Protein AF-A0A399F1M8-F1 (afdb_monomer_lite)

Secondary structure (DSSP, 8-state):
----------PPPPPP-----S----HHHHHHHHHHH---PPPS--GGGTTSSS----HHHHHHHHHHHHHHHHHHHHHHHHHSSS-----GGGSS-SS-TT-TTEEEEEEEETTEEEEEEEE-------TT-------B--HHHHHHHHHHHHHHHHTT----EEEEEE--TTHHHHH-HHHHHHHHHHHHHHHHHHHHTTS---TTHHHHHHHHHHHHHHHHHHHHH---BHHHHHHHHHHHHHHHHHHH-S--EEEEEEEE-TTS-EEEEEEEE---S--HHHHHHHHHHHHHHHHH----HHHH-HHHHHHHHHHHHHHHHHHHHHHHHHTT--HHHHHHHHHSEEEEE--SSSSHHHHHHHH--TT-GGGGB--TT-B----SEEEES--PPPPEEEEEETTT--HHHHIIIIIHHHHHHHHTS-GGGHHHHHHHHHHHHHHHHHS-SPPP-B-TTS-B---S-EEEEEESHHHHHHHHHH-

Organism: NCBI:txid1227551

InterPro domains:
  IPR056906 Replication-associated protein ORF2/G2P domain [PF23343] (233-294)

Sequence (487 aa):
MNTNINSVKSGSIRPFDPHMAGYPRPVTDRLAYALRHFEYTLPPTDPRWRFLDEQPLASSSVRTARYLTKRAKDLWQKRIEASWRGPGLSNAPYLDAATSTQLLGLKARLMFNPGTLKLRVGGMLQSTVAPGVSRGQIRWLSNKSRSRILELTRELEAAEIYPQLMISLTYPRDWEAAISPEHAQAVWEFRRAWGRLNAWRYVPRGPGWGEGWQQRRAEVRAGLHRLRELGPDGKRVKAHLEAFRKRFERRYGTAWSLIWKLEFQRRGAPHIHLYLWNCGELDLAELRTWVSQAWVEIVAGCELNAYLDPQNRSLYDLYRESGGREFAEAMLGGMGLEVGIWNHLRAGTKVEAIRERHWGYLAKEVQGGMGKAYQHEVPRRYRNVGRWWGYWRYRRAGWTELVFDLASASMREVKEAIVKPVEAALKTLPRACRDFRERAKAMLTRFLKTGSFSAQKIDRDGVVTEGPYGYLTVWGHSAVQAAIGAL

Structure (mmCIF, N/CA/C/O backbone):
data_AF-A0A399F1M8-F1
#
_entry.id   AF-A0A399F1M8-F1
#
loop_
_atom_site.group_PDB
_atom_site.id
_atom_site.type_symbol
_atom_site.label_atom_id
_atom_site.label_alt_id
_atom_site.label_comp_id
_atom_site.label_asym_id
_atom_site.label_entity_id
_atom_site.label_seq_id
_atom_site.pdbx_PDB_ins_code
_atom_site.Cartn_x
_atom_site.Cartn_y
_atom_site.Cartn_z
_atom_site.occupancy
_atom_site.B_iso_or_equiv
_atom_site.auth_seq_id
_atom_site.auth_comp_id
_atom_site.auth_asym_id
_atom_site.auth_atom_id
_atom_site.pdbx_PDB_model_num
ATOM 1 N N . MET A 1 1 ? -82.913 19.933 -1.600 1.00 29.81 1 MET A N 1
ATOM 2 C CA . MET A 1 1 ? -83.358 18.837 -0.712 1.00 29.81 1 MET A CA 1
ATOM 3 C C . MET A 1 1 ? -82.658 17.560 -1.150 1.00 29.81 1 MET A C 1
ATOM 5 O O . MET A 1 1 ? -82.686 17.332 -2.346 1.00 29.81 1 MET A O 1
ATOM 9 N N . ASN A 1 2 ? -82.038 16.834 -0.203 1.00 25.62 2 ASN A N 1
ATOM 10 C CA . ASN A 1 2 ? -81.774 15.376 -0.140 1.00 25.62 2 ASN A CA 1
ATOM 11 C C . ASN A 1 2 ? -81.327 14.605 -1.405 1.00 25.62 2 ASN A C 1
ATOM 13 O O . ASN A 1 2 ? -81.892 14.780 -2.467 1.00 25.62 2 ASN A O 1
ATOM 17 N N . THR A 1 3 ? -80.442 13.606 -1.416 1.00 28.80 3 THR A N 1
ATOM 18 C CA . THR A 1 3 ? -79.547 12.884 -0.482 1.00 28.80 3 THR A CA 1
ATOM 19 C C . THR A 1 3 ? -78.791 11.847 -1.352 1.00 28.80 3 THR A C 1
ATOM 21 O O . THR A 1 3 ? -79.238 11.546 -2.455 1.00 28.80 3 THR A O 1
ATOM 24 N N . ASN A 1 4 ? -77.755 11.218 -0.777 1.00 26.98 4 ASN A N 1
ATOM 25 C CA . ASN A 1 4 ? -77.237 9.855 -1.045 1.00 26.98 4 ASN A CA 1
ATOM 26 C C . ASN A 1 4 ? -76.103 9.579 -2.065 1.00 26.98 4 ASN A C 1
ATOM 28 O O . ASN A 1 4 ? -76.323 9.323 -3.240 1.00 26.98 4 ASN A O 1
ATOM 32 N N . ILE A 1 5 ? -74.872 9.536 -1.526 1.00 30.67 5 ILE A N 1
ATOM 33 C CA . ILE A 1 5 ? -74.011 8.347 -1.270 1.00 30.67 5 ILE A CA 1
ATOM 34 C C . ILE A 1 5 ? -74.054 7.169 -2.286 1.00 30.67 5 ILE A C 1
ATOM 36 O O . ILE A 1 5 ? -75.027 6.420 -2.291 1.00 30.67 5 ILE A O 1
ATOM 40 N N . ASN A 1 6 ? -72.928 6.879 -2.979 1.00 27.41 6 ASN A N 1
ATOM 41 C CA . ASN A 1 6 ? -72.111 5.651 -2.777 1.00 27.41 6 ASN A CA 1
ATOM 42 C C . ASN A 1 6 ? -70.837 5.504 -3.666 1.00 27.41 6 ASN A C 1
ATOM 44 O O . ASN A 1 6 ? -70.859 5.715 -4.871 1.00 27.41 6 ASN A O 1
ATOM 48 N N . SER A 1 7 ? -69.768 5.030 -3.001 1.00 27.80 7 SER A N 1
ATOM 49 C CA . SER A 1 7 ? -68.658 4.130 -3.410 1.00 27.80 7 SER A CA 1
ATOM 50 C C . SER A 1 7 ? -67.623 4.455 -4.521 1.00 27.80 7 SER A C 1
ATOM 52 O O . SER A 1 7 ? -67.881 4.324 -5.710 1.00 27.80 7 SER A O 1
ATOM 54 N N . VAL A 1 8 ? -66.384 4.709 -4.059 1.00 31.30 8 VAL A N 1
ATOM 55 C CA . VAL A 1 8 ? -65.045 4.163 -4.433 1.00 31.30 8 VAL A CA 1
ATOM 56 C C . VAL A 1 8 ? -64.832 3.501 -5.815 1.00 31.30 8 VAL A C 1
ATOM 58 O O . VAL A 1 8 ? -65.435 2.466 -6.083 1.00 31.30 8 VAL A O 1
ATOM 61 N N . LYS A 1 9 ? -63.791 3.942 -6.563 1.00 26.41 9 LYS A N 1
ATOM 62 C CA . LYS A 1 9 ? -62.740 3.069 -7.167 1.00 26.41 9 LYS A CA 1
ATOM 63 C C . LYS A 1 9 ? -61.551 3.820 -7.816 1.00 26.41 9 LYS A C 1
ATOM 65 O O . LYS A 1 9 ? -61.721 4.680 -8.666 1.00 26.41 9 LYS A O 1
ATOM 70 N N . SER A 1 10 ? -60.347 3.420 -7.382 1.00 28.64 10 SER A N 1
ATOM 71 C CA . SER A 1 10 ? -59.070 3.260 -8.115 1.00 28.64 10 SER A CA 1
ATOM 72 C C . SER A 1 10 ? -58.670 4.257 -9.222 1.00 28.64 10 SER A C 1
ATOM 74 O O . SER A 1 10 ? -59.062 4.107 -10.377 1.00 28.64 10 SER A O 1
ATOM 76 N N . GLY A 1 11 ? -57.740 5.165 -8.900 1.00 27.84 11 GLY A N 1
ATOM 77 C CA . GLY A 1 11 ? -56.950 5.921 -9.879 1.00 27.84 11 GLY A CA 1
ATOM 78 C C . GLY A 1 11 ? -55.743 5.123 -10.391 1.00 27.84 11 GLY A C 1
ATOM 79 O O . GLY A 1 11 ? -54.915 4.654 -9.611 1.00 27.84 11 GLY A O 1
ATOM 80 N N . SER A 1 12 ? -55.678 4.978 -11.712 1.00 29.50 12 SER A N 1
ATOM 81 C CA . SER A 1 12 ? -54.715 4.229 -12.520 1.00 29.50 12 SER A CA 1
ATOM 82 C C . SER A 1 12 ? -53.300 4.823 -12.555 1.00 29.50 12 SER A C 1
ATOM 84 O O . SER A 1 12 ? -53.111 6.034 -12.665 1.00 29.50 12 SER A O 1
ATOM 86 N N . ILE A 1 13 ? -52.309 3.932 -12.577 1.00 28.70 13 ILE A N 1
ATOM 87 C CA . ILE A 1 13 ? -50.892 4.190 -12.870 1.00 28.70 13 ILE A CA 1
ATOM 88 C C . ILE A 1 13 ? -50.738 4.635 -14.338 1.00 28.70 13 ILE A C 1
ATOM 90 O O . ILE A 1 13 ? -51.291 3.998 -15.233 1.00 28.70 13 ILE A O 1
ATOM 94 N N . ARG A 1 14 ? -49.972 5.707 -14.599 1.00 30.50 14 ARG A N 1
ATOM 95 C CA . ARG A 1 14 ? -49.567 6.103 -15.964 1.00 30.50 14 ARG A CA 1
ATOM 96 C C . ARG A 1 14 ? -48.486 5.157 -16.523 1.00 30.50 14 ARG A C 1
ATOM 98 O O . ARG A 1 14 ? -47.638 4.710 -15.749 1.00 30.50 14 ARG A O 1
ATOM 105 N N . PRO A 1 15 ? -48.484 4.878 -17.841 1.00 31.41 15 PRO A N 1
ATOM 106 C CA . PRO A 1 15 ? -47.546 3.958 -18.472 1.00 31.41 15 PRO A CA 1
ATOM 107 C C . PRO A 1 15 ? -46.147 4.561 -18.698 1.00 31.41 15 PRO A C 1
ATOM 109 O O . PRO A 1 15 ? -45.915 5.760 -18.574 1.00 31.41 15 PRO A O 1
ATOM 112 N N . PHE A 1 16 ? -45.240 3.638 -19.001 1.00 28.27 16 PHE A N 1
ATOM 113 C CA . PHE A 1 16 ? -43.783 3.681 -19.132 1.00 28.27 16 PHE A CA 1
ATOM 114 C C . PHE A 1 16 ? -43.214 4.732 -20.115 1.00 28.27 16 PHE A C 1
ATOM 116 O O . PHE A 1 16 ? -43.708 4.850 -21.232 1.00 28.27 16 PHE A O 1
ATOM 123 N N . ASP A 1 17 ? -42.119 5.407 -19.729 1.00 31.64 17 ASP A N 1
ATOM 124 C CA . ASP A 1 17 ? -41.247 6.198 -20.621 1.00 31.64 17 ASP A CA 1
ATOM 125 C C . ASP A 1 17 ? -39.933 5.412 -20.888 1.00 31.64 17 ASP A C 1
ATOM 127 O O . ASP A 1 17 ? -39.264 5.022 -19.920 1.00 31.64 17 ASP A O 1
ATOM 131 N N . PRO A 1 18 ? -39.544 5.127 -22.151 1.00 33.91 18 PRO A N 1
ATOM 132 C CA . PRO A 1 18 ? -38.453 4.205 -22.492 1.00 33.91 18 PRO A CA 1
ATOM 133 C C . PRO A 1 18 ? -37.014 4.714 -22.280 1.00 33.91 18 PRO A C 1
ATOM 135 O O . PRO A 1 18 ? -36.071 3.976 -22.566 1.00 33.91 18 PRO A O 1
ATOM 138 N N . HIS A 1 19 ? -36.777 5.926 -21.774 1.00 31.45 19 HIS A N 1
ATOM 139 C CA . HIS A 1 19 ? -35.431 6.531 -21.767 1.00 31.45 19 HIS A CA 1
ATOM 140 C C . HIS A 1 19 ? -34.437 6.064 -20.672 1.00 31.45 19 HIS A C 1
ATOM 142 O O . HIS A 1 19 ? -33.475 6.761 -20.356 1.00 31.45 19 HIS A O 1
ATOM 148 N N . MET A 1 20 ? -34.588 4.857 -20.116 1.00 35.06 20 MET A N 1
ATOM 149 C CA . MET A 1 20 ? -33.704 4.305 -19.066 1.00 35.06 20 MET A CA 1
ATOM 150 C C . MET A 1 20 ? -33.221 2.874 -19.370 1.00 35.06 20 MET A C 1
ATOM 152 O O . MET A 1 20 ? -33.283 1.981 -18.522 1.00 35.06 20 MET A O 1
ATOM 156 N N . ALA A 1 21 ? -32.700 2.637 -20.574 1.00 33.12 21 ALA A N 1
ATOM 157 C CA . ALA A 1 21 ? -31.954 1.420 -20.895 1.00 33.12 21 ALA A CA 1
ATOM 158 C C . ALA A 1 21 ? -30.446 1.655 -20.668 1.00 33.12 21 ALA A C 1
ATOM 160 O O . ALA A 1 21 ? -29.798 2.313 -21.474 1.00 33.12 21 ALA A O 1
ATOM 161 N N . GLY A 1 22 ? -29.873 1.142 -19.567 1.00 34.91 22 GLY A N 1
ATOM 162 C CA . GLY A 1 22 ? -28.405 1.132 -19.416 1.00 34.91 22 GLY A CA 1
ATOM 163 C C . GLY A 1 22 ? -27.795 1.009 -18.015 1.00 34.91 22 GLY A C 1
ATOM 164 O O . GLY A 1 22 ? -26.595 0.771 -17.916 1.00 34.91 22 GLY A O 1
ATOM 165 N N . TYR A 1 23 ? -28.561 1.114 -16.925 1.00 26.97 23 TYR A N 1
ATOM 166 C CA . TYR A 1 23 ? -28.017 0.951 -15.565 1.00 26.97 23 TYR A CA 1
ATOM 167 C C . TYR A 1 23 ? -28.437 -0.391 -14.936 1.00 26.97 23 TYR A C 1
ATOM 169 O O . TYR A 1 23 ? -29.637 -0.677 -14.877 1.00 26.97 23 TYR A O 1
ATOM 177 N N . PRO A 1 24 ? -27.509 -1.214 -14.401 1.00 30.41 24 PRO A N 1
ATOM 178 C CA . PRO A 1 24 ? -27.889 -2.343 -13.561 1.00 30.41 24 PRO A CA 1
ATOM 179 C C . PRO A 1 24 ? -28.474 -1.798 -12.252 1.00 30.41 24 PRO A C 1
ATOM 181 O O . PRO A 1 24 ? -27.772 -1.173 -11.456 1.00 30.41 24 PRO A O 1
ATOM 184 N N . ARG A 1 25 ? -29.779 -2.000 -12.040 1.00 34.78 25 ARG A N 1
ATOM 185 C CA . ARG A 1 25 ? -30.441 -1.625 -10.783 1.00 34.78 25 ARG A CA 1
ATOM 186 C C . ARG A 1 25 ? -29.920 -2.470 -9.608 1.00 34.78 25 ARG A C 1
ATOM 188 O O . ARG A 1 25 ? -29.515 -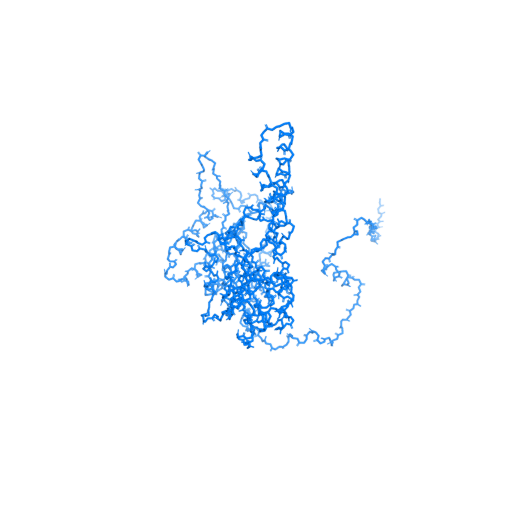3.618 -9.819 1.00 34.78 25 ARG A O 1
ATOM 195 N N . PRO A 1 26 ? -29.953 -1.945 -8.371 1.00 33.34 26 PRO A N 1
ATOM 196 C CA . PRO A 1 26 ? -29.601 -2.698 -7.172 1.00 33.34 26 PRO A CA 1
ATOM 197 C C . PRO A 1 26 ? -30.485 -3.943 -6.994 1.00 33.34 26 PRO A C 1
ATOM 199 O O . PRO A 1 26 ? -31.682 -3.922 -7.275 1.00 33.34 26 PRO A O 1
ATOM 202 N N . VAL A 1 27 ? -29.907 -5.021 -6.453 1.00 29.77 27 VAL A N 1
ATOM 203 C CA . VAL A 1 27 ? -30.594 -6.286 -6.103 1.00 29.77 27 VAL A CA 1
ATOM 204 C C . VAL A 1 27 ? -31.831 -6.063 -5.213 1.00 29.77 27 VAL A C 1
ATOM 206 O O . VAL A 1 27 ? -32.771 -6.854 -5.246 1.00 29.77 27 VAL A O 1
ATOM 209 N N . THR A 1 28 ? -31.875 -4.954 -4.474 1.00 33.00 28 THR A N 1
ATOM 210 C CA . THR A 1 28 ? -32.990 -4.569 -3.600 1.00 33.00 28 THR A CA 1
ATOM 211 C C . THR A 1 28 ? -34.282 -4.261 -4.360 1.00 33.00 28 THR A C 1
ATOM 213 O O . THR A 1 28 ? -35.359 -4.551 -3.845 1.00 33.00 28 THR A O 1
ATOM 216 N N . ASP A 1 29 ? -34.199 -3.770 -5.600 1.00 33.81 29 ASP A N 1
ATOM 217 C CA . ASP A 1 29 ? -35.386 -3.380 -6.374 1.00 33.81 29 ASP A CA 1
ATOM 218 C C . ASP A 1 29 ? -36.050 -4.583 -7.064 1.00 33.81 29 ASP A C 1
ATOM 220 O O . ASP A 1 29 ? -37.268 -4.609 -7.233 1.00 33.81 29 ASP A O 1
ATOM 224 N N . ARG A 1 30 ? -35.276 -5.627 -7.404 1.00 33.97 30 ARG A N 1
ATOM 225 C CA . ARG A 1 30 ? -35.820 -6.896 -7.933 1.00 33.97 30 ARG A CA 1
ATOM 226 C C . ARG A 1 30 ? -36.531 -7.711 -6.851 1.00 33.97 30 ARG A C 1
ATOM 228 O O . ARG A 1 30 ? -37.532 -8.358 -7.141 1.00 33.97 30 ARG A O 1
ATOM 235 N N . LEU A 1 31 ? -36.045 -7.639 -5.610 1.00 32.28 31 LEU A N 1
ATOM 236 C CA . LEU A 1 31 ? -36.642 -8.333 -4.468 1.00 32.28 31 LEU A CA 1
ATOM 237 C C . LEU A 1 31 ? -37.965 -7.677 -4.042 1.00 32.28 31 LEU A C 1
ATOM 239 O O . LEU A 1 31 ? -38.946 -8.372 -3.800 1.00 32.28 31 LEU A O 1
ATOM 243 N N . ALA A 1 32 ? -38.020 -6.340 -4.031 1.00 33.75 32 ALA A N 1
ATOM 244 C CA . ALA A 1 32 ? -39.237 -5.591 -3.718 1.00 33.75 32 ALA A CA 1
ATOM 245 C C . ALA A 1 32 ? -40.334 -5.745 -4.790 1.00 33.75 32 ALA A C 1
ATOM 247 O O . ALA A 1 32 ? -41.514 -5.691 -4.459 1.00 33.75 32 ALA A O 1
ATOM 248 N N . TYR A 1 33 ? -39.958 -5.966 -6.055 1.00 34.69 33 TYR A N 1
ATOM 249 C CA . TYR A 1 33 ? -40.900 -6.245 -7.145 1.00 34.69 33 TYR A CA 1
ATOM 250 C C . TYR A 1 33 ? -41.467 -7.674 -7.075 1.00 34.69 33 TYR A C 1
ATOM 252 O O . TYR A 1 33 ? -42.673 -7.862 -7.213 1.00 34.69 33 TYR A O 1
ATOM 260 N N . ALA A 1 34 ? -40.621 -8.674 -6.792 1.00 35.66 34 ALA A N 1
ATOM 261 C CA . ALA A 1 34 ? -41.040 -10.074 -6.685 1.00 35.66 34 ALA A CA 1
ATOM 262 C C . ALA A 1 34 ? -41.943 -10.335 -5.464 1.00 35.66 34 ALA A C 1
ATOM 264 O O . ALA A 1 34 ? -42.955 -11.017 -5.588 1.00 35.66 34 ALA A O 1
ATOM 265 N N . LEU A 1 35 ? -41.629 -9.726 -4.312 1.00 36.09 35 LEU A N 1
ATOM 266 C CA . LEU A 1 35 ? -42.392 -9.877 -3.064 1.00 36.09 35 LEU A CA 1
ATOM 267 C C . LEU A 1 35 ? -43.766 -9.189 -3.081 1.00 36.09 35 LEU A C 1
ATOM 269 O O . LEU A 1 35 ? -44.580 -9.438 -2.198 1.00 36.09 35 LEU A O 1
ATOM 273 N N . ARG A 1 36 ? -44.022 -8.298 -4.048 1.00 34.47 36 ARG A N 1
ATOM 274 C CA . ARG A 1 36 ? -45.267 -7.517 -4.119 1.00 34.47 36 ARG A CA 1
ATOM 275 C C . ARG A 1 36 ? -46.287 -8.068 -5.116 1.00 34.47 36 ARG A C 1
ATOM 277 O O . ARG A 1 36 ? -47.434 -7.637 -5.074 1.00 34.47 36 ARG A O 1
ATOM 284 N N . HIS A 1 37 ? -45.884 -8.980 -6.004 1.00 36.06 37 HIS A N 1
ATOM 285 C CA . HIS A 1 37 ? -46.720 -9.425 -7.127 1.00 36.06 37 HIS A CA 1
ATOM 286 C C . HIS A 1 37 ? -46.811 -10.940 -7.330 1.00 36.06 37 HIS A C 1
ATOM 288 O O . HIS A 1 37 ? -47.625 -11.367 -8.142 1.00 36.06 37 HIS A O 1
ATOM 294 N N . PHE A 1 38 ? -46.047 -11.752 -6.598 1.00 32.81 38 PHE A N 1
ATOM 295 C CA . PHE A 1 38 ? -46.173 -13.205 -6.668 1.00 32.81 38 PHE A CA 1
ATOM 296 C C . PHE A 1 38 ? -46.215 -13.807 -5.263 1.00 32.81 38 PHE A C 1
ATOM 298 O O . PHE A 1 38 ? -45.275 -13.647 -4.485 1.00 32.81 38 PHE A O 1
ATOM 305 N N . GLU A 1 39 ? -47.303 -14.512 -4.944 1.00 36.97 39 GLU A N 1
ATOM 306 C CA . GLU A 1 39 ? -47.353 -15.414 -3.793 1.00 36.97 39 GLU A CA 1
ATOM 307 C C . GLU A 1 39 ? -46.435 -16.607 -4.077 1.00 36.97 39 GLU A C 1
ATOM 309 O O . GLU A 1 39 ? -46.814 -17.558 -4.755 1.00 36.97 39 GLU A O 1
ATOM 314 N N . TYR A 1 40 ? -45.199 -16.541 -3.586 1.00 31.55 40 TYR A N 1
ATOM 315 C CA . TYR A 1 40 ? -44.312 -17.699 -3.518 1.00 31.55 40 TYR A CA 1
ATOM 316 C C . TYR A 1 40 ? -44.093 -18.085 -2.059 1.00 31.55 40 TYR A C 1
ATOM 318 O O . TYR A 1 40 ? -43.470 -17.353 -1.289 1.00 31.55 40 TYR A O 1
ATOM 326 N N . THR A 1 41 ? -44.554 -19.276 -1.693 1.00 34.22 41 THR A N 1
ATOM 327 C CA . THR A 1 41 ? -44.051 -20.023 -0.541 1.00 34.22 41 THR A CA 1
ATOM 328 C C . THR A 1 41 ? -42.681 -20.603 -0.901 1.00 34.22 41 THR A C 1
ATOM 330 O O . THR A 1 41 ? -42.529 -21.333 -1.878 1.00 34.22 41 THR A O 1
ATOM 333 N N . LEU A 1 42 ? -41.649 -20.238 -0.136 1.00 32.75 42 LEU A N 1
ATOM 334 C CA . LEU A 1 42 ? -40.297 -20.776 -0.317 1.00 32.75 42 LEU A CA 1
ATOM 335 C C . LEU A 1 42 ? -40.224 -22.225 0.209 1.00 32.75 42 LEU A C 1
ATOM 337 O O . LEU A 1 42 ? -40.799 -22.504 1.264 1.00 32.75 42 LEU A O 1
ATOM 341 N N . PRO A 1 43 ? -39.516 -23.145 -0.476 1.00 28.59 43 PRO A N 1
ATOM 342 C CA . PRO A 1 43 ? -39.459 -24.547 -0.075 1.00 28.59 43 PRO A CA 1
ATOM 343 C C . PRO A 1 43 ? -38.487 -24.767 1.103 1.00 28.59 43 PRO A C 1
ATOM 345 O O . PRO A 1 43 ? -37.474 -24.068 1.194 1.00 28.59 43 PRO A O 1
ATOM 348 N N . PRO A 1 44 ? -38.725 -25.757 1.987 1.00 35.50 44 PRO A N 1
ATOM 349 C CA . PRO A 1 44 ? -38.055 -25.830 3.292 1.00 35.50 44 PRO A CA 1
ATOM 350 C C . PRO A 1 44 ? -36.602 -26.347 3.285 1.00 35.50 44 PRO A C 1
ATOM 352 O O . PRO A 1 44 ? -36.034 -26.536 4.356 1.00 35.50 44 PRO A O 1
ATOM 355 N N . THR A 1 45 ? -35.982 -26.636 2.134 1.00 37.84 45 THR A N 1
ATOM 356 C CA . THR A 1 45 ? -34.789 -27.511 2.091 1.00 37.84 45 THR A CA 1
ATOM 357 C C . THR A 1 45 ? -33.664 -27.081 1.131 1.00 37.84 45 THR A C 1
ATOM 359 O O . THR A 1 45 ? -33.032 -27.928 0.504 1.00 37.84 45 THR A O 1
ATOM 362 N N . ASP A 1 46 ? -33.329 -25.785 1.040 1.00 37.28 46 ASP A N 1
ATOM 363 C CA . ASP A 1 46 ? -32.113 -25.334 0.324 1.00 37.28 46 ASP A CA 1
ATOM 364 C C . ASP A 1 46 ? -30.840 -25.452 1.211 1.00 37.28 46 ASP A C 1
ATOM 366 O O . ASP A 1 46 ? -30.735 -24.763 2.234 1.00 37.28 46 ASP A O 1
ATOM 370 N N . PRO A 1 47 ? -29.827 -26.265 0.833 1.00 33.50 47 PRO A N 1
ATOM 371 C CA . PRO A 1 47 ? -28.613 -26.493 1.628 1.00 33.50 47 PRO A CA 1
ATOM 372 C C . PRO A 1 47 ? -27.678 -25.280 1.760 1.00 33.50 47 PRO A C 1
ATOM 374 O O . PRO A 1 47 ? -26.772 -25.305 2.592 1.00 33.50 47 PRO A O 1
ATOM 377 N N . ARG A 1 48 ? -27.872 -24.204 0.983 1.00 33.84 48 ARG A N 1
ATOM 378 C CA . ARG A 1 48 ? -27.053 -22.975 1.061 1.00 33.84 48 ARG A CA 1
ATOM 379 C C . ARG A 1 48 ? -27.286 -22.165 2.340 1.00 33.84 48 ARG A C 1
ATOM 381 O O . ARG A 1 48 ? -26.530 -21.236 2.615 1.00 33.84 48 ARG A O 1
ATOM 388 N N . TRP A 1 49 ? -28.294 -22.536 3.128 1.00 32.69 49 TRP A N 1
ATOM 389 C CA . TRP A 1 49 ? -28.663 -21.892 4.391 1.00 32.69 49 TRP A CA 1
ATOM 390 C C . TRP A 1 49 ? -28.287 -22.706 5.641 1.00 32.69 49 TRP A C 1
ATOM 392 O O . TRP A 1 49 ? -28.557 -22.264 6.753 1.00 32.69 49 TRP A O 1
ATOM 402 N N . ARG A 1 50 ? -27.593 -23.846 5.494 1.00 29.34 50 ARG A N 1
ATOM 403 C CA . ARG A 1 50 ? -27.205 -24.742 6.607 1.00 29.34 50 ARG A CA 1
ATOM 404 C C . ARG A 1 50 ? -26.062 -24.254 7.518 1.00 29.34 50 ARG A C 1
ATOM 406 O O . ARG A 1 50 ? -25.552 -25.035 8.307 1.00 29.34 50 ARG A O 1
ATOM 413 N N . PHE A 1 51 ? -25.672 -22.981 7.465 1.00 31.95 51 PHE A N 1
ATOM 414 C CA . PHE A 1 51 ? -24.627 -22.421 8.345 1.00 31.95 51 PHE A CA 1
ATOM 415 C C . PHE A 1 51 ? -25.151 -21.412 9.376 1.00 31.95 51 PHE A C 1
ATOM 417 O O . PHE A 1 51 ? -24.395 -20.571 9.858 1.00 31.95 51 PHE A O 1
ATOM 424 N N . LEU A 1 52 ? -26.441 -21.476 9.715 1.00 30.02 52 LEU A N 1
ATOM 425 C CA . LEU A 1 52 ? -27.035 -20.620 10.747 1.00 30.02 52 LEU A CA 1
ATOM 426 C C . LEU A 1 52 ? -27.490 -21.344 12.013 1.00 30.02 52 LEU A C 1
ATOM 428 O O . LEU A 1 52 ? -28.044 -20.677 12.881 1.00 30.02 52 LEU A O 1
ATOM 432 N N . ASP A 1 53 ? -27.164 -22.626 12.176 1.00 34.91 53 ASP A N 1
ATOM 433 C CA . ASP A 1 53 ? -27.373 -23.317 13.445 1.00 34.91 53 ASP A CA 1
ATOM 434 C C . ASP A 1 53 ? -26.039 -23.724 14.090 1.00 34.91 53 ASP A C 1
ATOM 436 O O . ASP A 1 53 ? -25.176 -24.346 13.474 1.00 34.91 53 ASP A O 1
ATOM 440 N N . GLU A 1 54 ? -25.916 -23.307 15.355 1.00 37.66 54 GLU A N 1
ATOM 441 C CA . GLU A 1 54 ? -24.985 -23.778 16.391 1.00 37.66 54 GLU A CA 1
ATOM 442 C C . GLU A 1 54 ? -23.543 -23.235 16.426 1.00 37.66 54 GLU A C 1
ATOM 444 O O . GLU A 1 54 ? -22.568 -23.965 16.566 1.00 37.66 54 GLU A O 1
ATOM 449 N N . GLN A 1 55 ? -23.414 -21.908 16.501 1.00 31.19 55 GLN A N 1
ATOM 450 C CA . GLN A 1 55 ? -22.496 -21.275 17.464 1.00 31.19 55 GLN A CA 1
ATOM 451 C C . GLN A 1 55 ? -23.227 -20.068 18.080 1.00 31.19 55 GLN A C 1
ATOM 453 O O . GLN A 1 55 ? -23.467 -19.079 17.377 1.00 31.19 55 GLN A O 1
ATOM 458 N N . PRO A 1 56 ? -23.634 -20.100 19.362 1.00 32.44 56 PRO A N 1
ATOM 459 C CA . PRO A 1 56 ? -24.277 -18.951 19.973 1.00 32.44 56 PRO A CA 1
ATOM 460 C C . PRO A 1 56 ? -23.246 -17.826 20.101 1.00 32.44 56 PRO A C 1
ATOM 462 O O . PRO A 1 56 ? -22.311 -17.913 20.895 1.00 32.44 56 PRO A O 1
ATOM 465 N N . LEU A 1 57 ? -23.447 -16.722 19.371 1.00 35.03 57 LEU A N 1
ATOM 466 C CA . LEU A 1 57 ? -22.936 -15.424 19.819 1.00 35.03 57 LEU A CA 1
ATOM 467 C C . LEU A 1 57 ? -23.318 -15.294 21.295 1.00 35.03 57 LEU A C 1
ATOM 469 O O . LEU A 1 57 ? -24.500 -15.433 21.623 1.00 35.03 57 LEU A O 1
ATOM 473 N N . ALA A 1 58 ? -22.320 -15.098 22.165 1.00 36.47 58 ALA A N 1
ATOM 474 C CA . ALA A 1 58 ? -22.485 -15.134 23.613 1.00 36.47 58 ALA A CA 1
ATOM 475 C C . ALA A 1 58 ? -23.793 -14.441 24.025 1.00 36.47 58 ALA A C 1
ATOM 477 O O . ALA A 1 58 ? -24.036 -13.271 23.712 1.00 36.47 58 ALA A O 1
ATOM 478 N N . SER A 1 59 ? -24.667 -15.204 24.685 1.00 41.22 59 SER A N 1
ATOM 479 C CA . SER A 1 59 ? -26.063 -14.832 24.949 1.00 41.22 59 SER A CA 1
ATOM 480 C C . SER A 1 59 ? -26.233 -13.525 25.738 1.00 41.22 59 SER A C 1
ATOM 482 O O . SER A 1 59 ? -27.346 -13.004 25.817 1.00 41.22 59 SER A O 1
ATOM 484 N N . SER A 1 60 ? -25.148 -12.988 26.301 1.00 37.94 60 SER A N 1
ATOM 485 C CA . SER A 1 60 ? -25.060 -11.685 26.952 1.00 37.94 60 SER A CA 1
ATOM 486 C C . SER A 1 60 ? -25.089 -10.529 25.948 1.00 37.94 60 SER A C 1
ATOM 488 O O . SER A 1 60 ? -25.905 -9.633 26.107 1.00 37.94 60 SER A O 1
ATOM 490 N N . SER A 1 61 ? -24.304 -10.549 24.867 1.00 36.19 61 SER A N 1
ATOM 491 C CA . SER A 1 61 ? -24.214 -9.428 23.914 1.00 36.19 61 SER A CA 1
ATOM 492 C C . SER A 1 61 ? -25.503 -9.228 23.111 1.00 36.19 61 SER A C 1
ATOM 494 O O . SER A 1 61 ? -25.924 -8.095 22.877 1.00 36.19 61 SER A O 1
ATOM 496 N N . VAL A 1 62 ? -26.182 -10.322 22.746 1.00 36.38 62 VAL A N 1
ATOM 497 C CA . VAL A 1 62 ? -27.487 -10.279 22.060 1.00 36.38 62 VAL A CA 1
ATOM 498 C C . VAL A 1 62 ? -28.612 -9.896 23.028 1.00 36.38 62 VAL A C 1
ATOM 500 O O . VAL A 1 62 ? -29.505 -9.140 22.642 1.00 36.38 62 VAL A O 1
ATOM 503 N N . ARG A 1 63 ? -28.563 -10.342 24.296 1.00 35.94 63 ARG A N 1
ATOM 504 C CA . ARG A 1 63 ? -29.495 -9.871 25.339 1.00 35.94 63 ARG A CA 1
ATOM 505 C C . ARG A 1 63 ? -29.315 -8.389 25.622 1.00 35.94 63 ARG A C 1
ATOM 507 O O . ARG A 1 63 ? -30.317 -7.690 25.670 1.00 35.94 63 ARG A O 1
ATOM 514 N N . THR A 1 64 ? -28.083 -7.899 25.724 1.00 39.38 64 THR A N 1
ATOM 515 C CA . THR A 1 64 ? -27.784 -6.478 25.936 1.00 39.38 64 THR A CA 1
ATOM 516 C C . THR A 1 64 ? -28.232 -5.641 24.744 1.00 39.38 64 THR A C 1
ATOM 518 O O . THR A 1 64 ? -28.927 -4.649 24.930 1.00 39.38 64 THR A O 1
ATOM 521 N N . ALA A 1 65 ? -27.957 -6.070 23.508 1.00 34.53 65 ALA A N 1
ATOM 522 C CA . ALA A 1 65 ? -28.433 -5.365 22.318 1.00 34.53 65 ALA A CA 1
ATOM 523 C C . ALA A 1 65 ? -29.974 -5.344 22.224 1.00 34.53 65 ALA A C 1
ATOM 525 O O . ALA A 1 65 ? -30.561 -4.292 21.958 1.00 34.53 65 ALA A O 1
ATOM 526 N N . ARG A 1 66 ? -30.656 -6.468 22.502 1.00 35.56 66 ARG A N 1
ATOM 527 C CA . ARG A 1 66 ? -32.132 -6.536 22.530 1.00 35.56 66 ARG A CA 1
ATOM 528 C C . ARG A 1 66 ? -32.731 -5.725 23.680 1.00 35.56 66 ARG A C 1
ATOM 530 O O . ARG A 1 66 ? -33.740 -5.058 23.474 1.00 35.56 66 ARG A O 1
ATOM 537 N N . TYR A 1 67 ? -32.102 -5.734 24.853 1.00 39.06 67 TYR A N 1
ATOM 538 C CA . TYR A 1 67 ? -32.499 -4.946 26.020 1.00 39.06 67 TYR A CA 1
ATOM 539 C C . TYR A 1 67 ? -32.368 -3.443 25.755 1.00 39.06 67 TYR A C 1
ATOM 541 O O . TYR A 1 67 ? -33.327 -2.708 25.974 1.00 39.06 67 TYR A O 1
ATOM 549 N N . LEU A 1 68 ? -31.239 -2.994 25.197 1.00 39.41 68 LEU A N 1
ATOM 550 C CA . LEU A 1 68 ? -31.012 -1.595 24.822 1.00 39.41 68 LEU A CA 1
ATOM 551 C C . LEU A 1 68 ? -31.984 -1.136 23.727 1.00 39.41 68 LEU A C 1
ATOM 553 O O . LEU A 1 68 ? -32.550 -0.051 23.826 1.00 39.41 68 LEU A O 1
ATOM 557 N N . THR A 1 69 ? -32.256 -1.985 22.731 1.00 36.34 69 THR A N 1
ATOM 558 C CA . THR A 1 69 ? -33.230 -1.677 21.668 1.00 36.34 69 THR A CA 1
ATOM 559 C C . THR A 1 69 ? -34.657 -1.593 22.218 1.00 36.34 69 THR A C 1
ATOM 561 O O . THR A 1 69 ? -35.400 -0.681 21.860 1.00 36.34 69 THR A O 1
ATOM 564 N N . LYS A 1 70 ? -35.038 -2.503 23.127 1.00 36.16 70 LYS A N 1
ATOM 565 C CA . LYS A 1 70 ? -36.353 -2.495 23.784 1.00 36.16 70 LYS A CA 1
ATOM 566 C C . LYS A 1 70 ? -36.517 -1.268 24.685 1.00 36.16 70 LYS A C 1
ATOM 568 O O . LYS A 1 70 ? -37.511 -0.567 24.554 1.00 36.16 70 LYS A O 1
ATOM 573 N N . ARG A 1 71 ? -35.510 -0.924 25.499 1.00 38.66 71 ARG A N 1
ATOM 574 C CA . ARG A 1 71 ? -35.530 0.293 26.330 1.00 38.66 71 ARG A CA 1
ATOM 575 C C . ARG A 1 71 ? -35.581 1.574 25.507 1.00 38.66 71 ARG A C 1
ATOM 577 O O . ARG A 1 71 ? -36.310 2.487 25.876 1.00 38.66 71 ARG A O 1
ATOM 584 N N . ALA A 1 72 ? -34.830 1.649 24.408 1.00 37.81 72 ALA A N 1
ATOM 585 C CA . ALA A 1 72 ? -34.862 2.802 23.514 1.00 37.81 72 ALA A CA 1
ATOM 586 C C . ALA A 1 72 ? -36.245 2.967 22.862 1.00 37.81 72 ALA A C 1
ATOM 588 O O . ALA A 1 72 ? -36.740 4.086 22.755 1.00 37.81 72 ALA A O 1
ATOM 589 N N . LYS A 1 73 ? -36.897 1.856 22.490 1.00 34.06 73 LYS A N 1
ATOM 590 C CA . LYS A 1 73 ? -38.253 1.853 21.928 1.00 34.06 73 LYS A CA 1
ATOM 591 C C . LYS A 1 73 ? -39.321 2.217 22.969 1.00 34.06 73 LYS A C 1
ATOM 593 O O . LYS A 1 73 ? -40.172 3.050 22.674 1.00 34.06 73 LYS A O 1
ATOM 598 N N . ASP A 1 74 ? -39.223 1.687 24.188 1.00 38.94 74 ASP A N 1
ATOM 599 C CA . ASP A 1 74 ? -40.139 1.997 25.297 1.00 38.94 74 ASP A CA 1
ATOM 600 C C . ASP A 1 74 ? -40.014 3.467 25.744 1.00 38.94 74 ASP A C 1
ATOM 602 O O . ASP A 1 74 ? -41.016 4.127 26.017 1.00 38.94 74 ASP A O 1
ATOM 606 N N . LEU A 1 75 ? -38.790 4.015 25.777 1.00 39.88 75 LEU A N 1
ATOM 607 C CA . LEU A 1 75 ? -38.538 5.439 26.039 1.00 39.88 75 LEU A CA 1
ATOM 608 C C . LEU A 1 75 ? -39.091 6.336 24.927 1.00 39.88 75 LEU A C 1
ATOM 610 O O . LEU A 1 75 ? -39.556 7.437 25.207 1.00 39.88 75 LEU A O 1
ATOM 614 N N . TRP A 1 76 ? -39.058 5.866 23.680 1.00 36.25 76 TRP A N 1
ATOM 615 C CA . TRP A 1 76 ? -39.589 6.590 22.530 1.00 36.25 76 TRP A CA 1
ATOM 616 C C . TRP A 1 76 ? -41.127 6.581 22.500 1.00 36.25 76 TRP A C 1
ATOM 618 O O . TRP A 1 76 ? -41.731 7.638 22.332 1.00 36.25 76 TRP A O 1
ATOM 628 N N . GLN A 1 77 ? -41.775 5.438 22.766 1.00 34.41 77 GLN A N 1
ATOM 629 C CA . GLN A 1 77 ? -43.242 5.339 22.850 1.00 34.41 77 GLN A CA 1
ATOM 630 C C . GLN A 1 77 ? -43.823 6.141 24.023 1.00 34.41 77 GLN A C 1
ATOM 632 O O . GLN A 1 77 ? -44.778 6.888 23.822 1.00 34.41 77 GLN A O 1
ATOM 637 N N . LYS A 1 78 ? -43.189 6.106 25.206 1.00 36.91 78 LYS A N 1
ATOM 638 C CA . LYS A 1 78 ? -43.601 6.935 26.357 1.00 36.91 78 LYS A CA 1
ATOM 639 C C . LYS A 1 78 ? -43.527 8.440 26.076 1.00 36.91 78 LYS A C 1
ATOM 641 O O . LYS A 1 78 ? -44.303 9.204 26.642 1.00 36.91 78 LYS A O 1
ATOM 646 N N . ARG A 1 79 ? -42.614 8.877 25.200 1.00 37.22 79 ARG A N 1
ATOM 647 C CA . ARG A 1 79 ? -42.454 10.290 24.811 1.00 37.22 79 ARG A CA 1
ATOM 648 C C . ARG A 1 79 ? -43.526 10.750 23.818 1.00 37.22 79 ARG A C 1
ATOM 650 O O . ARG A 1 79 ? -43.921 11.907 23.878 1.00 37.22 79 ARG A O 1
ATOM 657 N N . ILE A 1 80 ? -44.010 9.853 22.954 1.00 36.28 80 ILE A N 1
ATOM 658 C CA . ILE A 1 80 ? -45.135 10.126 22.044 1.00 36.28 80 ILE A CA 1
ATOM 659 C C . ILE A 1 80 ? -46.454 10.152 22.819 1.00 36.28 80 ILE A C 1
ATOM 661 O O . ILE A 1 80 ? -47.248 11.065 22.644 1.00 36.28 80 ILE A O 1
ATOM 665 N N . GLU A 1 81 ? -46.689 9.210 23.731 1.00 32.97 81 GLU A N 1
ATOM 666 C CA . GLU A 1 81 ? -47.925 9.209 24.530 1.00 32.97 81 GLU A CA 1
ATOM 667 C C . GLU A 1 81 ? -48.017 10.430 25.463 1.00 32.97 81 GLU A C 1
ATOM 669 O O . GLU A 1 81 ? -49.102 10.981 25.653 1.00 32.97 81 GLU A O 1
ATOM 674 N N . ALA A 1 82 ? -46.876 10.920 25.967 1.00 36.06 82 ALA A N 1
ATOM 675 C CA . ALA A 1 82 ? -46.795 12.154 26.750 1.00 36.06 82 ALA A CA 1
ATOM 676 C C . ALA A 1 82 ? -46.985 13.435 25.914 1.00 36.06 82 ALA A C 1
ATOM 678 O O . ALA A 1 82 ? -47.382 14.457 26.467 1.00 36.06 82 ALA A O 1
ATOM 679 N N . SER A 1 83 ? -46.742 13.403 24.596 1.00 33.84 83 SER A N 1
ATOM 680 C CA . SER A 1 83 ? -46.945 14.566 23.718 1.00 33.84 83 SER A CA 1
ATOM 681 C C . SER A 1 83 ? -48.373 14.690 23.172 1.00 33.84 83 SER A C 1
ATOM 683 O O . SER A 1 83 ? -48.673 15.677 22.506 1.00 33.84 83 SER A O 1
ATOM 685 N N . TRP A 1 84 ? -49.256 13.720 23.448 1.00 28.67 84 TRP A N 1
ATOM 686 C CA . TRP A 1 84 ? -50.635 13.672 22.933 1.00 28.67 84 TRP A CA 1
ATOM 687 C C . TRP A 1 84 ? -51.728 14.054 23.951 1.00 28.67 84 TRP A C 1
ATOM 689 O O . TRP A 1 84 ? -52.897 14.130 23.576 1.00 28.67 84 TRP A O 1
ATOM 699 N N . ARG A 1 85 ? -51.400 14.324 25.225 1.00 30.89 85 ARG A N 1
ATOM 700 C CA . ARG A 1 85 ? -52.381 14.749 26.247 1.00 30.89 85 ARG A CA 1
ATOM 701 C C . ARG A 1 85 ? -51.974 16.066 26.919 1.00 30.89 85 ARG A C 1
ATOM 703 O O . ARG A 1 85 ? -51.360 16.063 27.978 1.00 30.89 85 ARG A O 1
ATOM 710 N N . GLY A 1 86 ? -52.350 17.189 26.311 1.00 26.38 86 GLY A N 1
ATOM 711 C CA . GLY A 1 86 ? -52.261 18.534 26.896 1.00 26.38 86 GLY A CA 1
ATOM 712 C C . GLY A 1 86 ? -52.686 19.600 25.875 1.00 26.38 86 GLY A C 1
ATOM 713 O O . GLY A 1 86 ? -52.274 19.491 24.721 1.00 26.38 86 GLY A O 1
ATOM 714 N N . PRO A 1 87 ? -53.554 20.569 26.226 1.00 31.41 87 PRO A N 1
ATOM 715 C CA . PRO A 1 87 ? -54.301 21.347 25.244 1.00 31.41 87 PRO A CA 1
ATOM 716 C C . PRO A 1 87 ? -53.518 22.561 24.737 1.00 31.41 87 PRO A C 1
ATOM 718 O O . PRO A 1 87 ? -52.861 23.249 25.508 1.00 31.41 87 PRO A O 1
ATOM 721 N N . GLY A 1 88 ? -53.714 22.875 23.456 1.00 28.42 88 GLY A N 1
ATOM 722 C CA . GLY A 1 88 ? -53.634 24.244 22.948 1.00 28.42 88 GLY A CA 1
ATOM 723 C C . GLY A 1 88 ? -52.233 24.775 22.652 1.00 28.42 88 GLY A C 1
ATOM 724 O O . GLY A 1 88 ? -51.409 24.989 23.534 1.00 28.42 88 GLY A O 1
ATOM 725 N N . LEU A 1 89 ? -52.014 25.075 21.373 1.00 37.72 89 LEU A N 1
ATOM 726 C CA . LEU A 1 89 ? -50.941 25.926 20.867 1.00 37.72 89 LEU A CA 1
ATOM 727 C C . LEU A 1 89 ? -50.893 27.245 21.659 1.00 37.72 89 LEU A C 1
ATOM 729 O O . LEU A 1 89 ? -51.738 28.117 21.476 1.00 37.72 89 LEU A O 1
ATOM 733 N N . SER A 1 90 ? -49.904 27.389 22.536 1.00 28.05 90 SER A N 1
ATOM 734 C CA . SER A 1 90 ? -49.611 28.620 23.269 1.00 28.05 90 SER A CA 1
ATOM 735 C C . SER A 1 90 ? -48.101 28.847 23.247 1.00 28.05 90 SER A C 1
ATOM 737 O O . SER A 1 90 ? -47.324 27.967 23.619 1.00 28.05 90 SER A O 1
ATOM 739 N N . ASN A 1 91 ? -47.686 30.029 22.781 1.00 29.88 91 ASN A N 1
ATOM 740 C CA . ASN A 1 91 ? -46.299 30.467 22.554 1.00 29.88 91 ASN A CA 1
ATOM 741 C C . ASN A 1 91 ? -45.468 30.667 23.845 1.00 29.88 91 ASN A C 1
ATOM 743 O O . ASN A 1 91 ? -44.489 31.410 23.856 1.00 29.88 91 ASN A O 1
ATOM 747 N N . ALA A 1 92 ? -45.817 29.985 24.933 1.00 26.39 92 ALA A N 1
ATOM 748 C CA . ALA A 1 92 ? -45.155 30.092 26.227 1.00 26.39 92 ALA A CA 1
ATOM 749 C C . ALA A 1 92 ? -43.677 29.619 26.299 1.00 26.39 92 ALA A C 1
ATOM 751 O O . ALA A 1 92 ? -42.992 30.080 27.209 1.00 26.39 92 ALA A O 1
ATOM 752 N N . PRO A 1 93 ? -43.099 28.798 25.385 1.00 30.53 93 PRO A N 1
ATOM 753 C CA . PRO A 1 93 ? -41.668 28.470 25.465 1.00 30.53 93 PRO A CA 1
ATOM 754 C C . PRO A 1 93 ? -40.730 29.598 25.001 1.00 30.53 93 PRO A C 1
ATOM 756 O O . PRO A 1 93 ? -39.518 29.475 25.157 1.00 30.53 93 PRO A O 1
ATOM 759 N N . TYR A 1 94 ? -41.252 30.675 24.401 1.00 31.42 94 TYR A N 1
ATOM 760 C CA . TYR A 1 94 ? -40.426 31.721 23.784 1.00 31.42 94 TYR A CA 1
ATOM 761 C C . TYR A 1 94 ? -40.008 32.859 24.728 1.00 31.42 94 TYR A C 1
ATOM 763 O O . TYR A 1 94 ? -39.170 33.667 24.339 1.00 31.42 94 TYR A O 1
ATOM 771 N N . LEU A 1 95 ? -40.536 32.927 25.956 1.00 28.31 95 LEU A N 1
ATOM 772 C CA . LEU A 1 95 ? -40.313 34.073 26.852 1.00 28.31 95 LEU A CA 1
ATOM 773 C C . LEU A 1 95 ? -39.405 33.806 28.061 1.00 28.31 95 LEU A C 1
ATOM 775 O O . LEU A 1 95 ? -39.168 34.727 28.830 1.00 28.31 95 LEU A O 1
ATOM 779 N N . ASP A 1 96 ? -38.813 32.613 28.171 1.00 27.75 96 ASP A N 1
ATOM 780 C CA . ASP A 1 96 ? -37.770 32.318 29.178 1.00 27.75 96 ASP A CA 1
ATOM 781 C C . ASP A 1 96 ? -36.400 31.986 28.540 1.00 27.75 96 ASP A C 1
ATOM 783 O O . ASP A 1 96 ? -35.442 31.552 29.181 1.00 27.75 96 ASP A O 1
ATOM 787 N N . ALA A 1 97 ? -36.280 32.213 27.228 1.00 30.12 97 ALA A N 1
ATOM 788 C CA . ALA A 1 97 ? -35.087 31.944 26.435 1.00 30.12 97 ALA A CA 1
ATOM 789 C C . ALA A 1 97 ? -34.129 33.148 26.407 1.00 30.12 97 ALA A C 1
ATOM 791 O O . ALA A 1 97 ? -33.808 33.674 25.345 1.00 30.12 97 ALA A O 1
ATOM 792 N N . ALA A 1 98 ? -33.629 33.572 27.570 1.00 28.31 98 ALA A N 1
ATOM 793 C CA . ALA A 1 98 ? -32.536 34.549 27.636 1.00 28.31 98 ALA A CA 1
ATOM 794 C C . ALA A 1 98 ? -31.128 33.907 27.626 1.00 28.31 98 ALA A C 1
ATOM 796 O O . ALA A 1 98 ? -30.135 34.622 27.712 1.00 28.31 98 ALA A O 1
ATOM 797 N N . THR A 1 99 ? -30.994 32.576 27.484 1.00 34.00 99 THR A N 1
ATOM 798 C CA . THR A 1 99 ? -29.670 31.906 27.386 1.00 34.00 99 THR A CA 1
ATOM 799 C C . THR A 1 99 ? -29.564 30.688 26.441 1.00 34.00 99 THR A C 1
ATOM 801 O O . THR A 1 99 ? -28.499 30.079 26.382 1.00 34.00 99 THR A O 1
ATOM 804 N N . SER A 1 100 ? -30.588 30.308 25.661 1.00 31.88 100 SER A N 1
ATOM 805 C CA . SER A 1 100 ? -30.612 28.992 24.969 1.00 31.88 100 SER A CA 1
ATOM 806 C C . SER A 1 100 ? -30.693 28.997 23.430 1.00 31.88 100 SER A C 1
ATOM 808 O O . SER A 1 100 ? -30.849 27.940 22.816 1.00 31.88 100 SER A O 1
ATOM 810 N N . THR A 1 101 ? -30.522 30.134 22.758 1.00 30.95 101 THR A N 1
ATOM 811 C CA . THR A 1 101 ? -30.860 30.288 21.325 1.00 30.95 101 THR A CA 1
ATOM 812 C C . THR A 1 101 ? -29.861 29.696 20.303 1.00 30.95 101 THR A C 1
ATOM 814 O O . THR A 1 101 ? -29.969 29.995 19.119 1.00 30.95 101 THR A O 1
ATOM 817 N N . GLN A 1 102 ? -28.895 28.844 20.681 1.00 41.69 102 GLN A N 1
ATOM 818 C CA . GLN A 1 102 ? -27.827 28.387 19.758 1.00 41.69 102 GLN A CA 1
ATOM 819 C C . GLN A 1 102 ? -27.884 26.914 19.295 1.00 41.69 102 GLN A C 1
ATOM 821 O O . GLN A 1 102 ? -27.050 26.508 18.487 1.00 41.69 102 GLN A O 1
ATOM 826 N N . LEU A 1 103 ? -28.839 26.090 19.750 1.00 46.84 103 LEU A N 1
ATOM 827 C CA . LEU A 1 103 ? -28.788 24.627 19.534 1.00 46.84 103 LEU A CA 1
ATOM 828 C C . LEU A 1 103 ? -29.730 24.050 18.458 1.00 46.84 103 LEU A C 1
ATOM 830 O O . LEU A 1 103 ? -29.700 22.841 18.222 1.00 46.84 103 LEU A O 1
ATOM 834 N N . LEU A 1 104 ? -30.542 24.862 17.775 1.00 46.78 104 LEU A N 1
ATOM 835 C CA . LEU A 1 104 ? -31.499 24.360 16.777 1.00 46.78 104 LEU A CA 1
ATOM 836 C C . LEU A 1 104 ? -30.791 23.612 15.626 1.00 46.78 104 LEU A C 1
ATOM 838 O O . LEU A 1 104 ? -29.995 24.178 14.881 1.00 46.78 104 LEU A O 1
ATOM 842 N N . GLY A 1 105 ? -31.089 22.315 15.482 1.00 58.03 105 GLY A N 1
ATOM 843 C CA . GLY A 1 105 ? -30.590 21.459 14.397 1.00 58.03 105 GLY A CA 1
ATOM 844 C C . GLY A 1 105 ? -29.232 20.786 14.638 1.00 58.03 105 GLY A C 1
ATOM 845 O O . GLY A 1 105 ? -28.760 20.061 13.755 1.00 58.03 105 GLY A O 1
ATOM 846 N N . LEU A 1 106 ? -28.608 20.982 15.806 1.00 69.19 106 LEU A N 1
ATOM 847 C CA . LEU A 1 106 ? -27.344 20.352 16.195 1.00 69.19 106 LEU A CA 1
ATOM 848 C C . LEU A 1 106 ? -27.542 18.904 16.659 1.00 69.19 106 LEU A C 1
ATOM 850 O O . LEU A 1 106 ? -28.308 18.617 17.575 1.00 69.19 106 LEU A O 1
ATOM 854 N N . LYS A 1 107 ? -26.803 17.971 16.048 1.00 78.38 107 LYS A N 1
ATOM 855 C CA . LYS A 1 107 ? -26.841 16.547 16.397 1.00 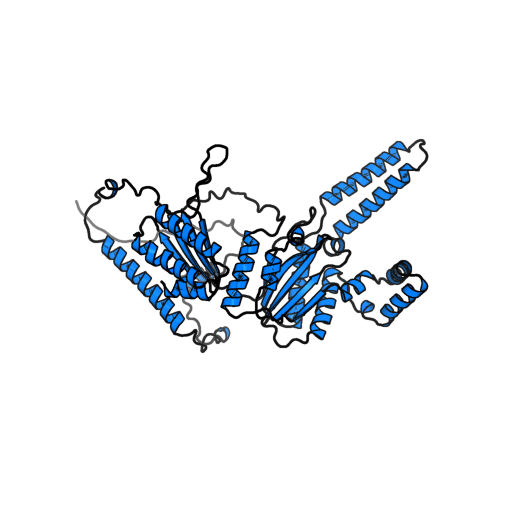78.38 107 LYS A CA 1
ATOM 856 C C . LYS A 1 107 ? -25.499 16.094 16.950 1.00 78.38 107 LYS A C 1
ATOM 858 O O . LYS A 1 107 ? -24.453 16.313 16.334 1.00 78.38 107 LYS A O 1
ATOM 863 N N . ALA A 1 108 ? -25.534 15.390 18.074 1.00 82.81 108 ALA A N 1
ATOM 864 C CA . ALA A 1 108 ? -24.409 14.591 18.533 1.00 82.81 108 ALA A CA 1
ATOM 865 C C . ALA A 1 108 ? -24.596 13.145 18.073 1.00 82.81 108 ALA A C 1
ATOM 867 O O . ALA A 1 108 ? -25.682 12.580 18.160 1.00 82.81 108 ALA A O 1
ATOM 868 N N . ARG A 1 109 ? -23.530 12.537 17.563 1.00 86.56 109 ARG A N 1
ATOM 869 C CA . ARG A 1 109 ? -23.486 11.127 17.185 1.00 86.56 109 ARG A CA 1
ATOM 870 C C . ARG A 1 109 ? -22.401 10.450 17.991 1.00 86.56 109 ARG A C 1
ATOM 872 O O . ARG A 1 109 ? -21.223 10.747 17.787 1.00 86.56 109 ARG A O 1
ATOM 879 N N . LEU A 1 110 ? -22.797 9.557 18.885 1.00 87.25 110 LEU A N 1
ATOM 880 C CA . LEU A 1 110 ? -21.879 8.653 19.554 1.00 87.25 110 LEU A CA 1
ATOM 881 C C . LEU A 1 110 ? -21.831 7.362 18.742 1.00 87.25 110 LEU A C 1
ATOM 883 O O . LEU A 1 110 ? -22.820 6.648 18.618 1.00 87.25 110 LEU A O 1
ATOM 887 N N . MET A 1 111 ? -20.688 7.105 18.130 1.00 89.75 111 MET A N 1
ATOM 888 C CA . MET A 1 111 ? -20.464 5.988 17.230 1.00 89.75 111 MET A CA 1
ATOM 889 C C . MET A 1 111 ? -19.476 5.027 17.873 1.00 89.75 111 MET A C 1
ATOM 891 O O . MET A 1 111 ? -18.442 5.458 18.386 1.00 89.75 111 MET A O 1
ATOM 895 N N . PHE A 1 112 ? -19.746 3.733 17.799 1.00 88.69 112 PHE A N 1
ATOM 896 C CA . PHE A 1 112 ? -18.811 2.712 18.249 1.00 88.69 112 PHE A CA 1
ATOM 897 C C . PHE A 1 112 ? -18.699 1.578 17.235 1.00 88.69 112 PHE A C 1
ATOM 899 O O . PHE A 1 112 ? -19.682 1.135 16.642 1.00 88.69 112 PHE A O 1
ATOM 906 N N . ASN A 1 113 ? -17.469 1.121 17.042 1.00 87.75 113 ASN A N 1
ATOM 907 C CA . ASN A 1 113 ? -17.139 -0.184 16.487 1.00 87.75 113 ASN A CA 1
ATOM 908 C C . ASN A 1 113 ? -16.240 -0.912 17.514 1.00 87.75 113 ASN A C 1
ATOM 910 O O . ASN A 1 113 ? -15.797 -0.274 18.471 1.00 87.75 113 ASN A O 1
ATOM 914 N N . PRO A 1 114 ? -15.935 -2.212 17.348 1.00 85.44 114 PRO A N 1
ATOM 915 C CA . PRO A 1 114 ? -15.233 -3.001 18.368 1.00 85.44 114 PRO A CA 1
ATOM 916 C C . PRO A 1 114 ? -13.926 -2.399 18.912 1.00 85.44 114 PRO A C 1
ATOM 918 O O . PRO A 1 114 ? -13.565 -2.682 20.052 1.00 85.44 114 PRO A O 1
ATOM 921 N N . GLY A 1 115 ? -13.227 -1.567 18.128 1.00 85.38 115 GLY A N 1
ATOM 922 C CA . GLY A 1 115 ? -11.942 -0.970 18.509 1.00 85.38 115 GLY A CA 1
ATOM 923 C C . GLY A 1 115 ? -11.910 0.559 18.594 1.00 85.38 115 GLY A C 1
ATOM 924 O O . GLY A 1 115 ? -10.857 1.122 18.894 1.00 85.38 115 GLY A O 1
ATOM 925 N N . THR A 1 116 ? -13.005 1.257 18.290 1.00 88.88 116 THR A N 1
ATOM 926 C CA . THR A 1 116 ? -13.048 2.724 18.224 1.00 88.88 116 THR A CA 1
ATOM 927 C C . THR A 1 116 ? -14.374 3.266 18.733 1.00 88.88 116 THR A C 1
ATOM 929 O O . THR A 1 116 ? -15.439 2.957 18.204 1.00 88.88 116 THR A O 1
ATOM 932 N N . LEU A 1 117 ? -14.280 4.177 19.698 1.00 90.50 117 LEU A N 1
ATOM 933 C CA . LEU A 1 117 ? -15.349 5.079 20.092 1.00 90.50 117 LEU A CA 1
ATOM 934 C C . LEU A 1 117 ? -15.133 6.427 19.405 1.00 90.50 117 LEU A C 1
ATOM 936 O O . LEU A 1 117 ? -14.030 6.979 19.410 1.00 90.50 117 LEU A O 1
ATOM 940 N N . LYS A 1 118 ? -16.186 6.990 18.830 1.00 90.06 118 LYS A N 1
ATOM 941 C CA . LYS A 1 118 ? -16.131 8.280 18.158 1.00 90.06 118 LYS A CA 1
ATOM 942 C C . LYS A 1 118 ? -17.362 9.105 18.468 1.00 90.06 118 LYS A C 1
ATOM 944 O O . LYS A 1 118 ? -18.471 8.739 18.107 1.00 90.06 118 LYS A O 1
ATOM 949 N N . LEU A 1 119 ? -17.150 10.266 19.060 1.00 88.31 119 LEU A N 1
ATOM 950 C CA . LEU A 1 119 ? -18.170 11.284 19.224 1.00 88.31 119 LEU A CA 1
ATOM 951 C C . LEU A 1 119 ? -18.022 12.314 18.109 1.00 88.31 119 LEU A C 1
ATOM 953 O O . LEU A 1 119 ? -16.932 12.835 17.881 1.00 88.31 119 LEU A O 1
ATOM 957 N N . ARG A 1 120 ? -19.107 12.608 17.399 1.00 85.06 120 ARG A N 1
ATOM 958 C CA . ARG A 1 120 ? -19.165 13.653 16.376 1.00 85.06 120 ARG A CA 1
ATOM 959 C C . ARG A 1 120 ? -20.297 14.609 16.697 1.00 85.06 120 ARG A C 1
ATOM 961 O O . ARG A 1 120 ? -21.411 14.163 16.927 1.00 85.06 120 ARG A O 1
ATOM 968 N N . VAL A 1 121 ? -20.028 15.904 16.633 1.00 78.62 121 VAL A N 1
ATOM 969 C CA . VAL A 1 121 ? -21.049 16.945 16.784 1.00 78.62 121 VAL A CA 1
ATOM 970 C C . VAL A 1 121 ? -21.138 17.737 15.486 1.00 78.62 121 VAL A C 1
ATOM 972 O O . VAL A 1 121 ? -20.118 17.999 14.840 1.00 78.62 121 VAL A O 1
ATOM 975 N N . GLY A 1 122 ? -22.364 18.018 15.055 1.00 71.19 122 GLY A N 1
ATOM 976 C CA . GLY A 1 122 ? -22.653 18.851 13.894 1.00 71.19 122 GLY A CA 1
ATOM 977 C C . GLY A 1 122 ? -24.144 18.927 13.579 1.00 71.19 122 GLY A C 1
ATOM 978 O O . GLY A 1 122 ? -24.890 17.999 13.885 1.00 71.19 122 GLY A O 1
ATOM 979 N N . GLY A 1 123 ? -24.579 20.018 12.948 1.00 59.53 123 GLY A N 1
ATOM 980 C CA . GLY A 1 123 ? -25.959 20.197 12.489 1.00 59.53 123 GLY A CA 1
ATOM 981 C C . GLY A 1 123 ? -26.178 19.889 11.004 1.00 59.53 123 GLY A C 1
ATOM 982 O O . GLY A 1 123 ? -25.234 19.563 10.278 1.00 59.53 123 GLY A O 1
ATOM 983 N N . MET A 1 124 ? -27.433 19.978 10.545 1.00 40.56 124 MET A N 1
ATOM 984 C CA . MET A 1 124 ? -27.753 20.036 9.111 1.00 40.56 124 MET A CA 1
ATOM 985 C C . MET A 1 124 ? -27.223 21.355 8.531 1.00 40.56 124 MET A C 1
ATOM 987 O O . MET A 1 124 ? -27.953 22.326 8.400 1.00 40.56 124 MET A O 1
ATOM 991 N N . LEU A 1 125 ? -25.963 21.381 8.104 1.00 37.50 125 LEU A N 1
ATOM 992 C CA . LEU A 1 125 ? -25.690 22.041 6.835 1.00 37.50 125 LEU A CA 1
ATOM 993 C C . LEU A 1 125 ? -26.170 21.050 5.779 1.00 37.50 125 LEU A C 1
ATOM 995 O O . LEU A 1 125 ? -25.589 19.968 5.640 1.00 37.50 125 LEU A O 1
ATOM 999 N N . GLN A 1 126 ? -27.233 21.397 5.044 1.00 32.75 126 GLN A N 1
ATOM 1000 C CA . GLN A 1 126 ? -27.304 20.952 3.658 1.00 32.75 126 GLN A CA 1
ATOM 1001 C C . GLN A 1 126 ? -25.937 21.314 3.091 1.00 32.75 126 GLN A C 1
ATOM 1003 O O . GLN A 1 126 ? -25.629 22.489 2.906 1.00 32.75 126 GLN A O 1
ATOM 1008 N N . SER A 1 127 ? -25.066 20.324 2.882 1.00 33.56 127 SER A N 1
ATOM 1009 C CA . SER A 1 127 ? -24.036 20.542 1.892 1.00 33.56 127 SER A CA 1
ATOM 1010 C C . SER A 1 127 ? -24.844 20.828 0.642 1.00 33.56 127 SER A C 1
ATOM 1012 O O . SER A 1 127 ? -25.489 19.918 0.116 1.00 33.56 127 SER A O 1
ATOM 1014 N N . THR A 1 128 ? -24.870 22.081 0.203 1.00 30.50 128 THR A N 1
ATOM 1015 C CA . THR A 1 128 ? -24.990 22.358 -1.212 1.00 30.50 128 THR A CA 1
ATOM 1016 C C . THR A 1 128 ? -23.870 21.532 -1.823 1.00 30.50 128 THR A C 1
ATOM 1018 O O . THR A 1 128 ? -22.689 21.869 -1.765 1.00 30.50 128 THR A O 1
ATOM 1021 N N . VAL A 1 129 ? -24.217 20.318 -2.252 1.00 32.25 129 VAL A N 1
ATOM 1022 C CA . VAL A 1 129 ? -23.354 19.520 -3.098 1.00 32.25 129 VAL A CA 1
ATOM 1023 C C . VAL A 1 129 ? -23.308 20.363 -4.349 1.00 32.25 129 VAL A C 1
ATOM 1025 O O . VAL A 1 129 ? -24.224 20.288 -5.159 1.00 32.25 129 VAL A O 1
ATOM 1028 N N . ALA A 1 130 ? -22.316 21.249 -4.441 1.00 35.31 130 ALA A N 1
ATOM 1029 C CA . ALA A 1 130 ? -22.017 21.928 -5.680 1.00 35.31 130 ALA A CA 1
ATOM 1030 C C . ALA A 1 130 ? -21.903 20.809 -6.726 1.00 35.31 130 ALA A C 1
ATOM 1032 O O . ALA A 1 130 ? -21.035 19.932 -6.578 1.00 35.31 130 ALA A O 1
ATOM 1033 N N . PRO A 1 131 ? -22.822 20.738 -7.704 1.00 33.25 131 PRO A N 1
ATOM 1034 C CA . PRO A 1 131 ? -22.739 19.733 -8.744 1.00 33.25 131 PRO A CA 1
ATOM 1035 C C . PRO A 1 131 ? -21.397 19.946 -9.442 1.00 33.25 131 PRO A C 1
ATOM 1037 O O . PRO A 1 131 ? -21.104 21.047 -9.894 1.00 33.25 131 PRO A O 1
ATOM 1040 N N . GLY A 1 132 ? -20.543 18.922 -9.469 1.00 39.84 132 GLY A N 1
ATOM 1041 C CA . GLY A 1 132 ? -19.290 18.987 -10.227 1.00 39.84 132 GLY A CA 1
ATOM 1042 C C . GLY A 1 132 ? -17.987 19.105 -9.435 1.00 39.84 132 GLY A C 1
ATOM 1043 O O . GLY A 1 132 ? -16.953 19.350 -10.055 1.00 39.84 132 GLY A O 1
ATOM 1044 N N . VAL A 1 133 ? -17.950 18.851 -8.118 1.00 36.50 133 VAL A N 1
ATOM 1045 C CA . VAL A 1 133 ? -16.653 18.613 -7.448 1.00 36.50 133 VAL A CA 1
ATOM 1046 C C . VAL A 1 133 ? -16.080 17.278 -7.931 1.00 36.50 133 VAL A C 1
ATOM 1048 O O . VAL A 1 133 ? -16.285 16.218 -7.334 1.00 36.50 133 VAL A O 1
ATOM 1051 N N . SER A 1 134 ? -15.354 17.325 -9.046 1.00 46.41 134 SER A N 1
ATOM 1052 C CA . SER A 1 134 ? -14.496 16.228 -9.469 1.00 46.41 134 SER A CA 1
ATOM 1053 C C . SER A 1 134 ? -13.503 15.939 -8.343 1.00 46.41 134 SER A C 1
ATOM 1055 O O . SER A 1 134 ? -12.957 16.834 -7.691 1.00 46.41 134 SER A O 1
ATOM 1057 N N . ARG A 1 135 ? -13.308 14.658 -8.034 1.00 53.84 135 ARG A N 1
ATOM 1058 C CA . ARG A 1 135 ? -12.360 14.256 -6.998 1.00 53.84 135 ARG A CA 1
ATOM 1059 C C . ARG A 1 135 ? -10.968 14.694 -7.454 1.00 53.84 135 ARG A C 1
ATOM 1061 O O . ARG A 1 135 ? -10.450 14.134 -8.416 1.00 53.84 135 ARG A O 1
ATOM 1068 N N . GLY A 1 136 ? -10.390 15.686 -6.775 1.00 64.06 136 GLY A N 1
ATOM 1069 C CA . GLY A 1 136 ? -9.069 16.220 -7.109 1.00 64.06 136 GLY A CA 1
ATOM 1070 C C . GLY A 1 136 ? -7.999 15.128 -7.216 1.00 64.06 136 GLY A C 1
ATOM 1071 O O . GLY A 1 136 ? -8.113 14.054 -6.612 1.00 64.06 136 GLY A O 1
ATOM 1072 N N . GLN A 1 137 ? -6.953 15.399 -7.999 1.00 73.38 137 GLN A N 1
ATOM 1073 C CA . GLN A 1 137 ? -5.868 14.450 -8.234 1.00 73.38 137 GLN A CA 1
ATOM 1074 C C . GLN A 1 137 ? -5.227 14.017 -6.908 1.00 73.38 137 GLN A C 1
ATOM 1076 O O . GLN A 1 137 ? -4.804 14.839 -6.097 1.00 73.38 137 GLN A O 1
ATOM 1081 N N . ILE A 1 138 ? -5.135 12.706 -6.689 1.00 82.62 138 ILE A N 1
ATOM 1082 C CA . ILE A 1 138 ? -4.515 12.147 -5.487 1.00 82.62 138 ILE A CA 1
ATOM 1083 C C . ILE A 1 138 ? -3.002 12.355 -5.589 1.00 82.62 138 ILE A C 1
ATOM 1085 O O . ILE A 1 138 ? -2.358 11.771 -6.457 1.00 82.62 138 ILE A O 1
ATOM 1089 N N . ARG A 1 139 ? -2.451 13.183 -4.698 1.00 85.56 139 ARG A N 1
ATOM 1090 C CA . ARG A 1 139 ? -1.023 13.538 -4.663 1.00 85.56 139 ARG A CA 1
ATOM 1091 C C . ARG A 1 139 ? -0.285 13.025 -3.422 1.00 85.56 139 ARG A C 1
ATOM 1093 O O . ARG A 1 139 ? 0.937 12.960 -3.439 1.00 85.56 139 ARG A O 1
ATOM 1100 N N . TRP A 1 140 ? -1.004 12.603 -2.381 1.00 88.69 140 TRP A N 1
ATOM 1101 C CA . TRP A 1 140 ? -0.419 12.020 -1.169 1.00 88.69 140 TRP A CA 1
ATOM 1102 C C . TRP A 1 140 ? -1.409 11.118 -0.418 1.00 88.69 140 TRP A C 1
ATOM 1104 O O . TRP A 1 140 ? -2.626 11.173 -0.641 1.00 88.69 140 TRP A O 1
ATOM 1114 N N . LEU A 1 141 ? -0.898 10.313 0.518 1.00 86.50 141 LEU A N 1
ATOM 1115 C CA . LEU A 1 141 ? -1.709 9.603 1.509 1.00 86.50 141 LEU A CA 1
ATOM 1116 C C . LEU A 1 141 ? -2.268 10.603 2.537 1.00 86.50 141 LEU A C 1
ATOM 1118 O O . LEU A 1 141 ? -1.560 11.071 3.427 1.00 86.50 141 LEU A O 1
ATOM 1122 N N . SER A 1 142 ? -3.553 10.947 2.425 1.00 84.44 142 SER A N 1
ATOM 1123 C CA . SER A 1 142 ? -4.178 11.960 3.290 1.00 84.44 142 SER A CA 1
ATOM 1124 C C . SER A 1 142 ? -4.295 11.529 4.757 1.00 84.44 142 SER A C 1
ATOM 1126 O O . SER A 1 142 ? -4.486 10.349 5.059 1.00 84.44 142 SER A O 1
ATOM 1128 N N . ASN A 1 143 ? -4.310 12.496 5.682 1.00 79.62 143 ASN A N 1
ATOM 1129 C CA . ASN A 1 143 ? -4.518 12.244 7.118 1.00 79.62 143 ASN A CA 1
ATOM 1130 C C . ASN A 1 143 ? -5.827 11.489 7.401 1.00 79.62 143 ASN A C 1
ATOM 1132 O O . ASN A 1 143 ? -5.857 10.573 8.220 1.00 79.62 143 ASN A O 1
ATOM 1136 N N . LYS A 1 144 ? -6.899 11.795 6.656 1.00 81.19 144 LYS A N 1
ATOM 1137 C CA . LYS A 1 144 ? -8.173 11.063 6.737 1.00 81.19 144 LYS A CA 1
ATOM 1138 C C . LYS A 1 144 ? -8.020 9.596 6.328 1.00 81.19 144 LYS A C 1
ATOM 1140 O O . LYS A 1 144 ? -8.656 8.726 6.914 1.00 81.19 144 LYS A O 1
ATOM 1145 N N . SER A 1 145 ? -7.194 9.317 5.321 1.00 84.06 145 SER A N 1
ATOM 1146 C CA . SER A 1 145 ? -6.883 7.951 4.900 1.00 84.06 145 SER A CA 1
ATOM 1147 C C . SER A 1 145 ? -6.054 7.221 5.957 1.00 84.06 145 SER A C 1
ATOM 1149 O O . SER A 1 145 ? -6.419 6.111 6.330 1.00 84.06 145 SER A O 1
ATOM 1151 N N . ARG A 1 146 ? -5.011 7.865 6.501 1.00 85.81 146 ARG A N 1
ATOM 1152 C CA . ARG A 1 146 ? -4.190 7.325 7.600 1.00 85.81 146 ARG A CA 1
ATOM 1153 C C . ARG A 1 146 ? -5.039 6.956 8.814 1.00 85.81 146 ARG A C 1
ATOM 1155 O O . ARG A 1 146 ? -4.969 5.832 9.294 1.00 85.81 146 ARG A O 1
ATOM 1162 N N . SER A 1 147 ? -5.910 7.869 9.246 1.00 83.31 147 SER A N 1
ATOM 1163 C CA . SER A 1 147 ? -6.816 7.641 10.375 1.00 83.31 147 SER A CA 1
ATOM 1164 C C . SER A 1 147 ? -7.727 6.430 10.167 1.00 83.31 147 SER A C 1
ATOM 1166 O O . SER A 1 147 ? -7.976 5.713 11.127 1.00 83.31 147 SER A O 1
ATOM 1168 N N . ARG A 1 148 ? -8.206 6.180 8.941 1.00 86.56 148 ARG A N 1
ATOM 1169 C CA . ARG A 1 148 ? -9.048 5.011 8.633 1.00 86.56 148 ARG A CA 1
ATOM 1170 C C . ARG A 1 148 ? -8.271 3.694 8.649 1.00 86.56 148 ARG A C 1
ATOM 1172 O O . ARG A 1 148 ? -8.843 2.678 9.026 1.00 86.56 148 ARG A O 1
ATOM 1179 N N . ILE A 1 149 ? -6.994 3.706 8.258 1.00 89.88 149 ILE A N 1
ATOM 1180 C CA . ILE A 1 149 ? -6.130 2.524 8.395 1.00 89.88 149 ILE A CA 1
ATOM 1181 C C . ILE A 1 149 ? -5.910 2.229 9.879 1.00 89.88 149 ILE A C 1
ATOM 1183 O O . ILE A 1 149 ? -6.088 1.095 10.303 1.00 89.88 149 ILE A O 1
ATOM 1187 N N . LEU A 1 150 ? -5.598 3.249 10.685 1.00 86.94 150 LEU A N 1
ATOM 1188 C CA . LEU A 1 150 ? -5.419 3.074 12.129 1.00 86.94 150 LEU A CA 1
ATOM 1189 C C . LEU A 1 150 ? -6.700 2.555 12.795 1.00 86.94 150 LEU A C 1
ATOM 1191 O O . LEU A 1 150 ? -6.653 1.605 13.566 1.00 86.94 150 LEU A O 1
ATOM 1195 N N . GLU A 1 151 ? -7.857 3.105 12.439 1.00 86.25 151 GLU A N 1
ATOM 1196 C CA . GLU A 1 151 ? -9.156 2.611 12.903 1.00 86.25 151 GLU A CA 1
ATOM 1197 C C . GLU A 1 151 ? -9.384 1.132 12.541 1.00 86.25 151 GLU A C 1
ATOM 1199 O O . GLU A 1 151 ? -9.854 0.365 13.374 1.00 86.25 151 GLU A O 1
ATOM 1204 N N . LEU A 1 152 ? -9.000 0.707 11.327 1.00 89.75 152 LEU A N 1
ATOM 1205 C CA . LEU A 1 152 ? -9.029 -0.706 10.937 1.00 89.75 152 LEU A CA 1
ATOM 1206 C C . LEU A 1 152 ? -8.104 -1.565 11.795 1.00 89.75 152 LEU A C 1
ATOM 1208 O O . LEU A 1 152 ? -8.526 -2.618 12.254 1.00 89.75 152 LEU A O 1
ATOM 1212 N N . THR A 1 153 ? -6.871 -1.122 12.039 1.00 89.75 153 THR A N 1
ATOM 1213 C CA . THR A 1 153 ? -5.946 -1.889 12.886 1.00 89.75 153 THR A CA 1
ATOM 1214 C C . THR A 1 153 ? -6.494 -2.082 14.298 1.00 89.75 153 THR A C 1
ATOM 1216 O O . THR A 1 153 ? -6.391 -3.173 14.840 1.00 89.75 153 THR A O 1
ATOM 1219 N N . ARG A 1 154 ? -7.159 -1.068 14.867 1.00 86.44 154 ARG A N 1
ATOM 1220 C CA . ARG A 1 154 ? -7.789 -1.170 16.191 1.00 86.44 154 ARG A CA 1
ATOM 1221 C C . ARG A 1 154 ? -9.010 -2.086 16.186 1.00 86.44 154 ARG A C 1
ATOM 1223 O O . ARG A 1 154 ? -9.224 -2.807 17.151 1.00 86.44 154 ARG A O 1
ATOM 1230 N N . GLU A 1 155 ? -9.806 -2.054 15.119 1.00 87.56 155 GLU A N 1
ATOM 1231 C CA . GLU A 1 155 ? -10.929 -2.980 14.928 1.00 87.56 155 GLU A CA 1
ATOM 1232 C C . GLU A 1 155 ? -10.453 -4.438 14.897 1.00 87.56 155 GLU A C 1
ATOM 1234 O O . GLU A 1 155 ? -11.045 -5.276 15.567 1.00 87.56 155 GLU A O 1
ATOM 1239 N N . LEU A 1 156 ? -9.371 -4.724 14.169 1.00 90.94 156 LEU A N 1
ATOM 1240 C CA . LEU A 1 156 ? -8.802 -6.069 14.075 1.00 90.94 156 LEU A CA 1
ATOM 1241 C C . LEU A 1 156 ? -8.223 -6.540 15.411 1.00 90.94 156 LEU A C 1
ATOM 1243 O O . LEU A 1 156 ? -8.517 -7.652 15.832 1.00 90.94 156 LEU A O 1
ATOM 1247 N N . GLU A 1 157 ? -7.481 -5.683 16.120 1.00 89.06 157 GLU A N 1
ATOM 1248 C CA . GLU A 1 157 ? -6.973 -6.004 17.465 1.00 89.06 157 GLU A CA 1
ATOM 1249 C C . GLU A 1 157 ? -8.108 -6.288 18.451 1.00 89.06 157 GLU A C 1
ATOM 1251 O O . GLU A 1 157 ? -8.006 -7.208 19.253 1.00 89.06 157 GLU A O 1
ATOM 1256 N N . ALA A 1 158 ? -9.205 -5.532 18.374 1.00 86.44 158 ALA A N 1
ATOM 1257 C CA . ALA A 1 158 ? -10.380 -5.760 19.208 1.00 86.44 158 ALA A CA 1
ATOM 1258 C C . ALA A 1 158 ? -11.119 -7.070 18.893 1.00 86.44 158 ALA A C 1
ATOM 1260 O O . ALA A 1 158 ? -11.873 -7.550 19.732 1.00 86.44 158 ALA A O 1
ATOM 1261 N N . ALA A 1 159 ? -10.927 -7.619 17.694 1.00 86.19 159 ALA A N 1
ATOM 1262 C CA . ALA A 1 159 ? -11.440 -8.921 17.286 1.00 86.19 159 ALA A CA 1
ATOM 1263 C C . ALA A 1 159 ? -10.404 -10.047 17.476 1.00 86.19 159 ALA A C 1
ATOM 1265 O O . ALA A 1 159 ? -10.606 -11.141 16.959 1.00 86.19 159 ALA A O 1
ATOM 1266 N N . GLU A 1 160 ? -9.282 -9.768 18.152 1.00 89.31 160 GLU A N 1
ATOM 1267 C CA . GLU A 1 160 ? -8.144 -10.683 18.326 1.00 89.31 160 GLU A CA 1
ATOM 1268 C C . GLU A 1 160 ? -7.547 -11.205 17.005 1.00 89.31 160 GLU A C 1
ATOM 1270 O O . GLU A 1 160 ? -6.906 -12.258 16.948 1.00 89.31 160 GLU A O 1
ATOM 1275 N N . ILE A 1 161 ? -7.717 -10.433 15.929 1.00 92.00 161 ILE A N 1
ATOM 1276 C CA . ILE A 1 161 ? -7.175 -10.728 14.608 1.00 92.00 161 ILE A CA 1
ATOM 1277 C C . ILE A 1 161 ? -5.823 -10.034 14.466 1.00 92.00 161 ILE A C 1
ATOM 1279 O O . ILE A 1 161 ? -5.725 -8.804 14.495 1.00 92.00 161 ILE A O 1
ATOM 1283 N N . TYR A 1 162 ? -4.781 -10.827 14.230 1.00 93.25 162 TYR A N 1
ATOM 1284 C CA . TYR A 1 162 ? -3.406 -10.353 14.095 1.00 93.25 162 TYR A CA 1
ATOM 1285 C C . TYR A 1 162 ? -2.787 -10.843 12.791 1.00 93.25 162 TYR A C 1
ATOM 1287 O O . TYR A 1 162 ? -3.108 -11.947 12.341 1.00 93.25 162 TYR A O 1
ATOM 1295 N N . PRO A 1 163 ? -1.906 -10.044 12.172 1.00 94.56 163 PRO A N 1
ATOM 1296 C CA . PRO A 1 163 ? -1.272 -10.450 10.937 1.00 94.56 163 PRO A CA 1
ATOM 1297 C C . PRO A 1 163 ? -0.232 -11.532 11.250 1.00 94.56 163 PRO A C 1
ATOM 1299 O O . PRO A 1 163 ? 0.537 -11.419 12.200 1.00 94.56 163 PRO A O 1
ATOM 1302 N N . GLN A 1 164 ? -0.237 -12.593 10.453 1.00 94.50 164 GLN A N 1
ATOM 1303 C CA . GLN A 1 164 ? 0.680 -13.730 10.555 1.00 94.50 164 GLN A CA 1
ATOM 1304 C C . GLN A 1 164 ? 1.868 -13.548 9.609 1.00 94.50 164 GLN A C 1
ATOM 1306 O O . GLN A 1 164 ? 2.998 -13.900 9.937 1.00 94.50 164 GLN A O 1
ATOM 1311 N N . LEU A 1 165 ? 1.613 -12.964 8.434 1.00 94.62 165 LEU A N 1
ATOM 1312 C CA . LEU A 1 165 ? 2.594 -12.792 7.371 1.00 94.62 165 LEU A CA 1
ATOM 1313 C C . LEU A 1 165 ? 2.579 -11.363 6.838 1.00 94.62 165 LEU A C 1
ATOM 1315 O O . LEU A 1 165 ? 1.529 -10.724 6.731 1.00 94.62 165 LEU A O 1
ATOM 1319 N N . MET A 1 166 ? 3.754 -10.904 6.427 1.00 95.56 166 MET A N 1
ATOM 1320 C CA . MET A 1 166 ? 3.937 -9.702 5.633 1.00 95.56 166 MET A CA 1
ATOM 1321 C C . MET A 1 166 ? 4.592 -10.061 4.302 1.00 95.56 166 MET A C 1
ATOM 1323 O O . MET A 1 166 ? 5.690 -10.615 4.270 1.00 95.56 166 MET A O 1
ATOM 1327 N N . ILE A 1 167 ? 3.939 -9.699 3.200 1.00 96.50 167 ILE A N 1
ATOM 1328 C CA . ILE A 1 167 ? 4.501 -9.785 1.851 1.00 96.50 167 ILE A CA 1
ATOM 1329 C C . ILE A 1 167 ? 4.739 -8.368 1.341 1.00 96.50 167 ILE A C 1
ATOM 1331 O O . ILE A 1 167 ? 3.842 -7.531 1.373 1.00 96.50 167 ILE A O 1
ATOM 1335 N N . SER A 1 168 ? 5.937 -8.095 0.841 1.00 96.06 168 SER A N 1
ATOM 1336 C CA . SER A 1 168 ? 6.265 -6.838 0.172 1.00 96.06 168 SER A CA 1
ATOM 1337 C C . SER A 1 168 ? 6.538 -7.100 -1.300 1.00 96.06 168 SER A C 1
ATOM 1339 O O . SER A 1 168 ? 7.429 -7.880 -1.631 1.00 96.06 168 SER A O 1
ATOM 1341 N N . LEU A 1 169 ? 5.786 -6.436 -2.174 1.00 97.12 169 LEU A N 1
ATOM 1342 C CA . LEU A 1 169 ? 5.909 -6.518 -3.626 1.00 97.12 169 LEU A CA 1
ATOM 1343 C C . LEU A 1 169 ? 6.564 -5.237 -4.145 1.00 97.12 169 LEU A C 1
ATOM 1345 O O . LEU A 1 169 ? 6.032 -4.137 -3.970 1.00 97.12 169 LEU A O 1
ATOM 1349 N N . THR A 1 170 ? 7.727 -5.363 -4.777 1.00 93.12 170 THR A N 1
ATOM 1350 C CA . THR A 1 170 ? 8.502 -4.233 -5.309 1.00 93.12 170 THR A CA 1
ATOM 1351 C C . THR A 1 170 ? 8.605 -4.348 -6.811 1.00 93.12 170 THR A C 1
ATOM 1353 O O . THR A 1 170 ? 8.821 -5.436 -7.329 1.00 93.12 170 THR A O 1
ATOM 1356 N N . TYR A 1 171 ? 8.484 -3.239 -7.527 1.00 93.56 171 TYR A N 1
ATOM 1357 C CA . TYR A 1 171 ? 8.745 -3.230 -8.964 1.00 93.56 171 TYR A CA 1
ATOM 1358 C C . TYR A 1 171 ? 10.247 -3.346 -9.282 1.00 93.56 171 TYR A C 1
ATOM 1360 O O . TYR A 1 171 ? 11.073 -2.996 -8.429 1.00 93.56 171 TYR A O 1
ATOM 1368 N N . PRO A 1 172 ? 10.620 -3.789 -10.497 1.00 90.88 172 PRO A N 1
ATOM 1369 C CA . PRO A 1 172 ? 12.013 -3.872 -10.924 1.00 90.88 172 PRO A CA 1
ATOM 1370 C C . PRO A 1 172 ? 12.675 -2.484 -11.017 1.00 90.88 172 PRO A C 1
ATOM 1372 O O . PRO A 1 172 ? 12.117 -1.450 -10.623 1.00 90.88 172 PRO A O 1
ATOM 1375 N N . ARG A 1 173 ? 13.935 -2.443 -11.458 1.00 87.12 173 ARG A N 1
ATOM 1376 C CA . ARG A 1 173 ? 14.698 -1.188 -11.571 1.00 87.12 173 ARG A CA 1
ATOM 1377 C C . ARG A 1 173 ? 14.074 -0.246 -12.605 1.00 87.12 173 ARG A C 1
ATOM 1379 O O . ARG A 1 173 ? 13.968 0.949 -12.349 1.00 87.12 173 ARG A O 1
ATOM 1386 N N . ASP A 1 174 ? 13.634 -0.801 -13.719 1.00 85.44 174 ASP A N 1
ATOM 1387 C CA . ASP A 1 174 ? 12.979 -0.188 -14.876 1.00 85.44 174 ASP A CA 1
ATOM 1388 C C . ASP A 1 174 ? 11.447 -0.118 -14.725 1.00 85.44 174 ASP A C 1
ATOM 1390 O O . ASP A 1 174 ? 10.699 -0.140 -15.696 1.00 85.44 174 ASP A O 1
ATOM 1394 N N . TRP A 1 175 ? 10.963 0.011 -13.487 1.00 90.88 175 TRP A N 1
ATOM 1395 C CA . TRP A 1 175 ? 9.543 -0.008 -13.125 1.00 90.88 175 TRP A CA 1
ATOM 1396 C C . TRP A 1 175 ? 8.616 0.876 -13.975 1.00 90.88 175 TRP A C 1
ATOM 1398 O O . TRP A 1 175 ? 7.437 0.554 -14.088 1.00 90.88 175 TRP A O 1
ATOM 1408 N N . GLU A 1 176 ? 9.109 1.986 -14.535 1.00 89.75 176 GLU A N 1
ATOM 1409 C CA . GLU A 1 176 ? 8.325 2.863 -15.413 1.00 89.75 176 GLU A CA 1
ATOM 1410 C C . GLU A 1 176 ? 7.887 2.141 -16.694 1.00 89.75 176 GLU A C 1
ATOM 1412 O O . GLU A 1 176 ? 6.746 2.315 -17.118 1.00 89.75 176 GLU A O 1
ATOM 1417 N N . ALA A 1 177 ? 8.755 1.299 -17.265 1.00 86.38 177 ALA A N 1
ATOM 1418 C CA . ALA A 1 177 ? 8.437 0.468 -18.423 1.00 86.38 177 ALA A CA 1
ATOM 1419 C C . ALA A 1 177 ? 7.419 -0.614 -18.060 1.00 86.38 177 ALA A C 1
ATOM 1421 O O . ALA A 1 177 ? 6.427 -0.775 -18.763 1.00 86.38 177 ALA A O 1
ATOM 1422 N N . ALA A 1 178 ? 7.597 -1.259 -16.902 1.00 87.00 178 ALA A N 1
ATOM 1423 C CA . ALA A 1 178 ? 6.679 -2.286 -16.414 1.00 87.00 178 ALA A CA 1
ATOM 1424 C C . ALA A 1 178 ? 5.231 -1.779 -16.258 1.00 87.00 178 ALA A C 1
ATOM 1426 O O . ALA A 1 178 ? 4.280 -2.535 -16.439 1.00 87.00 178 ALA A O 1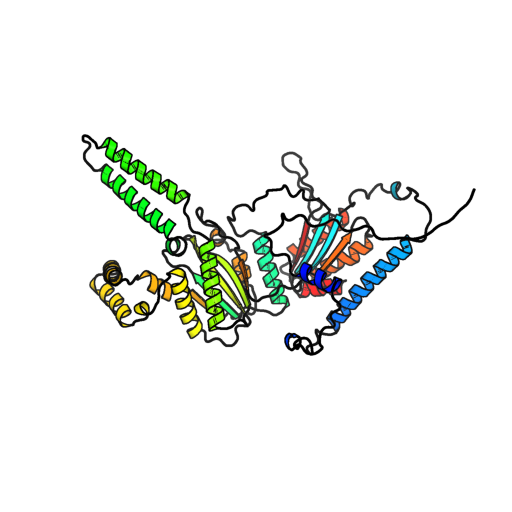
ATOM 1427 N N . ILE A 1 179 ? 5.025 -0.505 -15.903 1.00 90.62 179 ILE A N 1
ATOM 1428 C CA . ILE A 1 179 ? 3.669 0.045 -15.711 1.00 90.62 179 ILE A CA 1
ATOM 1429 C C . ILE A 1 179 ? 3.133 0.839 -16.906 1.00 90.62 179 ILE A C 1
ATOM 1431 O O . ILE A 1 179 ? 1.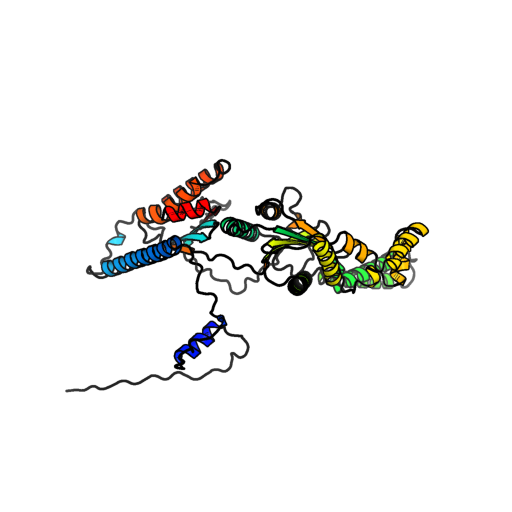915 0.960 -17.051 1.00 90.62 179 ILE A O 1
ATOM 1435 N N . SER A 1 180 ? 4.025 1.394 -17.724 1.00 89.19 180 SER A N 1
ATOM 1436 C CA . SER A 1 180 ? 3.692 2.263 -18.850 1.00 89.19 180 SER A CA 1
ATOM 1437 C C . SER A 1 180 ? 4.722 2.071 -19.978 1.00 89.19 180 SER A C 1
ATOM 1439 O O . SER A 1 180 ? 5.594 2.930 -20.158 1.00 89.19 180 SER A O 1
ATOM 1441 N N . PRO A 1 181 ? 4.641 0.976 -20.758 1.00 85.06 181 PRO A N 1
ATOM 1442 C CA . PRO A 1 181 ? 5.560 0.720 -21.869 1.00 85.06 181 PRO A CA 1
ATOM 1443 C C . PRO A 1 181 ? 5.620 1.880 -22.870 1.00 85.06 181 PRO A C 1
ATOM 1445 O O . PRO A 1 181 ? 6.694 2.255 -23.331 1.00 85.06 181 PRO A O 1
ATOM 1448 N N . GLU A 1 182 ? 4.486 2.533 -23.132 1.00 86.00 182 GLU A N 1
ATOM 1449 C CA . GLU A 1 182 ? 4.389 3.671 -24.048 1.00 86.00 182 GLU A CA 1
ATOM 1450 C C . GLU A 1 182 ? 5.144 4.896 -23.513 1.00 86.00 182 GLU A C 1
ATOM 1452 O O . GLU A 1 182 ? 5.759 5.645 -24.273 1.00 86.00 182 GLU A O 1
ATOM 1457 N N . HIS A 1 183 ? 5.130 5.102 -22.190 1.00 86.12 183 HIS A N 1
ATOM 1458 C CA . HIS A 1 183 ? 5.929 6.145 -21.539 1.00 86.12 183 HIS A CA 1
ATOM 1459 C C . HIS A 1 183 ? 7.420 5.823 -21.642 1.00 86.12 183 HIS A C 1
ATOM 1461 O O . HIS A 1 183 ? 8.202 6.704 -21.989 1.00 86.12 183 HIS A O 1
ATOM 1467 N N . ALA A 1 184 ? 7.821 4.572 -21.405 1.00 84.25 184 ALA A N 1
ATOM 1468 C CA . ALA A 1 184 ? 9.216 4.163 -21.555 1.00 84.25 184 ALA A CA 1
ATOM 1469 C C . ALA A 1 184 ? 9.713 4.323 -23.001 1.00 84.25 184 ALA A C 1
ATOM 1471 O O . ALA A 1 184 ? 10.794 4.879 -23.218 1.00 84.25 184 ALA A O 1
ATOM 1472 N N . GLN A 1 185 ? 8.897 3.941 -23.987 1.00 86.25 185 GLN A N 1
ATOM 1473 C CA . GLN A 1 185 ? 9.189 4.161 -25.402 1.00 86.25 185 GLN A CA 1
ATOM 1474 C C . GLN A 1 185 ? 9.332 5.655 -25.717 1.00 86.25 185 GLN A C 1
ATOM 1476 O O . GLN A 1 185 ? 10.323 6.063 -26.322 1.00 86.25 185 GLN A O 1
ATOM 1481 N N . ALA A 1 186 ? 8.414 6.496 -25.234 1.00 86.88 186 ALA A N 1
ATOM 1482 C CA . ALA A 1 186 ? 8.503 7.943 -25.419 1.00 86.88 186 ALA A CA 1
ATOM 1483 C C . ALA A 1 186 ? 9.755 8.552 -24.754 1.00 86.88 186 ALA A C 1
ATOM 1485 O O . ALA A 1 186 ? 10.362 9.472 -25.306 1.00 86.88 186 ALA A O 1
ATOM 1486 N N . VAL A 1 187 ? 10.187 8.040 -23.592 1.00 86.69 187 VAL A N 1
ATOM 1487 C CA . VAL A 1 187 ? 11.439 8.469 -22.937 1.00 86.69 187 VAL A CA 1
ATOM 1488 C C . VAL A 1 187 ? 12.637 8.119 -23.813 1.00 86.69 187 VAL A C 1
ATOM 1490 O O . VAL A 1 187 ? 13.543 8.941 -23.974 1.00 86.69 187 VAL A O 1
ATOM 1493 N N . TRP A 1 188 ? 12.649 6.918 -24.383 1.00 86.75 188 TRP A N 1
ATOM 1494 C CA . TRP A 1 188 ? 13.721 6.471 -25.262 1.00 86.75 188 TRP A CA 1
ATOM 1495 C C . TRP A 1 188 ? 13.784 7.287 -26.560 1.00 86.75 188 TRP A C 1
ATOM 1497 O O . TRP A 1 188 ? 14.854 7.786 -26.915 1.00 86.75 188 TRP A O 1
ATOM 1507 N N . GLU A 1 189 ? 12.646 7.514 -27.218 1.00 88.44 189 GLU A N 1
ATOM 1508 C CA . GLU A 1 189 ? 12.549 8.355 -28.417 1.00 88.44 189 GLU A CA 1
ATOM 1509 C C . GLU A 1 189 ? 13.048 9.778 -28.143 1.00 88.44 189 GLU A C 1
ATOM 1511 O O . GLU A 1 189 ? 13.856 10.317 -28.904 1.00 88.44 189 GLU A O 1
ATOM 1516 N N . PHE A 1 190 ? 12.630 10.364 -27.015 1.00 91.69 190 PHE A N 1
ATOM 1517 C CA . PHE A 1 190 ? 13.090 11.678 -26.579 1.00 91.69 190 PHE A CA 1
ATOM 1518 C C . PHE A 1 190 ? 14.608 11.712 -26.370 1.00 91.69 190 PHE A C 1
ATOM 1520 O O . PHE A 1 190 ? 15.275 12.616 -26.873 1.00 91.69 190 PHE A O 1
ATOM 1527 N N . ARG A 1 191 ? 15.177 10.727 -25.660 1.00 90.38 191 ARG A N 1
ATOM 1528 C CA . ARG A 1 191 ? 16.630 10.641 -25.429 1.00 90.38 191 ARG A CA 1
ATOM 1529 C C . ARG A 1 191 ? 17.399 10.523 -26.738 1.00 90.38 191 ARG A C 1
ATOM 1531 O O . ARG A 1 191 ? 18.425 11.180 -26.899 1.00 90.38 191 ARG A O 1
ATOM 1538 N N . ARG A 1 192 ? 16.888 9.736 -27.686 1.00 90.50 192 ARG A N 1
ATOM 1539 C CA . ARG A 1 192 ? 17.486 9.582 -29.015 1.00 90.50 192 ARG A CA 1
ATOM 1540 C C . ARG A 1 192 ? 17.450 10.897 -29.800 1.00 90.50 192 ARG A C 1
ATOM 1542 O O . ARG A 1 192 ? 18.475 11.300 -30.345 1.00 90.50 192 ARG A O 1
ATOM 1549 N N . ALA A 1 193 ? 16.312 11.594 -29.820 1.00 90.19 193 ALA A N 1
ATOM 1550 C CA . ALA A 1 193 ? 16.186 12.906 -30.459 1.00 90.19 193 ALA A CA 1
ATOM 1551 C C . ALA A 1 193 ? 17.114 13.953 -29.815 1.00 90.19 193 ALA A C 1
ATOM 1553 O O . ALA A 1 193 ? 17.797 14.699 -30.515 1.00 90.19 193 ALA A O 1
ATOM 1554 N N . TRP A 1 194 ? 17.204 13.962 -28.482 1.00 92.88 194 TRP A N 1
ATOM 1555 C CA . TRP A 1 194 ? 18.117 14.827 -27.735 1.00 92.88 194 TRP A CA 1
ATOM 1556 C C . TRP A 1 194 ? 19.584 14.543 -28.067 1.00 92.88 194 TRP A C 1
ATOM 1558 O O . TRP A 1 194 ? 20.350 15.473 -28.310 1.00 92.88 194 TRP A O 1
ATOM 1568 N N . GLY A 1 195 ? 19.965 13.265 -28.141 1.00 92.06 195 GLY A N 1
ATOM 1569 C CA . GLY A 1 195 ? 21.297 12.839 -28.567 1.00 92.06 195 GLY A CA 1
ATOM 1570 C C . GLY A 1 195 ? 21.642 13.347 -29.968 1.00 92.06 195 GLY A C 1
ATOM 1571 O O . GLY A 1 195 ? 22.697 13.951 -30.151 1.00 92.06 195 GLY A O 1
ATOM 1572 N N . ARG A 1 196 ? 20.719 13.206 -30.934 1.00 91.44 196 ARG A N 1
ATOM 1573 C CA . ARG A 1 196 ? 20.892 13.751 -32.294 1.00 91.44 196 ARG A CA 1
ATOM 1574 C C . ARG A 1 196 ? 21.046 15.272 -32.304 1.00 91.44 196 ARG A C 1
ATOM 1576 O O . ARG A 1 196 ? 21.900 15.783 -33.023 1.00 91.44 196 ARG A O 1
ATOM 1583 N N . LEU A 1 197 ? 20.241 15.999 -31.524 1.00 93.38 197 LEU A N 1
ATOM 1584 C CA . LEU A 1 197 ? 20.350 17.458 -31.408 1.00 93.38 197 LEU A CA 1
ATOM 1585 C C . LEU A 1 197 ? 21.698 17.877 -30.803 1.00 93.38 197 LEU A C 1
ATOM 1587 O O . LEU A 1 197 ? 22.315 18.824 -31.284 1.00 93.38 197 LEU A O 1
ATOM 1591 N N . ASN A 1 198 ? 22.163 17.175 -29.768 1.00 91.62 198 ASN A N 1
ATOM 1592 C CA . ASN A 1 198 ? 23.455 17.458 -29.146 1.00 91.62 198 ASN A CA 1
ATOM 1593 C C . ASN A 1 198 ? 24.618 17.174 -30.090 1.00 91.62 198 ASN A C 1
ATOM 1595 O O . ASN A 1 198 ? 25.503 18.014 -30.195 1.00 91.62 198 ASN A O 1
ATOM 1599 N N . ALA A 1 199 ? 24.595 16.054 -30.814 1.00 89.50 199 ALA A N 1
ATOM 1600 C CA . ALA A 1 199 ? 25.604 15.754 -31.827 1.00 89.50 199 ALA A CA 1
ATOM 1601 C C . ALA A 1 199 ? 25.640 16.833 -32.926 1.00 89.50 199 ALA A C 1
ATOM 1603 O O . ALA A 1 199 ? 26.713 17.272 -33.330 1.00 89.50 199 ALA A O 1
ATOM 1604 N N . TRP A 1 200 ? 24.473 17.344 -33.341 1.00 90.56 200 TRP A N 1
ATOM 1605 C CA . TRP A 1 200 ? 24.374 18.403 -34.355 1.00 90.56 200 TRP A CA 1
ATOM 1606 C C . TRP A 1 200 ? 25.044 19.724 -33.949 1.00 90.56 200 TRP A C 1
ATOM 1608 O O . TRP A 1 200 ? 25.437 20.498 -34.818 1.00 90.56 200 TRP A O 1
ATOM 1618 N N . ARG A 1 201 ? 25.234 19.987 -32.644 1.00 89.81 201 ARG A N 1
ATOM 1619 C CA . ARG A 1 201 ? 25.971 21.176 -32.164 1.00 89.81 201 ARG A CA 1
ATOM 1620 C C . ARG A 1 201 ? 27.406 21.233 -32.678 1.00 89.81 201 ARG A C 1
ATOM 1622 O O . ARG A 1 201 ? 27.946 22.327 -32.791 1.00 89.81 201 ARG A O 1
ATOM 1629 N N . TYR A 1 202 ? 27.993 20.073 -32.956 1.00 90.75 202 TYR A N 1
ATOM 1630 C CA . TYR A 1 202 ? 29.385 19.927 -33.372 1.00 90.75 202 TYR A CA 1
ATOM 1631 C C . TYR A 1 202 ? 29.545 19.793 -34.891 1.00 90.75 202 TYR A C 1
ATOM 1633 O O . TYR A 1 202 ? 30.667 19.728 -35.382 1.00 90.75 202 TYR A O 1
ATOM 1641 N N . VAL A 1 203 ? 28.443 19.766 -35.650 1.00 89.00 203 VAL A N 1
ATOM 1642 C CA . VAL A 1 203 ? 28.490 19.757 -37.117 1.00 89.00 203 VAL A CA 1
ATOM 1643 C C . VAL A 1 203 ? 28.917 21.147 -37.611 1.00 89.00 203 VAL A C 1
ATOM 1645 O O . VAL A 1 203 ? 28.346 22.138 -37.135 1.00 89.00 203 VAL A O 1
ATOM 1648 N N . PRO A 1 204 ? 29.878 21.253 -38.555 1.00 91.69 204 PRO A N 1
ATOM 1649 C CA . PRO A 1 204 ? 30.310 22.529 -39.120 1.00 91.69 204 PRO A CA 1
ATOM 1650 C C . PRO A 1 204 ? 29.136 23.359 -39.646 1.00 91.69 204 PRO A C 1
ATOM 1652 O O . PRO A 1 204 ? 28.222 22.843 -40.293 1.00 91.69 204 PRO A O 1
ATOM 1655 N N . ARG A 1 205 ? 29.152 24.663 -39.363 1.00 90.38 205 ARG A N 1
ATOM 1656 C CA . ARG A 1 205 ? 28.078 25.578 -39.764 1.00 90.38 205 ARG A CA 1
ATOM 1657 C C . ARG A 1 205 ? 28.212 25.932 -41.245 1.00 90.38 205 ARG A C 1
ATOM 1659 O O . ARG A 1 205 ? 28.954 26.843 -41.589 1.00 90.38 205 ARG A O 1
ATOM 1666 N N . GLY A 1 206 ? 27.488 25.206 -42.093 1.00 89.62 206 GLY A N 1
ATOM 1667 C CA . GLY A 1 206 ? 27.356 25.468 -43.530 1.00 89.62 206 GLY A CA 1
ATOM 1668 C C . GLY A 1 206 ? 25.900 25.688 -43.972 1.00 89.62 206 GLY A C 1
ATOM 1669 O O . GLY A 1 206 ? 24.998 25.765 -43.127 1.00 89.62 206 GLY A O 1
ATOM 1670 N N . PRO A 1 207 ? 25.643 25.774 -45.290 1.00 89.19 207 PRO A N 1
ATOM 1671 C CA . PRO A 1 207 ? 24.289 25.824 -45.845 1.00 89.19 207 PRO A CA 1
ATOM 1672 C C . PRO A 1 207 ? 23.423 24.668 -45.315 1.00 89.19 207 PRO A C 1
ATOM 1674 O O . PRO A 1 207 ? 23.890 23.538 -45.202 1.00 89.19 207 PRO A O 1
ATOM 1677 N N . GLY A 1 208 ? 22.177 24.948 -44.922 1.00 86.44 208 GLY A N 1
ATOM 1678 C CA . GLY A 1 208 ? 21.266 23.947 -44.342 1.00 86.44 208 GLY A CA 1
ATOM 1679 C C . GLY A 1 208 ? 21.506 23.608 -42.861 1.00 86.44 208 GLY A C 1
ATOM 1680 O O . GLY A 1 208 ? 20.676 22.934 -42.245 1.00 86.44 208 GLY A O 1
ATOM 1681 N N . TRP A 1 209 ? 22.574 24.118 -42.225 1.00 94.00 209 TRP A N 1
ATOM 1682 C CA . TRP A 1 209 ? 22.819 23.882 -40.792 1.00 94.00 209 TRP A CA 1
ATOM 1683 C C . TRP A 1 209 ? 21.665 24.392 -39.918 1.00 94.00 209 TRP A C 1
ATOM 1685 O O . TRP A 1 209 ? 21.223 23.698 -38.998 1.00 94.00 209 TRP A O 1
ATOM 1695 N N . GLY A 1 210 ? 21.163 25.596 -40.225 1.00 92.69 210 GLY A N 1
ATOM 1696 C CA . GLY A 1 210 ? 20.063 26.236 -39.501 1.00 92.69 210 GLY A CA 1
ATOM 1697 C C . GLY A 1 210 ? 18.749 25.461 -39.607 1.00 92.69 210 GLY A C 1
ATOM 1698 O O . GLY A 1 210 ? 18.081 25.248 -38.595 1.00 92.69 210 GLY A O 1
ATOM 1699 N N . GLU A 1 211 ? 18.411 24.972 -40.800 1.00 93.50 211 GLU A N 1
ATOM 1700 C CA . GLU A 1 211 ? 17.230 24.129 -41.028 1.00 93.50 211 GLU A CA 1
ATOM 1701 C C . GLU A 1 211 ? 17.346 22.801 -40.272 1.00 93.50 211 GLU A C 1
ATOM 1703 O O . GLU A 1 211 ? 16.450 22.437 -39.506 1.00 93.50 211 GLU A O 1
ATOM 1708 N N . GLY A 1 212 ? 18.500 22.129 -40.375 1.00 92.50 212 GLY A N 1
ATOM 1709 C CA . GLY A 1 212 ? 18.774 20.885 -39.653 1.00 92.50 212 GLY A CA 1
ATOM 1710 C C . GLY A 1 212 ? 18.745 21.041 -38.127 1.00 92.50 212 GLY A C 1
ATOM 1711 O O . GLY A 1 212 ? 18.325 20.116 -37.418 1.00 92.50 212 GLY A O 1
ATOM 1712 N N . TRP A 1 213 ? 19.137 22.213 -37.611 1.00 94.06 213 TRP A N 1
ATOM 1713 C CA . TRP A 1 213 ? 19.001 22.569 -36.197 1.00 94.06 213 TRP A CA 1
ATOM 1714 C C . TRP A 1 213 ? 17.532 22.732 -35.795 1.00 94.06 213 TRP A C 1
ATOM 1716 O O . TRP A 1 213 ? 17.102 22.169 -34.783 1.00 94.06 213 TRP A O 1
ATOM 1726 N N . GLN A 1 214 ? 16.743 23.473 -36.579 1.00 95.25 214 GLN A N 1
ATOM 1727 C CA . GLN A 1 214 ? 15.324 23.694 -36.287 1.00 95.25 214 GLN A CA 1
ATOM 1728 C C . GLN A 1 214 ? 14.519 22.394 -36.333 1.00 95.25 214 GLN A C 1
ATOM 1730 O O . GLN A 1 214 ? 13.715 22.163 -35.427 1.00 95.25 214 GLN A O 1
ATOM 1735 N N . GLN A 1 215 ? 14.787 21.518 -37.306 1.00 95.19 215 GLN A N 1
ATOM 1736 C CA . GLN A 1 215 ? 14.156 20.201 -37.417 1.00 95.19 215 GLN A CA 1
ATOM 1737 C C . GLN A 1 215 ? 14.402 19.351 -36.161 1.00 95.19 215 GLN A C 1
ATOM 1739 O O . GLN A 1 215 ? 13.457 18.931 -35.494 1.00 95.19 215 GLN A O 1
ATOM 1744 N N . ARG A 1 216 ? 15.664 19.173 -35.748 1.00 96.00 216 ARG A N 1
ATOM 1745 C CA . ARG A 1 216 ? 16.011 18.398 -34.539 1.00 96.00 216 ARG A CA 1
ATOM 1746 C C . ARG A 1 216 ? 15.444 19.026 -33.267 1.00 96.00 216 ARG A C 1
ATOM 1748 O O . ARG A 1 216 ? 14.993 18.325 -32.362 1.00 96.00 216 ARG A O 1
ATOM 1755 N N . ARG A 1 217 ? 15.422 20.360 -33.188 1.00 96.56 217 ARG A N 1
ATOM 1756 C CA . ARG A 1 217 ? 14.786 21.079 -32.076 1.00 96.56 217 ARG A CA 1
ATOM 1757 C C . ARG A 1 217 ? 13.269 20.864 -32.059 1.00 96.56 217 ARG A C 1
ATOM 1759 O O . ARG A 1 217 ? 12.684 20.841 -30.975 1.00 96.56 217 ARG A O 1
ATOM 1766 N N . ALA A 1 218 ? 12.620 20.738 -33.215 1.00 95.00 218 ALA A N 1
ATOM 1767 C CA . ALA A 1 218 ? 11.205 20.392 -33.314 1.00 95.00 218 ALA A CA 1
ATOM 1768 C C . ALA A 1 218 ? 10.950 18.947 -32.853 1.00 95.00 218 ALA A C 1
ATOM 1770 O O . ALA A 1 218 ? 10.064 18.745 -32.028 1.00 95.00 218 ALA A O 1
ATOM 1771 N N . GLU A 1 219 ? 11.782 17.980 -33.258 1.00 94.81 219 GLU A N 1
ATOM 1772 C CA . GLU A 1 219 ? 11.707 16.584 -32.785 1.00 94.81 219 GLU A CA 1
ATOM 1773 C C . GLU A 1 219 ? 11.817 16.485 -31.256 1.00 94.81 219 GLU A C 1
ATOM 1775 O O . GLU A 1 219 ? 10.991 15.850 -30.600 1.00 94.81 219 GLU A O 1
ATOM 1780 N N . VAL A 1 220 ? 12.805 17.165 -30.662 1.00 94.56 220 VAL A N 1
ATOM 1781 C CA . VAL A 1 220 ? 12.978 17.216 -29.201 1.00 94.56 220 VAL A CA 1
ATOM 1782 C C . VAL A 1 220 ? 11.764 17.844 -28.517 1.00 94.56 220 VAL A C 1
ATOM 1784 O O . VAL A 1 220 ? 11.315 17.346 -27.481 1.00 94.56 220 VAL A O 1
ATOM 1787 N N . ARG A 1 221 ? 11.214 18.930 -29.079 1.00 95.19 221 ARG A N 1
ATOM 1788 C CA . ARG A 1 221 ? 10.004 19.573 -28.547 1.00 95.19 221 ARG A CA 1
ATOM 1789 C C . ARG A 1 221 ? 8.803 18.631 -28.611 1.00 95.19 221 ARG A C 1
ATOM 1791 O O . ARG A 1 221 ? 8.128 18.482 -27.595 1.00 95.19 221 ARG A O 1
ATOM 1798 N N . ALA A 1 222 ? 8.574 17.963 -29.739 1.00 92.75 222 ALA A N 1
ATOM 1799 C CA . ALA A 1 222 ? 7.497 16.987 -29.899 1.00 92.75 222 ALA A CA 1
ATOM 1800 C C . ALA A 1 222 ? 7.619 15.839 -28.881 1.00 92.75 222 ALA A C 1
ATOM 1802 O O . ALA A 1 222 ? 6.655 15.532 -28.177 1.00 92.75 222 ALA A O 1
ATOM 1803 N N . GLY A 1 223 ? 8.824 15.283 -28.707 1.00 90.88 223 GLY A N 1
ATOM 1804 C CA . GLY A 1 223 ? 9.092 14.263 -27.689 1.00 90.88 223 GLY A CA 1
ATOM 1805 C C . GLY A 1 223 ? 8.816 14.758 -26.264 1.00 90.88 223 GLY A C 1
ATOM 1806 O O . GLY A 1 223 ? 8.202 14.052 -25.465 1.00 90.88 223 GLY A O 1
ATOM 1807 N N . LEU A 1 224 ? 9.197 15.999 -25.941 1.00 89.44 224 LEU A N 1
ATOM 1808 C CA . LEU A 1 224 ? 8.912 16.598 -24.634 1.00 89.44 224 LEU A CA 1
ATOM 1809 C C . LEU A 1 224 ? 7.407 16.796 -24.397 1.00 89.44 224 LEU A C 1
ATOM 1811 O O . LEU A 1 224 ? 6.945 16.581 -23.277 1.00 89.44 224 LEU A O 1
ATOM 1815 N N . HIS A 1 225 ? 6.648 17.201 -25.419 1.00 88.69 225 HIS A N 1
ATOM 1816 C CA . HIS A 1 225 ? 5.189 17.303 -25.342 1.00 88.69 225 HIS A CA 1
ATOM 1817 C C . HIS A 1 225 ? 4.554 15.935 -25.070 1.00 88.69 225 HIS A C 1
ATOM 1819 O O . HIS A 1 225 ? 3.816 15.800 -24.094 1.00 88.69 225 HIS A O 1
ATOM 1825 N N . ARG A 1 226 ? 4.945 14.897 -25.821 1.00 87.50 226 ARG A N 1
ATOM 1826 C CA . ARG A 1 226 ? 4.480 13.516 -25.608 1.00 87.50 226 ARG A CA 1
ATOM 1827 C C . ARG A 1 226 ? 4.763 13.023 -24.181 1.00 87.50 226 ARG A C 1
ATOM 1829 O O . ARG A 1 226 ? 3.892 12.450 -23.533 1.00 87.50 226 ARG A O 1
ATOM 1836 N N . LEU A 1 227 ? 5.945 13.322 -23.635 1.00 84.12 227 LEU A N 1
ATOM 1837 C CA . LEU A 1 227 ? 6.326 12.983 -22.254 1.00 84.12 227 LEU A CA 1
ATOM 1838 C C . LEU A 1 227 ? 5.580 13.755 -21.156 1.00 84.12 227 LEU A C 1
ATOM 1840 O O . LEU A 1 227 ? 5.665 13.378 -19.987 1.00 84.12 227 LEU A O 1
ATOM 1844 N N . ARG A 1 228 ? 4.913 14.867 -21.482 1.00 80.06 228 ARG A N 1
ATOM 1845 C CA . ARG A 1 228 ? 4.041 15.579 -20.533 1.00 80.06 228 ARG A CA 1
ATOM 1846 C C . ARG A 1 228 ? 2.662 14.934 -20.452 1.00 80.06 228 ARG A C 1
ATOM 1848 O O . ARG A 1 228 ? 2.023 15.011 -19.406 1.00 80.06 228 ARG A O 1
ATOM 1855 N N . GLU A 1 229 ? 2.228 14.309 -21.538 1.00 82.94 229 GLU A N 1
ATOM 1856 C CA . GLU A 1 229 ? 0.948 13.611 -21.633 1.00 82.94 229 GLU A CA 1
ATOM 1857 C C . GLU A 1 229 ? 1.050 12.175 -21.111 1.00 82.94 229 GLU A C 1
ATOM 1859 O O . GLU A 1 229 ? 0.120 11.672 -20.479 1.00 82.94 229 GLU A O 1
ATOM 1864 N N . LEU A 1 230 ? 2.196 11.525 -21.309 1.00 81.12 230 LEU A N 1
ATOM 1865 C CA . LEU A 1 230 ? 2.479 10.183 -20.811 1.00 81.12 230 LEU A CA 1
ATOM 1866 C C . LEU A 1 230 ? 3.128 10.214 -19.421 1.00 81.12 230 LEU A C 1
ATOM 1868 O O . LEU A 1 230 ? 3.820 11.154 -19.035 1.00 81.12 230 LEU A O 1
ATOM 1872 N N . GLY A 1 231 ? 2.867 9.175 -18.634 1.00 82.50 231 GLY A N 1
ATOM 1873 C CA . GLY A 1 231 ? 3.487 8.999 -17.330 1.00 82.50 231 GLY A CA 1
ATOM 1874 C C . GLY A 1 231 ? 3.186 7.627 -16.733 1.00 82.50 231 GLY A C 1
ATOM 1875 O O . GLY A 1 231 ? 2.305 6.920 -17.233 1.00 82.50 231 GLY A O 1
ATOM 1876 N N . PRO A 1 232 ? 3.885 7.258 -15.648 1.00 85.19 232 PRO A N 1
ATOM 1877 C CA . PRO A 1 232 ? 3.539 6.121 -14.800 1.00 85.19 232 PRO A CA 1
ATOM 1878 C C . PRO A 1 232 ? 2.033 6.007 -14.521 1.00 85.19 232 PRO A C 1
ATOM 1880 O O . PRO A 1 232 ? 1.452 6.928 -13.940 1.00 85.19 232 PRO A O 1
ATOM 1883 N N . ASP A 1 233 ? 1.392 4.897 -14.911 1.00 88.81 233 ASP A N 1
ATOM 1884 C CA . ASP A 1 233 ? -0.053 4.703 -14.734 1.00 88.81 233 ASP A CA 1
ATOM 1885 C C . ASP A 1 233 ? -0.381 3.777 -13.552 1.00 88.81 233 ASP A C 1
ATOM 1887 O O . ASP A 1 233 ? -0.107 2.575 -13.531 1.00 88.81 233 ASP A O 1
ATOM 1891 N N . GLY A 1 234 ? -1.047 4.341 -12.545 1.00 90.56 234 GLY A N 1
ATOM 1892 C CA . GLY A 1 234 ? -1.515 3.614 -11.370 1.00 90.56 234 GLY A CA 1
ATOM 1893 C C . GLY A 1 234 ? -2.569 2.562 -11.686 1.00 90.56 234 GLY A C 1
ATOM 1894 O O . GLY A 1 234 ? -2.677 1.589 -10.939 1.00 90.56 234 GLY A O 1
ATOM 1895 N N . LYS A 1 235 ? -3.302 2.689 -12.801 1.00 91.75 235 LYS A N 1
ATOM 1896 C CA . LYS A 1 235 ? -4.234 1.644 -13.247 1.00 91.75 235 LYS A CA 1
ATOM 1897 C C . LYS A 1 235 ? -3.502 0.332 -13.511 1.00 91.75 235 LYS A C 1
ATOM 1899 O O . LYS A 1 235 ? -3.981 -0.710 -13.064 1.00 91.75 235 LYS A O 1
ATOM 1904 N N . ARG A 1 236 ? -2.323 0.380 -14.143 1.00 93.38 236 ARG A N 1
ATOM 1905 C CA . ARG A 1 236 ? -1.504 -0.814 -14.387 1.00 93.38 236 ARG A CA 1
ATOM 1906 C C . ARG A 1 236 ? -1.011 -1.427 -13.081 1.00 93.38 236 ARG A C 1
ATOM 1908 O O . ARG A 1 236 ? -1.123 -2.634 -12.907 1.00 93.38 236 ARG A O 1
ATOM 1915 N N . VAL A 1 237 ? -0.617 -0.605 -12.103 1.00 95.06 237 VAL A N 1
ATOM 1916 C CA . VAL A 1 237 ? -0.262 -1.102 -10.760 1.00 95.06 237 VAL A CA 1
ATOM 1917 C C . VAL A 1 237 ? -1.409 -1.874 -10.116 1.00 95.06 237 VAL A C 1
ATOM 1919 O O . VAL A 1 237 ? -1.188 -2.921 -9.509 1.00 95.06 237 VAL A O 1
ATOM 1922 N N . LYS A 1 238 ? -2.646 -1.379 -10.242 1.00 94.62 238 LYS A N 1
ATOM 1923 C CA . LYS A 1 238 ? -3.824 -2.088 -9.725 1.00 94.62 238 LYS A CA 1
ATOM 1924 C C . LYS A 1 238 ? -4.135 -3.350 -10.522 1.00 94.62 238 LYS A C 1
ATOM 1926 O O . LYS A 1 238 ? -4.511 -4.338 -9.905 1.00 94.62 238 LYS A O 1
ATOM 1931 N N . ALA A 1 239 ? -3.935 -3.341 -11.839 1.00 95.19 239 ALA A N 1
ATOM 1932 C CA . ALA A 1 239 ? -4.072 -4.532 -12.671 1.00 95.19 239 ALA A CA 1
ATOM 1933 C C . ALA A 1 239 ? -3.063 -5.623 -12.272 1.00 95.19 239 ALA A C 1
ATOM 1935 O O . ALA A 1 239 ? -3.456 -6.774 -12.113 1.00 95.19 239 ALA A O 1
ATOM 1936 N N . HIS A 1 240 ? -1.802 -5.263 -12.014 1.00 96.81 240 HIS A N 1
ATOM 1937 C CA . HIS A 1 240 ? -0.785 -6.194 -11.515 1.00 96.81 240 HIS A CA 1
ATOM 1938 C C . HIS A 1 240 ? -1.133 -6.736 -10.129 1.00 96.81 240 HIS A C 1
ATOM 1940 O O . HIS A 1 240 ? -1.071 -7.940 -9.899 1.00 96.81 240 HIS A O 1
ATOM 1946 N N . LEU A 1 241 ? -1.561 -5.866 -9.208 1.00 97.38 241 LEU A N 1
ATOM 1947 C CA . LEU A 1 241 ? -1.977 -6.289 -7.871 1.00 97.38 241 LEU A CA 1
ATOM 1948 C C . LEU A 1 241 ? -3.201 -7.227 -7.917 1.00 97.38 241 LEU A C 1
ATOM 1950 O O . LEU A 1 241 ? -3.281 -8.185 -7.154 1.00 97.38 241 LEU A O 1
ATOM 1954 N N . GLU A 1 242 ? -4.140 -6.979 -8.828 1.00 97.19 242 GLU A N 1
ATOM 1955 C CA . GLU A 1 242 ? -5.299 -7.842 -9.069 1.00 97.19 242 GLU A CA 1
ATOM 1956 C C . GLU A 1 242 ? -4.903 -9.181 -9.713 1.00 97.19 242 GLU A C 1
ATOM 1958 O O . GLU A 1 242 ? -5.417 -10.228 -9.321 1.00 97.19 242 GLU A O 1
ATOM 1963 N N . ALA A 1 243 ? -3.966 -9.178 -10.666 1.00 97.94 243 ALA A N 1
ATOM 1964 C CA . ALA A 1 243 ? -3.410 -10.399 -11.246 1.00 97.94 243 ALA A CA 1
ATOM 1965 C C . ALA A 1 243 ? -2.706 -11.248 -10.177 1.00 97.94 243 ALA A C 1
ATOM 1967 O O . ALA A 1 243 ? -2.939 -12.457 -10.108 1.00 97.94 243 ALA A O 1
ATOM 1968 N N . PHE A 1 244 ? -1.932 -10.604 -9.295 1.00 97.94 244 PHE A N 1
ATOM 1969 C CA . PHE A 1 244 ? -1.293 -11.249 -8.150 1.00 97.94 244 PHE A CA 1
ATOM 1970 C C . PHE A 1 244 ? -2.334 -11.878 -7.231 1.00 97.94 244 PHE A C 1
ATOM 1972 O O . PHE A 1 244 ? -2.233 -13.064 -6.928 1.00 97.94 244 PHE A O 1
ATOM 1979 N N . ARG A 1 245 ? -3.390 -11.134 -6.870 1.00 97.25 245 ARG A N 1
ATOM 1980 C CA . ARG A 1 245 ? -4.505 -11.662 -6.073 1.00 97.25 245 ARG A CA 1
ATOM 1981 C C . ARG A 1 245 ? -5.096 -12.922 -6.693 1.00 97.25 245 ARG A C 1
ATOM 1983 O O . ARG A 1 245 ? -5.203 -13.932 -6.014 1.00 97.25 245 ARG A O 1
ATOM 1990 N N . LYS A 1 246 ? -5.459 -12.879 -7.978 1.00 97.81 246 LYS A N 1
ATOM 1991 C CA . LYS A 1 246 ? -6.074 -14.022 -8.671 1.00 97.81 246 LYS A CA 1
ATOM 1992 C C . LYS A 1 246 ? -5.147 -15.238 -8.708 1.00 97.81 246 LYS A C 1
ATOM 1994 O O . LYS A 1 246 ? -5.617 -16.358 -8.539 1.00 97.81 246 LYS A O 1
ATOM 1999 N N . ARG A 1 247 ? -3.843 -15.040 -8.931 1.00 97.44 247 ARG A N 1
ATOM 2000 C CA . ARG A 1 247 ? -2.848 -16.126 -8.879 1.00 97.44 247 ARG A CA 1
ATOM 2001 C C . ARG A 1 247 ? -2.727 -16.703 -7.468 1.00 97.44 247 ARG A C 1
ATOM 2003 O O . ARG A 1 247 ? -2.735 -17.920 -7.322 1.00 97.44 247 ARG A O 1
ATOM 2010 N N . PHE A 1 248 ? -2.696 -15.841 -6.455 1.00 96.12 248 PHE A N 1
ATOM 2011 C CA . PHE A 1 248 ? -2.633 -16.244 -5.052 1.00 96.12 248 PHE A CA 1
ATOM 2012 C C . PHE A 1 248 ? -3.873 -17.051 -4.648 1.00 96.12 248 PHE A C 1
ATOM 2014 O O . PHE A 1 248 ? -3.740 -18.113 -4.052 1.00 96.12 248 PHE A O 1
ATOM 2021 N N . GLU A 1 249 ? -5.069 -16.612 -5.056 1.00 95.19 249 GLU A N 1
ATOM 2022 C CA . GLU A 1 249 ? -6.323 -17.337 -4.806 1.00 95.19 249 GLU A CA 1
ATOM 2023 C C . GLU A 1 249 ? -6.350 -18.718 -5.473 1.00 95.19 249 GLU A C 1
ATOM 2025 O O . GLU A 1 249 ? -6.841 -19.674 -4.881 1.00 95.19 249 GLU A O 1
ATOM 2030 N N . ARG A 1 250 ? -5.793 -18.850 -6.683 1.00 96.44 250 ARG A N 1
ATOM 2031 C CA . ARG A 1 250 ? -5.690 -20.151 -7.361 1.00 96.44 250 ARG A CA 1
ATOM 2032 C C . ARG A 1 250 ? -4.728 -21.109 -6.663 1.00 96.44 250 ARG A C 1
ATOM 2034 O O . ARG A 1 250 ? -5.007 -22.299 -6.623 1.00 96.44 250 ARG A O 1
ATOM 2041 N N . ARG A 1 251 ? -3.605 -20.606 -6.140 1.00 95.00 251 ARG A N 1
ATOM 2042 C CA . ARG A 1 251 ? -2.563 -21.442 -5.521 1.00 95.00 251 ARG A CA 1
ATOM 2043 C C . ARG A 1 251 ? -2.867 -21.810 -4.068 1.00 95.00 251 ARG A C 1
ATOM 2045 O O . ARG A 1 251 ? -2.533 -22.919 -3.662 1.00 95.00 251 ARG A O 1
ATOM 2052 N N . TYR A 1 252 ? -3.456 -20.892 -3.301 1.00 93.00 252 TYR A N 1
ATOM 2053 C CA . TYR A 1 252 ? -3.612 -21.008 -1.843 1.00 93.00 252 TYR A CA 1
ATOM 2054 C C . TYR A 1 252 ? -5.073 -20.905 -1.367 1.00 93.00 252 TYR A C 1
ATOM 2056 O O . TYR A 1 252 ? -5.336 -20.810 -0.169 1.00 93.00 252 TYR A O 1
ATOM 2064 N N . GLY A 1 253 ? -6.046 -20.895 -2.282 1.00 92.94 253 GLY A N 1
ATOM 2065 C CA . GLY A 1 253 ? -7.467 -20.783 -1.947 1.00 92.94 253 GLY A CA 1
ATOM 2066 C C . GLY A 1 253 ? -7.870 -19.384 -1.467 1.00 92.94 253 GLY A C 1
ATOM 2067 O O . GLY A 1 253 ? -7.210 -18.388 -1.757 1.00 92.94 253 GLY A O 1
ATOM 2068 N N . THR A 1 254 ? -8.990 -19.284 -0.743 1.00 91.88 254 THR A N 1
ATOM 2069 C CA . THR A 1 254 ? -9.609 -17.993 -0.361 1.00 91.88 254 THR A CA 1
ATOM 2070 C C . THR A 1 254 ? -9.903 -17.847 1.135 1.00 91.88 254 THR A C 1
ATOM 2072 O O . THR A 1 254 ? -10.686 -16.975 1.510 1.00 91.88 254 THR A O 1
ATOM 2075 N N . ALA A 1 255 ? -9.336 -18.713 1.981 1.00 90.88 255 ALA A N 1
ATOM 2076 C CA . ALA A 1 255 ? -9.566 -18.701 3.432 1.00 90.88 255 ALA A CA 1
ATOM 2077 C C . ALA A 1 255 ? -8.847 -17.544 4.157 1.00 90.88 255 ALA A C 1
ATOM 2079 O O . ALA A 1 255 ? -9.246 -17.140 5.248 1.00 90.88 255 ALA A O 1
ATOM 2080 N N . TRP A 1 256 ? -7.813 -16.991 3.527 1.00 94.38 256 TRP A N 1
ATOM 2081 C CA . TRP A 1 256 ? -7.030 -15.876 4.041 1.00 94.38 256 TRP A CA 1
ATOM 2082 C C . TRP A 1 256 ? -7.765 -14.542 3.916 1.00 94.38 256 TRP A C 1
ATOM 2084 O O . TRP A 1 256 ? -8.663 -14.352 3.094 1.00 94.38 256 TRP A O 1
ATOM 2094 N N . SER A 1 257 ? -7.290 -13.568 4.681 1.00 95.31 257 SER A N 1
ATOM 2095 C CA . SER A 1 257 ? -7.688 -12.167 4.584 1.00 95.31 257 SER A CA 1
ATOM 2096 C C . SER A 1 257 ? -6.446 -11.283 4.636 1.00 95.31 257 SER A C 1
ATOM 2098 O O . SER A 1 257 ? -5.427 -11.681 5.200 1.00 95.31 257 SER A O 1
ATOM 2100 N N . LEU A 1 258 ? -6.498 -10.089 4.032 1.00 95.25 258 LEU A N 1
ATOM 2101 C CA . LEU A 1 258 ? -5.356 -9.172 4.086 1.00 95.25 258 LEU A CA 1
ATOM 2102 C C . LEU A 1 258 ? -5.718 -7.691 4.060 1.00 95.25 258 LEU A C 1
ATOM 2104 O O . LEU A 1 258 ? -6.765 -7.302 3.538 1.00 95.25 258 LEU A O 1
ATOM 2108 N N . ILE A 1 259 ? -4.795 -6.863 4.553 1.00 96.38 259 ILE A N 1
ATOM 2109 C CA . ILE A 1 259 ? -4.712 -5.423 4.278 1.00 96.38 259 ILE A CA 1
ATOM 2110 C C . ILE A 1 259 ? -3.562 -5.196 3.309 1.00 96.38 259 ILE A C 1
ATOM 2112 O O . ILE A 1 259 ? -2.467 -5.705 3.527 1.00 96.38 259 ILE A O 1
ATOM 2116 N N . TRP A 1 260 ? -3.780 -4.380 2.281 1.00 96.62 260 TRP A N 1
ATOM 2117 C CA . TRP A 1 260 ? -2.709 -3.905 1.415 1.00 96.62 260 TRP A CA 1
ATOM 2118 C C . TRP A 1 260 ? -2.521 -2.393 1.530 1.00 96.62 260 TRP A C 1
ATOM 2120 O O . TRP A 1 260 ? -3.497 -1.645 1.630 1.00 96.62 260 TRP A O 1
ATOM 2130 N N . LYS A 1 261 ? -1.270 -1.935 1.471 1.00 95.12 261 LYS A N 1
ATOM 2131 C CA . LYS A 1 261 ? -0.869 -0.522 1.475 1.00 95.12 261 LYS A CA 1
ATOM 2132 C C . LYS A 1 261 ? 0.154 -0.277 0.370 1.00 95.12 261 LYS A C 1
ATOM 2134 O O . LYS A 1 261 ? 1.090 -1.046 0.207 1.00 95.12 261 LYS A O 1
ATOM 2139 N N . LEU A 1 262 ? -0.044 0.798 -0.380 1.00 94.75 262 LEU A N 1
ATOM 2140 C CA . LEU A 1 262 ? 0.880 1.310 -1.382 1.00 94.75 262 LEU A CA 1
ATOM 2141 C C . LEU A 1 262 ? 1.809 2.351 -0.748 1.00 94.75 262 LEU A C 1
ATOM 2143 O O . LEU A 1 262 ? 1.369 3.213 0.015 1.00 94.75 262 LEU A O 1
ATOM 2147 N N . GLU A 1 263 ? 3.071 2.290 -1.133 1.00 93.62 263 GLU A N 1
ATOM 2148 C CA . GLU A 1 263 ? 4.121 3.265 -0.880 1.00 93.62 263 GLU A CA 1
ATOM 2149 C C . GLU A 1 263 ? 4.932 3.497 -2.158 1.00 93.62 263 GLU A C 1
ATOM 2151 O O . GLU A 1 263 ? 4.853 2.717 -3.111 1.00 93.62 263 GLU A O 1
ATOM 2156 N N . PHE A 1 264 ? 5.735 4.558 -2.174 1.00 92.88 264 PHE A N 1
ATOM 2157 C CA . PHE A 1 264 ? 6.712 4.800 -3.232 1.00 92.88 264 PHE A CA 1
ATOM 2158 C C . PHE A 1 264 ? 8.135 4.751 -2.679 1.00 92.88 264 PHE A C 1
ATOM 2160 O O . PHE A 1 264 ? 8.455 5.371 -1.668 1.00 92.88 264 PHE A O 1
ATOM 2167 N N . GLN A 1 265 ? 9.023 4.024 -3.353 1.00 91.00 265 GLN A N 1
ATOM 2168 C CA . GLN A 1 265 ? 10.453 4.073 -3.050 1.00 91.00 265 GLN A CA 1
ATOM 2169 C C . GLN A 1 265 ? 11.045 5.435 -3.445 1.00 91.00 265 GLN A C 1
ATOM 2171 O O . GLN A 1 265 ? 10.443 6.175 -4.219 1.00 91.00 265 GLN A O 1
ATOM 2176 N N . ARG A 1 266 ? 12.270 5.755 -2.993 1.00 89.50 266 ARG A N 1
ATOM 2177 C CA . ARG A 1 266 ? 12.946 7.019 -3.369 1.00 89.50 266 ARG A CA 1
ATOM 2178 C C . ARG A 1 266 ? 13.048 7.218 -4.883 1.00 89.50 266 ARG A C 1
ATOM 2180 O O . ARG A 1 266 ? 12.974 8.343 -5.356 1.00 89.50 266 ARG A O 1
ATOM 2187 N N . ARG A 1 267 ? 13.172 6.122 -5.639 1.00 88.94 267 ARG A N 1
ATOM 2188 C CA . ARG A 1 267 ? 13.200 6.128 -7.111 1.00 88.94 267 ARG A CA 1
ATOM 2189 C C . ARG A 1 267 ? 11.825 6.299 -7.776 1.00 88.94 267 ARG A C 1
ATOM 2191 O O . ARG A 1 267 ? 11.740 6.216 -8.992 1.00 88.94 267 ARG A O 1
ATOM 2198 N N . GLY A 1 268 ? 10.752 6.453 -6.999 1.00 90.50 268 GLY A N 1
ATOM 2199 C CA . GLY A 1 268 ? 9.371 6.553 -7.479 1.00 90.50 268 GLY A CA 1
ATOM 2200 C C . GLY A 1 268 ? 8.672 5.216 -7.747 1.00 90.50 268 GLY A C 1
ATOM 2201 O O . GLY A 1 268 ? 7.482 5.219 -8.047 1.00 90.50 268 GLY A O 1
ATOM 2202 N N . ALA A 1 269 ? 9.371 4.084 -7.603 1.00 92.19 269 ALA A N 1
ATOM 2203 C CA . ALA A 1 269 ? 8.803 2.761 -7.841 1.00 92.19 269 ALA A CA 1
ATOM 2204 C C . ALA A 1 269 ? 7.691 2.430 -6.831 1.00 92.19 269 ALA A C 1
ATOM 2206 O O . ALA A 1 269 ? 7.908 2.609 -5.625 1.00 92.19 269 ALA A O 1
ATOM 2207 N N . PRO A 1 270 ? 6.538 1.908 -7.285 1.00 94.38 270 PRO A N 1
ATOM 2208 C CA . PRO A 1 270 ? 5.502 1.400 -6.398 1.00 94.38 270 PRO A CA 1
ATOM 2209 C C . PRO A 1 270 ? 6.033 0.262 -5.529 1.00 94.38 270 PRO A C 1
ATOM 2211 O O . PRO A 1 270 ? 6.732 -0.638 -6.000 1.00 94.38 270 PRO A O 1
ATOM 2214 N N . HIS A 1 271 ? 5.658 0.292 -4.260 1.00 94.31 271 HIS A N 1
ATOM 2215 C CA . HIS A 1 271 ? 5.954 -0.740 -3.286 1.00 94.31 271 HIS A CA 1
ATOM 2216 C C . HIS A 1 271 ? 4.674 -1.071 -2.528 1.00 94.31 271 HIS A C 1
ATOM 2218 O O . HIS A 1 271 ? 3.982 -0.169 -2.057 1.00 94.31 271 HIS A O 1
ATOM 2224 N N . ILE A 1 272 ? 4.301 -2.345 -2.482 1.00 96.75 272 ILE A N 1
ATOM 2225 C CA . ILE A 1 272 ? 3.014 -2.768 -1.930 1.00 96.75 272 ILE A CA 1
ATOM 2226 C C . ILE A 1 272 ? 3.270 -3.716 -0.772 1.00 96.75 272 ILE A C 1
ATOM 2228 O O . ILE A 1 272 ? 3.815 -4.797 -0.971 1.00 96.75 272 ILE A O 1
ATOM 2232 N N . HIS A 1 273 ? 2.832 -3.323 0.417 1.00 96.19 273 HIS A N 1
ATOM 2233 C CA . HIS A 1 273 ? 2.835 -4.175 1.597 1.00 96.19 273 HIS A CA 1
ATOM 2234 C C . HIS A 1 273 ? 1.486 -4.870 1.727 1.00 96.19 273 HIS A C 1
ATOM 2236 O O . HIS A 1 273 ? 0.448 -4.211 1.656 1.00 96.19 273 HIS A O 1
ATOM 2242 N N . LEU A 1 274 ? 1.507 -6.182 1.922 1.00 97.06 274 LEU A N 1
ATOM 2243 C CA . LEU A 1 274 ? 0.361 -7.040 2.184 1.00 97.06 274 LEU A CA 1
ATOM 2244 C C . LEU A 1 274 ? 0.538 -7.640 3.578 1.00 97.06 274 LEU A C 1
ATOM 2246 O O . LEU A 1 274 ? 1.539 -8.299 3.837 1.00 97.06 274 LEU A O 1
ATOM 2250 N N . TYR A 1 275 ? -0.431 -7.425 4.456 1.00 96.62 275 TYR A N 1
ATOM 2251 C CA . TYR A 1 275 ? -0.467 -7.981 5.806 1.00 96.62 275 TYR A CA 1
ATOM 2252 C C . TYR A 1 275 ? -1.580 -9.012 5.864 1.00 96.62 275 TYR A C 1
ATOM 2254 O O . TYR A 1 275 ? -2.750 -8.633 5.771 1.00 96.62 275 TYR A O 1
ATOM 2262 N N . LEU A 1 276 ? -1.217 -10.287 5.968 1.00 95.62 276 LEU A N 1
ATOM 2263 C CA . LEU A 1 276 ? -2.136 -11.411 5.828 1.00 95.62 276 LEU A CA 1
ATOM 2264 C C . LEU A 1 276 ? -2.395 -12.094 7.171 1.00 95.62 276 LEU A C 1
ATOM 2266 O O . LEU A 1 276 ? -1.511 -12.164 8.024 1.00 95.62 276 LEU A O 1
ATOM 2270 N N . TRP A 1 277 ? -3.600 -12.628 7.333 1.00 95.31 277 TRP A N 1
ATOM 2271 C CA . TRP A 1 277 ? -3.998 -13.512 8.431 1.00 95.31 277 TRP A CA 1
ATOM 2272 C C . TRP A 1 277 ? -4.926 -14.613 7.901 1.00 95.31 277 TRP A C 1
ATOM 2274 O O . TRP A 1 277 ? -5.307 -14.591 6.727 1.00 95.31 277 TRP A O 1
ATOM 2284 N N . ASN A 1 278 ? -5.267 -15.587 8.751 1.00 92.69 278 ASN A N 1
ATOM 2285 C CA . ASN A 1 278 ? -6.018 -16.793 8.370 1.00 92.69 278 ASN A CA 1
ATOM 2286 C C . ASN A 1 278 ? -5.349 -17.568 7.220 1.00 92.69 278 ASN A C 1
ATOM 2288 O O . ASN A 1 278 ? -6.018 -18.066 6.320 1.00 92.69 278 ASN A O 1
ATOM 2292 N N . CYS A 1 279 ? -4.015 -17.622 7.214 1.00 84.62 279 CYS A N 1
ATOM 2293 C CA . CYS A 1 279 ? -3.255 -18.198 6.105 1.00 84.62 279 CYS A CA 1
ATOM 2294 C C . CYS A 1 279 ? -3.136 -19.730 6.161 1.00 84.62 279 CYS A C 1
ATOM 2296 O O . CYS A 1 279 ? -2.678 -20.319 5.190 1.00 84.62 279 CYS A O 1
ATOM 2298 N N . GLY A 1 280 ? -3.569 -20.370 7.254 1.00 78.94 280 GLY A N 1
ATOM 2299 C CA . GLY A 1 280 ? -3.307 -21.791 7.496 1.00 78.94 280 GLY A CA 1
ATOM 2300 C C . GLY A 1 280 ? -1.813 -22.068 7.688 1.00 78.94 280 GLY A C 1
ATOM 2301 O O . GLY A 1 280 ? -1.024 -21.146 7.911 1.00 78.94 280 GLY A O 1
ATOM 2302 N N . GLU A 1 281 ? -1.427 -23.337 7.604 1.00 82.31 281 GLU A N 1
ATOM 2303 C CA . GLU A 1 281 ? -0.019 -23.730 7.560 1.00 82.31 281 GLU A CA 1
ATOM 2304 C C . GLU A 1 281 ? 0.517 -23.520 6.139 1.00 82.31 281 GLU A C 1
ATOM 2306 O O . GLU A 1 281 ? 0.067 -24.159 5.189 1.00 82.31 281 GLU A O 1
ATOM 2311 N N . LEU A 1 282 ? 1.454 -22.582 5.987 1.00 87.19 282 LEU A N 1
ATOM 2312 C CA . LEU A 1 282 ? 2.149 -22.317 4.728 1.00 87.19 282 LEU A CA 1
ATOM 2313 C C . LEU A 1 282 ? 3.644 -22.562 4.917 1.00 87.19 282 LEU A C 1
ATOM 2315 O O . LEU A 1 282 ? 4.248 -22.011 5.841 1.00 87.19 282 LEU A O 1
ATOM 2319 N N . ASP A 1 283 ? 4.255 -23.307 3.997 1.00 92.06 283 ASP A N 1
ATOM 2320 C CA . ASP A 1 283 ? 5.710 -23.365 3.894 1.00 92.06 283 ASP A CA 1
ATOM 2321 C C . ASP A 1 283 ? 6.237 -21.999 3.424 1.00 92.06 283 ASP A C 1
ATOM 2323 O O . ASP A 1 283 ? 5.967 -21.536 2.312 1.00 92.06 283 ASP A O 1
ATOM 2327 N N . LEU A 1 284 ? 6.997 -21.327 4.292 1.00 92.19 284 LEU A N 1
ATOM 2328 C CA . LEU A 1 284 ? 7.561 -20.009 4.009 1.00 92.19 284 LEU A CA 1
ATOM 2329 C C . LEU A 1 284 ? 8.611 -20.030 2.897 1.00 92.19 284 LEU A C 1
ATOM 2331 O O . LEU A 1 284 ? 8.752 -19.025 2.196 1.00 92.19 284 LEU A O 1
ATOM 2335 N N . ALA A 1 285 ? 9.373 -21.114 2.749 1.00 93.38 285 ALA A N 1
ATOM 2336 C CA . ALA A 1 285 ? 10.374 -21.238 1.696 1.00 93.38 285 ALA A CA 1
ATOM 2337 C C . ALA A 1 285 ? 9.690 -21.398 0.335 1.00 93.38 285 ALA A C 1
ATOM 2339 O O . ALA A 1 285 ? 10.030 -20.686 -0.617 1.00 93.38 285 ALA A O 1
ATOM 2340 N N . GLU A 1 286 ? 8.666 -22.249 0.271 1.00 94.44 286 GLU A N 1
ATOM 2341 C CA . GLU A 1 286 ? 7.843 -22.401 -0.926 1.00 94.44 286 GLU A CA 1
ATOM 2342 C C . GLU A 1 286 ? 7.133 -21.086 -1.277 1.00 94.44 286 GLU A C 1
ATOM 2344 O O . GLU A 1 286 ? 7.215 -20.606 -2.410 1.00 94.44 286 GLU A O 1
ATOM 2349 N N . LEU A 1 287 ? 6.504 -20.443 -0.288 1.00 95.25 287 LEU A N 1
ATOM 2350 C CA . LEU A 1 287 ? 5.799 -19.180 -0.474 1.00 95.25 287 LEU A CA 1
ATOM 2351 C C . LEU A 1 287 ? 6.730 -18.075 -0.986 1.00 95.25 287 LEU A C 1
ATOM 2353 O O . LEU A 1 287 ? 6.344 -17.309 -1.865 1.00 95.25 287 LEU A O 1
ATOM 2357 N N . ARG A 1 288 ? 7.963 -17.980 -0.472 1.00 95.56 288 ARG A N 1
ATOM 2358 C CA . ARG A 1 288 ? 8.965 -17.009 -0.951 1.00 95.56 288 ARG A CA 1
ATOM 2359 C C . ARG A 1 288 ? 9.293 -17.213 -2.421 1.00 95.56 288 ARG A C 1
ATOM 2361 O O . ARG A 1 288 ? 9.291 -16.241 -3.178 1.00 95.56 288 ARG A O 1
ATOM 2368 N N . THR A 1 289 ? 9.559 -18.458 -2.803 1.00 94.19 289 THR A N 1
ATOM 2369 C CA . THR A 1 289 ? 9.885 -18.827 -4.183 1.00 94.19 289 THR A CA 1
ATOM 2370 C C . THR A 1 289 ? 8.718 -18.503 -5.110 1.00 94.19 289 THR A C 1
ATOM 2372 O O . THR A 1 289 ? 8.894 -17.771 -6.086 1.00 94.19 289 THR A O 1
ATOM 2375 N N . TRP A 1 290 ? 7.511 -18.943 -4.749 1.00 96.19 290 TRP A N 1
ATOM 2376 C CA . TRP A 1 290 ? 6.308 -18.719 -5.545 1.00 96.19 290 TRP A CA 1
ATOM 2377 C C . TRP A 1 290 ? 5.954 -17.232 -5.671 1.00 96.19 290 TRP A C 1
ATOM 2379 O O . TRP A 1 290 ? 5.670 -16.760 -6.770 1.00 96.19 290 TRP A O 1
ATOM 2389 N N . VAL A 1 291 ? 5.999 -16.461 -4.575 1.00 97.00 291 VAL A N 1
ATOM 2390 C CA . VAL A 1 291 ? 5.676 -15.021 -4.592 1.00 97.00 291 VAL A CA 1
ATOM 2391 C C . VAL A 1 291 ? 6.645 -14.262 -5.491 1.00 97.00 291 VAL A C 1
ATOM 2393 O O . VAL A 1 291 ? 6.205 -13.389 -6.242 1.00 97.00 291 VAL A O 1
ATOM 2396 N N . SER A 1 292 ? 7.937 -14.592 -5.425 1.00 94.56 292 SER A N 1
ATOM 2397 C CA . SER A 1 292 ? 8.950 -13.961 -6.268 1.00 94.56 292 SER A CA 1
ATOM 2398 C C . SER A 1 292 ? 8.688 -14.231 -7.750 1.00 94.56 292 SER A C 1
ATOM 2400 O O . SER A 1 292 ? 8.539 -13.287 -8.527 1.00 94.56 292 SER A O 1
ATOM 2402 N N . GLN A 1 293 ? 8.530 -15.504 -8.125 1.00 95.31 293 GLN A N 1
ATOM 2403 C CA . GLN A 1 293 ? 8.260 -15.915 -9.505 1.00 95.31 293 GLN A CA 1
ATOM 2404 C C . GLN A 1 293 ? 6.968 -15.287 -10.038 1.00 95.31 293 GLN A C 1
ATOM 2406 O O . GLN A 1 293 ? 6.982 -14.577 -11.043 1.00 95.31 293 GLN A O 1
ATOM 2411 N N . ALA A 1 294 ? 5.862 -15.449 -9.306 1.00 96.44 294 ALA A N 1
ATOM 2412 C CA . ALA A 1 294 ? 4.564 -14.936 -9.720 1.00 96.44 294 ALA A CA 1
ATOM 2413 C C . ALA A 1 294 ? 4.574 -13.413 -9.891 1.00 96.44 294 ALA A C 1
ATOM 2415 O O . ALA A 1 294 ? 3.929 -12.895 -10.802 1.00 96.44 294 ALA A O 1
ATOM 2416 N N . TRP A 1 295 ? 5.276 -12.683 -9.020 1.00 96.81 295 TRP A N 1
ATOM 2417 C CA . TRP A 1 295 ? 5.351 -11.231 -9.121 1.00 96.81 295 TRP A CA 1
ATOM 2418 C C . TRP A 1 295 ? 6.186 -10.768 -10.316 1.00 96.81 295 TRP A C 1
ATOM 2420 O O . TRP A 1 295 ? 5.764 -9.840 -11.006 1.00 96.81 295 TRP A O 1
ATOM 2430 N N . VAL A 1 296 ? 7.322 -11.417 -10.584 1.00 94.94 296 VAL A N 1
ATOM 2431 C CA . VAL A 1 296 ? 8.166 -11.120 -11.751 1.00 94.94 296 VAL A CA 1
ATOM 2432 C C . VAL A 1 296 ? 7.391 -11.355 -13.045 1.00 94.94 296 VAL A C 1
ATOM 2434 O O . VAL A 1 296 ? 7.295 -10.438 -13.854 1.00 94.94 296 VAL A O 1
ATOM 2437 N N . GLU A 1 297 ? 6.752 -12.515 -13.203 1.00 94.38 297 GLU A N 1
ATOM 2438 C CA . GLU A 1 297 ? 5.936 -12.834 -14.386 1.00 94.38 297 GLU A CA 1
ATOM 2439 C C . GLU A 1 297 ? 4.832 -11.798 -14.626 1.00 94.38 297 GLU A C 1
ATOM 2441 O O . GLU A 1 297 ? 4.574 -11.400 -15.759 1.00 94.38 297 GLU A O 1
ATOM 2446 N N . ILE A 1 298 ? 4.184 -11.317 -13.557 1.00 95.25 298 ILE A N 1
ATOM 2447 C CA . ILE A 1 298 ? 3.129 -10.304 -13.666 1.00 95.25 298 ILE A CA 1
ATOM 2448 C C . ILE A 1 298 ? 3.676 -8.971 -14.176 1.00 95.25 298 ILE A C 1
ATOM 2450 O O . ILE A 1 298 ? 3.025 -8.341 -15.008 1.00 95.25 298 ILE A O 1
ATOM 2454 N N . VAL A 1 299 ? 4.800 -8.495 -13.631 1.00 93.94 299 VAL A N 1
ATOM 2455 C CA . VAL A 1 299 ? 5.285 -7.138 -13.937 1.00 93.94 299 VAL A CA 1
ATOM 2456 C C . VAL A 1 299 ? 6.171 -7.079 -15.175 1.00 93.94 299 VAL A C 1
ATOM 2458 O O . VAL A 1 299 ? 6.192 -6.040 -15.826 1.00 93.94 299 VAL A O 1
ATOM 2461 N N . ALA A 1 300 ? 6.893 -8.157 -15.481 1.00 88.19 300 ALA A N 1
ATOM 2462 C CA . ALA A 1 300 ? 7.732 -8.270 -16.669 1.00 88.19 300 ALA A CA 1
ATOM 2463 C C . ALA A 1 300 ? 6.955 -8.827 -17.871 1.00 88.19 300 ALA A C 1
ATOM 2465 O O . ALA A 1 300 ? 7.361 -8.611 -19.006 1.00 88.19 300 ALA A O 1
ATOM 2466 N N . GLY A 1 301 ? 5.835 -9.526 -17.643 1.00 84.94 301 GLY A N 1
ATOM 2467 C CA . GLY A 1 301 ? 5.030 -10.105 -18.720 1.00 84.94 301 GLY A CA 1
ATOM 2468 C C . GLY A 1 301 ? 5.752 -11.213 -19.490 1.00 84.94 301 GLY A C 1
ATOM 2469 O O . GLY A 1 301 ? 5.498 -11.378 -20.679 1.00 84.94 301 GLY A O 1
ATOM 2470 N N . CYS A 1 302 ? 6.656 -11.944 -18.833 1.00 82.88 302 CYS A N 1
ATOM 2471 C CA . CYS A 1 302 ? 7.445 -13.020 -19.430 1.00 82.88 302 CYS A CA 1
ATOM 2472 C C . CYS A 1 302 ? 7.272 -14.340 -18.670 1.00 82.88 302 CYS A C 1
ATOM 2474 O O . CYS A 1 302 ? 6.927 -14.344 -17.488 1.00 82.88 302 CYS A O 1
ATOM 2476 N N . GLU A 1 303 ? 7.542 -15.447 -19.363 1.00 84.38 303 GLU A N 1
ATOM 2477 C CA . GLU A 1 303 ? 7.666 -16.784 -18.778 1.00 84.38 303 GLU A CA 1
ATOM 2478 C C . GLU A 1 303 ? 9.074 -16.977 -18.197 1.00 84.38 303 GLU A C 1
ATOM 2480 O O . GLU A 1 303 ? 10.068 -16.539 -18.781 1.00 84.38 303 GLU A O 1
ATOM 2485 N N . LEU A 1 304 ? 9.178 -17.660 -17.055 1.00 89.25 304 LEU A N 1
ATOM 2486 C CA . LEU A 1 304 ? 10.442 -17.762 -16.319 1.00 89.25 304 LEU A CA 1
ATOM 2487 C C . LEU A 1 304 ? 11.298 -18.983 -16.654 1.00 89.25 304 LEU A C 1
ATOM 2489 O O . LEU A 1 304 ? 12.424 -19.054 -16.169 1.00 89.25 304 LEU A O 1
ATOM 2493 N N . ASN A 1 305 ? 10.827 -19.918 -17.482 1.00 89.44 305 ASN A N 1
ATOM 2494 C CA . ASN A 1 305 ? 11.523 -21.189 -17.738 1.00 89.44 305 ASN A CA 1
ATOM 2495 C C . ASN A 1 305 ? 12.999 -20.996 -18.126 1.00 89.44 305 ASN A C 1
ATOM 2497 O O . ASN A 1 305 ? 13.877 -21.602 -17.519 1.00 89.44 305 ASN A O 1
ATOM 2501 N N . ALA A 1 306 ? 13.288 -20.080 -19.054 1.00 85.44 306 ALA A N 1
ATOM 2502 C CA . ALA A 1 306 ? 14.659 -19.798 -19.478 1.00 85.44 306 ALA A CA 1
ATOM 2503 C C . ALA A 1 306 ? 15.511 -19.126 -18.380 1.00 85.44 306 ALA A C 1
ATOM 2505 O O . ALA A 1 306 ? 16.720 -19.328 -18.324 1.00 85.44 306 ALA A O 1
ATOM 2506 N N . TYR A 1 307 ? 14.894 -18.369 -17.469 1.00 86.50 307 TYR A N 1
ATOM 2507 C CA . TYR A 1 307 ? 15.576 -17.734 -16.334 1.00 86.50 307 TYR A CA 1
ATOM 2508 C C . TYR A 1 307 ? 15.814 -18.698 -15.167 1.00 86.50 307 TYR A C 1
ATOM 2510 O O . TYR A 1 307 ? 16.693 -18.457 -14.338 1.00 86.50 307 TYR A O 1
ATOM 2518 N N . LEU A 1 308 ? 15.021 -19.761 -15.060 1.00 86.88 308 LEU A N 1
ATOM 2519 C CA . LEU A 1 308 ? 15.175 -20.785 -14.027 1.00 86.88 308 LEU A CA 1
ATOM 2520 C C . LEU A 1 308 ? 16.117 -21.914 -14.458 1.00 86.88 308 LEU A C 1
ATOM 2522 O O . LEU A 1 308 ? 16.565 -22.669 -13.597 1.00 86.88 308 LEU A O 1
ATOM 2526 N N . ASP A 1 309 ? 16.454 -21.994 -15.747 1.00 88.38 309 ASP A N 1
ATOM 2527 C CA . ASP A 1 309 ? 17.444 -22.927 -16.277 1.00 88.38 309 ASP A CA 1
ATOM 2528 C C . ASP A 1 309 ? 18.835 -22.680 -15.648 1.00 88.38 309 ASP A C 1
ATOM 2530 O O . ASP A 1 309 ? 19.412 -21.593 -15.814 1.00 88.38 309 ASP A O 1
ATOM 2534 N N . PRO A 1 310 ? 19.405 -23.676 -14.937 1.00 87.00 310 PRO A N 1
ATOM 2535 C CA . PRO A 1 310 ? 20.744 -23.581 -14.373 1.00 87.00 310 PRO A CA 1
ATOM 2536 C C . PRO A 1 310 ? 21.820 -23.236 -15.407 1.00 87.00 310 PRO A C 1
ATOM 2538 O O . PRO A 1 310 ? 22.745 -22.498 -15.073 1.00 87.00 310 PRO A O 1
ATOM 2541 N N . GLN A 1 311 ? 21.692 -23.705 -16.653 1.00 88.31 311 GLN A N 1
ATOM 2542 C CA . GLN A 1 311 ? 22.683 -23.458 -17.704 1.00 88.31 311 GLN A CA 1
ATOM 2543 C C . GLN A 1 311 ? 22.754 -21.970 -18.057 1.00 88.31 311 GLN A C 1
ATOM 2545 O O . GLN A 1 311 ? 23.836 -21.383 -18.067 1.00 88.31 311 GLN A O 1
ATOM 2550 N N . ASN A 1 312 ? 21.602 -21.322 -18.243 1.00 86.56 312 ASN A N 1
ATOM 2551 C CA . ASN A 1 312 ? 21.534 -19.888 -18.536 1.00 86.56 312 ASN A CA 1
ATOM 2552 C C . ASN A 1 312 ? 22.062 -19.036 -17.378 1.00 86.56 312 ASN A C 1
ATOM 2554 O O . ASN A 1 312 ? 22.669 -17.984 -17.591 1.00 86.56 312 ASN A O 1
ATOM 2558 N N . ARG A 1 313 ? 21.878 -19.503 -16.140 1.00 79.56 313 ARG A N 1
ATOM 2559 C CA . ARG A 1 313 ? 22.450 -18.846 -14.967 1.00 79.56 313 ARG A CA 1
ATOM 2560 C C . ARG A 1 313 ? 23.973 -18.983 -14.919 1.00 79.56 313 ARG A C 1
ATOM 2562 O O . ARG A 1 313 ? 24.645 -17.992 -14.653 1.00 79.56 313 ARG A O 1
ATOM 2569 N N . SER A 1 314 ? 24.514 -20.160 -15.223 1.00 86.56 314 SER A N 1
ATOM 2570 C CA . SER A 1 314 ? 25.962 -20.364 -15.336 1.00 86.56 314 SER A CA 1
ATOM 2571 C C . SER A 1 314 ? 26.580 -19.521 -16.456 1.00 86.56 314 SER A C 1
ATOM 2573 O O . SER A 1 314 ? 27.672 -18.989 -16.274 1.00 86.56 314 SER A O 1
ATOM 2575 N N . LEU A 1 315 ? 25.870 -19.320 -17.574 1.00 86.50 315 LEU A N 1
ATOM 2576 C CA . LEU A 1 315 ? 26.310 -18.420 -18.647 1.00 86.50 315 LEU A CA 1
ATOM 2577 C C . LEU A 1 315 ? 26.438 -16.966 -18.175 1.00 86.50 315 LEU A C 1
ATOM 2579 O O . LEU A 1 315 ? 27.389 -16.288 -18.557 1.00 86.50 315 LEU A O 1
ATOM 2583 N N . TYR A 1 316 ? 25.523 -16.484 -17.325 1.00 82.81 316 TYR A N 1
ATOM 2584 C CA . TYR A 1 316 ? 25.643 -15.143 -16.745 1.00 82.81 316 TYR A CA 1
ATOM 2585 C C . TYR A 1 316 ? 26.940 -14.977 -15.950 1.00 82.81 316 TYR A C 1
ATOM 2587 O O . TYR A 1 316 ? 27.655 -13.994 -16.157 1.00 82.81 316 TYR A O 1
ATOM 2595 N N . ASP A 1 317 ? 27.239 -15.924 -15.058 1.00 85.12 317 ASP A N 1
ATOM 2596 C CA . ASP A 1 317 ? 28.442 -15.872 -14.225 1.00 85.12 317 ASP A CA 1
ATOM 2597 C C . ASP A 1 317 ? 29.709 -15.975 -15.098 1.00 85.12 317 ASP A C 1
ATOM 2599 O O . ASP A 1 317 ? 30.593 -15.126 -14.983 1.00 85.12 317 ASP A O 1
ATOM 2603 N N . LEU A 1 318 ? 29.729 -16.889 -16.077 1.00 88.38 318 LEU A N 1
ATOM 2604 C CA . LEU A 1 318 ? 30.825 -17.052 -17.040 1.00 88.38 318 LEU A CA 1
ATOM 2605 C C . LEU A 1 318 ? 31.098 -15.778 -17.858 1.00 88.38 318 LEU A C 1
ATOM 2607 O O . LEU A 1 318 ? 32.241 -15.323 -17.958 1.00 88.38 318 LEU A O 1
ATOM 2611 N N . TYR A 1 319 ? 30.065 -15.177 -18.458 1.00 87.44 319 TYR A N 1
ATOM 2612 C CA . TYR A 1 319 ? 30.236 -13.951 -19.243 1.00 87.44 319 TYR A CA 1
ATOM 2613 C C . TYR A 1 319 ? 30.650 -12.772 -18.369 1.00 87.44 319 TYR A C 1
ATOM 2615 O O . TYR A 1 319 ? 31.448 -11.934 -18.793 1.00 87.44 319 TYR A O 1
ATOM 2623 N N . ARG A 1 320 ? 30.139 -12.710 -17.137 1.00 85.38 320 ARG A N 1
ATOM 2624 C CA . ARG A 1 320 ? 30.511 -11.673 -16.179 1.00 85.38 320 ARG A CA 1
ATOM 2625 C C . ARG A 1 320 ? 31.977 -11.796 -15.764 1.00 85.38 320 ARG A C 1
ATOM 2627 O O . ARG A 1 320 ? 32.626 -10.764 -15.620 1.00 85.38 320 ARG A O 1
ATOM 2634 N N . GLU A 1 321 ? 32.484 -13.009 -15.574 1.00 88.12 321 GLU A N 1
ATOM 2635 C CA . GLU A 1 321 ? 33.902 -13.268 -15.297 1.00 88.12 321 GLU A CA 1
ATOM 2636 C C . GLU A 1 321 ? 34.787 -12.935 -16.502 1.00 88.12 321 GLU A C 1
ATOM 2638 O O . GLU A 1 321 ? 35.833 -12.314 -16.340 1.00 88.12 321 GLU A O 1
ATOM 2643 N N . SER A 1 322 ? 34.334 -13.272 -17.712 1.00 85.75 322 SER A N 1
ATOM 2644 C CA . SER A 1 322 ? 35.124 -13.115 -18.939 1.00 85.75 322 SER A CA 1
ATOM 2645 C C . SER A 1 322 ? 35.227 -11.666 -19.428 1.00 85.75 322 SER A C 1
ATOM 2647 O O . SER A 1 322 ? 36.280 -11.245 -19.897 1.00 85.75 322 SER A O 1
ATOM 2649 N N . GLY A 1 323 ? 34.135 -10.898 -19.358 1.00 80.38 323 GLY A N 1
ATOM 2650 C CA . GLY A 1 323 ? 34.054 -9.561 -19.968 1.00 80.38 323 GLY A CA 1
ATOM 2651 C C . GLY A 1 323 ? 33.379 -8.507 -19.095 1.00 80.38 323 GLY A C 1
ATOM 2652 O O . GLY A 1 323 ? 33.080 -7.406 -19.557 1.00 80.38 323 GLY A O 1
ATOM 2653 N N . GLY A 1 324 ? 33.108 -8.825 -17.831 1.00 84.81 324 GLY A N 1
ATOM 2654 C CA . GLY A 1 324 ? 32.393 -7.935 -16.930 1.00 84.81 324 GLY A CA 1
ATOM 2655 C C . GLY A 1 324 ? 30.885 -7.889 -17.186 1.00 84.81 324 GLY A C 1
ATOM 2656 O O . GLY A 1 324 ? 30.301 -8.616 -17.990 1.00 84.81 324 GLY A O 1
ATOM 2657 N N . ARG A 1 325 ? 30.212 -7.015 -16.436 1.00 83.69 325 ARG A N 1
ATOM 2658 C CA . ARG A 1 325 ? 28.746 -6.950 -16.391 1.00 83.69 325 ARG A CA 1
ATOM 2659 C C . ARG A 1 325 ? 28.113 -6.540 -17.723 1.00 83.69 325 ARG A C 1
ATOM 2661 O O . ARG A 1 325 ? 27.107 -7.127 -18.102 1.00 83.69 325 ARG A O 1
ATOM 2668 N N . GLU A 1 326 ? 28.652 -5.515 -18.376 1.00 83.44 326 GLU A N 1
ATOM 2669 C CA . GLU A 1 326 ? 28.074 -4.969 -19.613 1.00 83.44 326 GLU A CA 1
ATOM 2670 C C . GLU A 1 326 ? 28.160 -5.985 -20.753 1.00 83.44 326 GLU A C 1
ATOM 2672 O O . GLU A 1 326 ? 27.194 -6.166 -21.491 1.00 83.44 326 GLU A O 1
ATOM 2677 N N . PHE A 1 327 ? 29.274 -6.719 -20.828 1.00 82.00 327 PHE A N 1
ATOM 2678 C CA . PHE A 1 327 ? 29.446 -7.821 -21.767 1.00 82.00 327 PHE A CA 1
ATOM 2679 C C . PHE A 1 327 ? 28.425 -8.937 -21.525 1.00 82.00 327 PHE A C 1
ATOM 2681 O O . PHE A 1 327 ? 27.744 -9.358 -22.457 1.00 82.00 327 PHE A O 1
ATOM 2688 N N . ALA A 1 328 ? 28.248 -9.365 -20.270 1.00 83.25 328 ALA A N 1
ATOM 2689 C CA . ALA A 1 328 ? 27.242 -10.367 -19.922 1.00 83.25 328 ALA A CA 1
ATOM 2690 C C . ALA A 1 328 ? 25.818 -9.918 -20.284 1.00 83.25 328 ALA A C 1
ATOM 2692 O O . ALA A 1 328 ? 25.059 -10.692 -20.862 1.00 83.25 328 ALA A O 1
ATOM 2693 N N . GLU A 1 329 ? 25.461 -8.665 -19.983 1.00 85.88 329 GLU A N 1
ATOM 2694 C CA . GLU A 1 329 ? 24.160 -8.089 -20.344 1.00 85.88 329 GLU A CA 1
ATOM 2695 C C . GLU A 1 329 ? 23.951 -8.058 -21.869 1.00 85.88 329 GLU A C 1
ATOM 2697 O O . GLU A 1 329 ? 22.858 -8.381 -22.330 1.00 85.88 329 GLU A O 1
ATOM 2702 N N . ALA A 1 330 ? 24.984 -7.742 -22.657 1.00 82.38 330 ALA A N 1
ATOM 2703 C CA . ALA A 1 330 ? 24.907 -7.740 -24.118 1.00 82.38 330 ALA A CA 1
ATOM 2704 C C . ALA A 1 330 ? 24.749 -9.152 -24.710 1.00 82.38 330 ALA A C 1
ATOM 2706 O O . ALA A 1 330 ? 23.867 -9.371 -25.541 1.00 82.38 330 ALA A O 1
ATOM 2707 N N . MET A 1 331 ? 25.563 -10.114 -24.261 1.00 86.62 331 MET A N 1
ATOM 2708 C CA . MET A 1 331 ? 25.529 -11.496 -24.757 1.00 86.62 331 MET A CA 1
ATOM 2709 C C . MET A 1 331 ? 24.194 -12.174 -24.450 1.00 86.62 331 MET A C 1
ATOM 2711 O O . MET A 1 331 ? 23.555 -12.735 -25.337 1.00 86.62 331 MET A O 1
ATOM 2715 N N . LEU A 1 332 ? 23.732 -12.059 -23.204 1.00 86.19 332 LEU A N 1
ATOM 2716 C CA . LEU A 1 332 ? 22.450 -12.622 -22.784 1.00 86.19 332 LEU A CA 1
ATOM 2717 C C . LEU A 1 332 ? 21.271 -11.887 -23.418 1.00 86.19 332 LEU A C 1
ATOM 2719 O O . LEU A 1 332 ? 20.295 -12.526 -23.804 1.00 86.19 332 LEU A O 1
ATOM 2723 N N . GLY A 1 333 ? 21.381 -10.570 -23.613 1.00 84.62 333 GLY A N 1
ATOM 2724 C CA . GLY A 1 333 ? 20.405 -9.799 -24.379 1.00 84.62 333 GLY A CA 1
ATOM 2725 C C . GLY A 1 333 ? 20.239 -10.325 -25.809 1.00 84.62 333 GLY A C 1
ATOM 2726 O O . GLY A 1 333 ? 19.113 -10.422 -26.291 1.00 84.62 333 GLY A O 1
ATOM 2727 N N . GLY A 1 334 ? 21.329 -10.759 -26.455 1.00 83.62 334 GLY A N 1
ATOM 2728 C CA . GLY A 1 334 ? 21.291 -11.430 -27.761 1.00 83.62 334 GLY A CA 1
ATOM 2729 C C . GLY A 1 334 ? 20.528 -12.762 -27.762 1.00 83.62 334 GLY A C 1
ATOM 2730 O O . GLY A 1 334 ? 19.991 -13.159 -28.791 1.00 83.62 334 GLY A O 1
ATOM 2731 N N . MET A 1 335 ? 20.417 -13.413 -26.602 1.00 84.19 335 MET A N 1
ATOM 2732 C CA . MET A 1 335 ? 19.632 -14.635 -26.384 1.00 84.19 335 MET A CA 1
ATOM 2733 C C . MET A 1 335 ? 18.196 -14.347 -25.907 1.00 84.19 335 MET A C 1
ATOM 2735 O O . MET A 1 335 ? 17.460 -15.272 -25.573 1.00 84.19 335 MET A O 1
ATOM 2739 N N . GLY A 1 336 ? 17.794 -13.073 -25.830 1.00 85.56 336 GLY A N 1
ATOM 2740 C CA . GLY A 1 336 ? 16.497 -12.656 -25.290 1.00 85.56 336 GLY A CA 1
ATOM 2741 C C . GLY A 1 336 ? 16.407 -12.680 -23.758 1.00 85.56 336 GLY A C 1
ATOM 2742 O O . GLY A 1 336 ? 15.308 -12.598 -23.216 1.00 85.56 336 GLY A O 1
ATOM 2743 N N . LEU A 1 337 ? 17.536 -12.784 -23.048 1.00 86.25 337 LEU A N 1
ATOM 2744 C CA . LEU A 1 337 ? 17.592 -12.876 -21.588 1.00 86.25 337 LEU A CA 1
ATOM 2745 C C . LEU A 1 337 ? 18.005 -11.552 -20.942 1.00 86.25 337 LEU A C 1
ATOM 2747 O O . LEU A 1 337 ? 19.169 -11.153 -20.928 1.00 86.25 337 LEU A O 1
ATOM 2751 N N . GLU A 1 338 ? 17.041 -10.887 -20.315 1.00 87.69 338 GLU A N 1
ATOM 2752 C CA . GLU A 1 338 ? 17.306 -9.672 -19.543 1.00 87.69 338 GLU A CA 1
ATOM 2753 C C . GLU A 1 338 ? 17.804 -9.954 -18.113 1.00 87.69 338 GLU A C 1
ATOM 2755 O O . GLU A 1 338 ? 17.067 -10.419 -17.242 1.00 87.69 338 GLU A O 1
ATOM 2760 N N . VAL A 1 339 ? 19.036 -9.541 -17.805 1.00 83.69 339 VAL A N 1
ATOM 2761 C CA . VAL A 1 339 ? 19.636 -9.645 -16.455 1.00 83.69 339 VAL A CA 1
ATOM 2762 C C . VAL A 1 339 ? 18.804 -8.937 -15.369 1.00 83.69 339 VAL A C 1
ATOM 2764 O O . VAL A 1 339 ? 18.856 -9.286 -14.183 1.00 83.69 339 VAL A O 1
ATOM 2767 N N . GLY A 1 340 ? 18.005 -7.937 -15.756 1.00 85.12 340 GLY A N 1
ATOM 2768 C CA . GLY A 1 340 ? 17.044 -7.265 -14.879 1.00 85.12 340 GLY A CA 1
ATOM 2769 C C . GLY A 1 340 ? 16.058 -8.228 -14.212 1.00 85.12 340 GLY A C 1
ATOM 2770 O O . GLY A 1 340 ? 15.766 -8.059 -13.024 1.00 85.12 340 GLY A O 1
ATOM 2771 N N . ILE A 1 341 ? 15.635 -9.277 -14.923 1.00 88.88 341 ILE A N 1
ATOM 2772 C CA . ILE A 1 341 ? 14.677 -10.277 -14.440 1.00 88.88 341 ILE A CA 1
ATOM 2773 C C . ILE A 1 341 ? 15.283 -11.124 -13.317 1.00 88.88 341 ILE A C 1
ATOM 2775 O O . ILE A 1 341 ? 14.670 -11.241 -12.257 1.00 88.88 341 ILE A O 1
ATOM 2779 N N . TRP A 1 342 ? 16.527 -11.603 -13.439 1.00 86.94 342 TRP A N 1
ATOM 2780 C CA . TRP A 1 342 ? 17.204 -12.305 -12.332 1.00 86.94 342 TRP A CA 1
ATOM 2781 C C . TRP A 1 342 ? 17.399 -11.430 -11.095 1.00 86.94 342 TRP A C 1
ATOM 2783 O O . TRP A 1 342 ? 17.258 -11.888 -9.959 1.00 86.94 342 TRP A O 1
ATOM 2793 N N . ASN A 1 343 ? 17.726 -10.152 -11.286 1.00 86.69 343 ASN A N 1
ATOM 2794 C CA . ASN A 1 343 ? 17.835 -9.219 -10.166 1.00 86.69 343 ASN A CA 1
ATOM 2795 C C . ASN A 1 343 ? 16.488 -9.029 -9.464 1.00 86.69 343 ASN A C 1
ATOM 2797 O O . ASN A 1 343 ? 16.438 -8.943 -8.235 1.00 86.69 343 ASN A O 1
ATOM 2801 N N . HIS A 1 344 ? 15.402 -8.995 -10.235 1.00 88.81 344 HIS A N 1
ATOM 2802 C CA . HIS A 1 344 ? 14.057 -8.885 -9.695 1.00 88.81 344 HIS A CA 1
ATOM 2803 C C . HIS A 1 344 ? 13.599 -10.181 -9.008 1.00 88.81 344 HIS A C 1
ATOM 2805 O O . HIS A 1 344 ? 13.068 -10.098 -7.908 1.00 88.81 344 HIS A O 1
ATOM 2811 N N . LEU A 1 345 ? 13.934 -11.363 -9.529 1.00 88.50 345 LEU A N 1
ATOM 2812 C CA . LEU A 1 345 ? 13.704 -12.646 -8.844 1.00 88.50 345 LEU A CA 1
ATOM 2813 C C . LEU A 1 345 ? 14.420 -12.734 -7.486 1.00 88.50 345 LEU A C 1
ATOM 2815 O O . LEU A 1 345 ? 13.889 -13.292 -6.527 1.00 88.50 345 LEU A O 1
ATOM 2819 N N . ARG A 1 346 ? 15.627 -12.167 -7.375 1.00 83.94 346 ARG A N 1
ATOM 2820 C CA . ARG A 1 346 ? 16.407 -12.201 -6.125 1.00 83.94 346 ARG A CA 1
ATOM 2821 C C . ARG A 1 346 ? 15.943 -11.189 -5.078 1.00 83.94 346 ARG A C 1
ATOM 2823 O O . ARG A 1 346 ? 16.015 -11.477 -3.889 1.00 83.94 346 ARG A O 1
ATOM 2830 N N . ALA A 1 347 ? 15.527 -9.994 -5.499 1.00 82.62 347 ALA A N 1
ATOM 2831 C CA . ALA A 1 347 ? 15.326 -8.852 -4.595 1.00 82.62 347 ALA A CA 1
ATOM 2832 C C . ALA A 1 347 ? 13.969 -8.140 -4.752 1.00 82.62 347 ALA A C 1
ATOM 2834 O O . ALA A 1 347 ? 13.725 -7.108 -4.123 1.00 82.62 347 ALA A O 1
ATOM 2835 N N . GLY A 1 348 ? 13.088 -8.646 -5.613 1.00 80.69 348 GLY A N 1
ATOM 2836 C CA . GLY A 1 348 ? 11.818 -8.017 -5.975 1.00 80.69 348 GLY A CA 1
ATOM 2837 C C . GLY A 1 348 ? 10.713 -8.177 -4.949 1.00 80.69 348 GLY A C 1
ATOM 2838 O O . GLY A 1 348 ? 9.789 -7.360 -4.908 1.00 80.69 348 GLY A O 1
ATOM 2839 N N . THR A 1 349 ? 10.812 -9.191 -4.097 1.00 93.19 349 THR A N 1
ATOM 2840 C CA . THR A 1 349 ? 9.799 -9.497 -3.091 1.00 93.19 349 THR A CA 1
ATOM 2841 C C . THR A 1 349 ? 10.425 -9.833 -1.750 1.00 93.19 349 THR A C 1
ATOM 2843 O O . THR A 1 349 ? 11.547 -10.331 -1.685 1.00 93.19 349 THR A O 1
ATOM 2846 N N . LYS A 1 350 ? 9.677 -9.607 -0.672 1.00 94.19 350 LYS A N 1
ATOM 2847 C CA . LYS A 1 350 ? 10.051 -10.032 0.680 1.00 94.19 350 LYS A CA 1
ATOM 2848 C C . LYS A 1 350 ? 8.856 -10.707 1.341 1.00 94.19 350 LYS A C 1
ATOM 2850 O O . LYS A 1 350 ? 7.759 -10.164 1.263 1.00 94.19 350 LYS A O 1
ATOM 2855 N N . VAL A 1 351 ? 9.064 -11.854 1.983 1.00 95.25 351 VAL A N 1
ATOM 2856 C CA . VAL A 1 351 ? 8.029 -12.568 2.749 1.00 95.25 351 VAL A CA 1
ATOM 2857 C C . VAL A 1 351 ? 8.552 -12.839 4.155 1.00 95.25 351 VAL A C 1
ATOM 2859 O O . VAL A 1 351 ? 9.573 -13.515 4.334 1.00 95.25 351 VAL A O 1
ATOM 2862 N N . GLU A 1 352 ? 7.861 -12.295 5.149 1.00 93.56 352 GLU A N 1
ATOM 2863 C CA . GLU A 1 352 ? 8.255 -12.336 6.555 1.00 93.56 352 GLU A CA 1
ATOM 2864 C C . GLU A 1 352 ? 7.112 -12.857 7.420 1.00 93.56 352 GLU A C 1
ATOM 2866 O O . GLU A 1 352 ? 5.974 -12.412 7.285 1.00 93.56 352 GLU A O 1
ATOM 2871 N N . ALA A 1 353 ? 7.432 -13.769 8.338 1.00 92.62 353 ALA A N 1
ATOM 2872 C CA . ALA A 1 353 ? 6.533 -14.113 9.427 1.00 92.62 353 ALA A CA 1
ATOM 2873 C C . ALA A 1 353 ? 6.550 -12.996 10.472 1.00 92.62 353 ALA A C 1
ATOM 2875 O O . ALA A 1 353 ? 7.616 -12.537 10.894 1.00 92.62 353 ALA A O 1
ATOM 2876 N N . ILE A 1 354 ? 5.367 -12.562 10.887 1.00 90.62 354 ILE A N 1
ATOM 2877 C CA . ILE A 1 354 ? 5.211 -11.557 11.931 1.00 90.62 354 ILE A CA 1
ATOM 2878 C C . ILE A 1 354 ? 5.190 -12.290 13.269 1.00 90.62 354 ILE A C 1
ATOM 2880 O O . ILE A 1 354 ? 4.313 -13.106 13.533 1.00 90.62 354 ILE A O 1
ATOM 2884 N N . ARG A 1 355 ? 6.194 -12.010 14.104 1.00 84.81 355 ARG A N 1
ATOM 2885 C CA . ARG A 1 355 ? 6.383 -12.690 15.395 1.00 84.81 355 ARG A CA 1
ATOM 2886 C C . ARG A 1 355 ? 5.493 -12.124 16.497 1.00 84.81 355 ARG A C 1
ATOM 2888 O O . ARG A 1 355 ? 5.083 -12.848 17.394 1.00 84.81 355 ARG A O 1
ATOM 2895 N N . GLU A 1 356 ? 5.218 -10.826 16.443 1.00 85.69 356 GLU A N 1
ATOM 2896 C CA . GLU A 1 356 ? 4.484 -10.123 17.490 1.00 85.69 356 GLU A CA 1
ATOM 2897 C C . GLU A 1 356 ? 2.995 -9.998 17.127 1.00 85.69 356 GLU A C 1
ATOM 2899 O O . GLU A 1 356 ? 2.636 -9.585 16.023 1.00 85.69 356 GLU A O 1
ATOM 2904 N N . ARG A 1 357 ? 2.101 -10.301 18.076 1.00 87.00 357 ARG A N 1
ATOM 2905 C CA . ARG A 1 357 ? 0.639 -10.238 17.886 1.00 87.00 357 ARG A CA 1
ATOM 2906 C C . ARG A 1 357 ? 0.107 -8.809 18.030 1.00 87.00 357 ARG A C 1
ATOM 2908 O O . ARG A 1 357 ? -0.589 -8.485 18.986 1.00 87.00 357 ARG A O 1
ATOM 2915 N N . HIS A 1 358 ? 0.449 -7.932 17.091 1.00 86.38 358 HIS A N 1
ATOM 2916 C CA . HIS A 1 358 ? -0.049 -6.552 17.052 1.00 86.38 358 HIS A CA 1
ATOM 2917 C C . HIS A 1 358 ? 0.052 -5.950 15.644 1.00 86.38 358 HIS A C 1
ATOM 2919 O O . HIS A 1 358 ? 0.830 -6.397 14.805 1.00 86.38 358 HIS A O 1
ATOM 2925 N N . TRP A 1 359 ? -0.695 -4.874 15.387 1.00 89.06 359 TRP A N 1
ATOM 2926 C CA . TRP A 1 359 ? -0.651 -4.150 14.109 1.00 89.06 359 TRP A CA 1
ATOM 2927 C C . TRP A 1 359 ? 0.315 -2.953 14.124 1.00 89.06 359 TRP A C 1
ATOM 2929 O O . TRP A 1 359 ? 0.202 -2.030 13.311 1.00 89.06 359 TRP A O 1
ATOM 2939 N N . GLY A 1 360 ? 1.266 -2.932 15.065 1.00 83.50 360 GLY A N 1
ATOM 2940 C CA . GLY A 1 360 ? 2.163 -1.793 15.283 1.00 83.50 360 GLY A CA 1
ATOM 2941 C C . GLY A 1 360 ? 3.065 -1.492 14.090 1.00 83.50 360 GLY A C 1
ATOM 2942 O O . GLY A 1 360 ? 3.336 -0.323 13.817 1.00 83.50 360 GLY A O 1
ATOM 2943 N N . TYR A 1 361 ? 3.465 -2.518 13.337 1.00 84.38 361 TYR A N 1
ATOM 2944 C CA . TYR A 1 361 ? 4.286 -2.343 12.144 1.00 84.38 361 TYR A CA 1
ATOM 2945 C C . TYR A 1 361 ? 3.547 -1.522 11.069 1.00 84.38 361 TYR A C 1
ATOM 2947 O O . TYR A 1 361 ? 4.008 -0.440 10.699 1.00 84.38 361 TYR A O 1
ATOM 2955 N N . LEU A 1 362 ? 2.337 -1.941 10.670 1.00 86.75 362 LEU A N 1
ATOM 2956 C CA . LEU A 1 362 ? 1.493 -1.175 9.744 1.00 86.75 362 LEU A CA 1
ATOM 2957 C C . LEU A 1 362 ? 1.160 0.220 10.303 1.00 86.75 362 LEU A C 1
ATOM 2959 O O . LEU A 1 362 ? 1.178 1.207 9.567 1.00 86.75 362 LEU A O 1
ATOM 2963 N N . ALA A 1 363 ? 0.877 0.338 11.604 1.00 83.81 363 ALA A N 1
ATOM 2964 C CA . ALA A 1 363 ? 0.590 1.633 12.222 1.00 83.81 363 ALA A CA 1
ATOM 2965 C C . ALA A 1 363 ? 1.775 2.613 12.105 1.00 83.81 363 ALA A C 1
ATOM 2967 O O . ALA A 1 363 ? 1.572 3.782 11.764 1.00 83.81 363 ALA A O 1
ATOM 2968 N N . LYS A 1 364 ? 3.007 2.133 12.317 1.00 83.12 364 LYS A N 1
ATOM 2969 C CA . LYS A 1 364 ? 4.244 2.911 12.162 1.00 83.12 364 LYS A CA 1
ATOM 2970 C C . LYS A 1 364 ? 4.472 3.328 10.709 1.00 83.12 364 LYS A C 1
ATOM 2972 O O . LYS A 1 364 ? 4.792 4.490 10.456 1.00 83.12 364 LYS A O 1
ATOM 2977 N N . GLU A 1 365 ? 4.257 2.420 9.757 1.00 82.31 365 GLU A N 1
ATOM 2978 C CA . GLU A 1 365 ? 4.341 2.737 8.326 1.00 82.31 365 GLU A CA 1
ATOM 2979 C C . GLU A 1 365 ? 3.343 3.818 7.916 1.00 82.31 365 GLU A C 1
ATOM 2981 O O . GLU A 1 365 ? 3.683 4.744 7.190 1.00 82.31 365 GLU A O 1
ATOM 2986 N N . VAL A 1 366 ? 2.106 3.749 8.409 1.00 82.44 366 VAL A N 1
ATOM 2987 C CA . VAL A 1 366 ? 1.054 4.728 8.096 1.00 82.44 366 VAL A CA 1
ATOM 2988 C C . VAL A 1 366 ? 1.377 6.118 8.637 1.00 82.44 366 VAL A C 1
ATOM 2990 O O . VAL A 1 366 ? 1.057 7.117 7.983 1.00 82.44 366 VAL A O 1
ATOM 2993 N N . GLN A 1 367 ? 1.980 6.191 9.824 1.00 76.00 367 GLN A N 1
ATOM 2994 C CA . GLN A 1 367 ? 2.350 7.456 10.454 1.00 76.00 367 GLN A CA 1
ATOM 2995 C C . GLN A 1 367 ? 3.548 8.114 9.760 1.00 76.00 367 GLN A C 1
ATOM 2997 O O . GLN A 1 367 ? 3.550 9.333 9.622 1.00 76.00 367 GLN A O 1
ATOM 3002 N N . GLY A 1 368 ? 4.488 7.320 9.233 1.00 64.62 368 GLY A N 1
ATOM 3003 C CA . GLY A 1 368 ? 5.667 7.811 8.523 1.00 64.62 368 GLY A CA 1
ATOM 3004 C C . GLY A 1 368 ? 6.657 8.489 9.472 1.00 64.62 368 GLY A C 1
ATOM 3005 O O . GLY A 1 368 ? 6.458 9.622 9.894 1.00 64.62 368 GLY A O 1
ATOM 3006 N N . GLY A 1 369 ? 7.746 7.797 9.808 1.00 61.62 369 GLY A N 1
ATOM 3007 C CA . GLY A 1 369 ? 8.811 8.373 10.636 1.00 61.62 369 GLY A CA 1
ATOM 3008 C C . GLY A 1 369 ? 9.553 9.526 9.945 1.00 61.62 369 GLY A C 1
ATOM 3009 O O . GLY A 1 369 ? 9.499 9.673 8.717 1.00 61.62 369 GLY A O 1
ATOM 3010 N N . MET A 1 370 ? 10.298 10.314 10.732 1.00 51.75 370 MET A N 1
ATOM 3011 C CA . MET A 1 370 ? 11.221 11.327 10.204 1.00 51.75 370 MET A CA 1
ATOM 3012 C C . MET A 1 370 ? 12.156 10.677 9.166 1.00 51.75 370 MET A C 1
ATOM 3014 O O . MET A 1 370 ? 12.809 9.677 9.450 1.00 51.75 370 MET A O 1
ATOM 3018 N N . GLY A 1 371 ? 12.148 11.184 7.928 1.00 66.25 371 GLY A N 1
ATOM 3019 C CA . GLY A 1 371 ? 12.949 10.662 6.808 1.00 66.25 371 GLY A CA 1
ATOM 3020 C C . GLY A 1 371 ? 12.240 9.696 5.842 1.00 66.25 371 GLY A C 1
ATOM 3021 O O . GLY A 1 371 ? 12.792 9.400 4.781 1.00 66.25 371 GLY A O 1
ATOM 3022 N N . LYS A 1 372 ? 11.014 9.244 6.148 1.00 80.12 372 LYS A N 1
ATOM 3023 C CA . LYS A 1 372 ? 10.208 8.348 5.287 1.00 80.12 372 LYS A CA 1
ATOM 3024 C C . LYS A 1 372 ? 8.931 8.985 4.724 1.00 80.12 372 LYS A C 1
ATOM 3026 O O . LYS A 1 372 ? 8.155 8.321 4.046 1.00 80.12 372 LYS A O 1
ATOM 3031 N N . ALA A 1 373 ? 8.726 10.285 4.941 1.00 81.75 373 ALA A N 1
ATOM 3032 C CA . ALA A 1 373 ? 7.547 11.008 4.452 1.00 81.75 373 ALA A CA 1
ATOM 3033 C C . ALA A 1 373 ? 7.346 10.890 2.927 1.00 81.75 373 ALA A C 1
ATOM 3035 O O . ALA A 1 373 ? 6.210 10.740 2.480 1.00 81.75 373 ALA A O 1
ATOM 3036 N N . TYR A 1 374 ? 8.445 10.843 2.160 1.00 85.56 374 TYR A N 1
ATOM 3037 C CA . TYR A 1 374 ? 8.428 10.694 0.699 1.00 85.56 374 TYR A CA 1
ATOM 3038 C C . TYR A 1 374 ? 7.663 9.447 0.223 1.00 85.56 374 TYR A C 1
ATOM 3040 O O . TYR A 1 374 ? 7.096 9.455 -0.864 1.00 85.56 374 TYR A O 1
ATOM 3048 N N . GLN A 1 375 ? 7.594 8.384 1.038 1.00 87.75 375 GLN A N 1
ATOM 3049 C CA . GLN A 1 375 ? 6.883 7.147 0.690 1.00 87.75 375 GLN A CA 1
ATOM 3050 C C . GLN A 1 375 ? 5.370 7.356 0.536 1.00 87.75 375 GLN A C 1
ATOM 3052 O O . GLN A 1 375 ? 4.676 6.526 -0.051 1.00 87.75 375 GLN A O 1
ATOM 3057 N N . HIS A 1 376 ? 4.860 8.472 1.059 1.00 88.31 376 HIS A N 1
ATOM 3058 C CA . HIS A 1 376 ? 3.458 8.866 1.046 1.00 88.31 376 HIS A CA 1
ATOM 3059 C C . HIS A 1 376 ? 3.138 9.955 0.023 1.00 88.31 376 HIS A C 1
ATOM 3061 O O . HIS A 1 376 ? 2.009 10.452 0.012 1.00 88.31 376 HIS A O 1
ATOM 3067 N N . GLU A 1 377 ? 4.098 10.312 -0.827 1.00 89.75 377 GLU A N 1
ATOM 3068 C CA . GLU A 1 377 ? 3.955 11.308 -1.881 1.00 89.75 377 GLU A CA 1
ATOM 3069 C C . GLU A 1 377 ? 3.927 10.630 -3.247 1.00 89.75 377 GLU A C 1
ATOM 3071 O O . GLU A 1 377 ? 4.706 9.726 -3.541 1.00 89.75 377 GLU A O 1
ATOM 3076 N N . VAL A 1 378 ? 2.997 11.061 -4.095 1.00 89.25 378 VAL A N 1
ATOM 3077 C CA . VAL A 1 378 ? 2.915 10.577 -5.470 1.00 89.25 378 VAL A CA 1
ATOM 3078 C C . VAL A 1 378 ? 3.992 11.270 -6.312 1.00 89.25 378 VAL A C 1
ATOM 3080 O O . VAL A 1 378 ? 4.016 12.506 -6.341 1.00 89.25 378 VAL A O 1
ATOM 3083 N N . PRO A 1 379 ? 4.821 10.531 -7.074 1.00 88.81 379 PRO A N 1
ATOM 3084 C CA . PRO A 1 379 ? 5.770 11.136 -8.006 1.00 88.81 379 PRO A CA 1
ATOM 3085 C C . PRO A 1 379 ? 5.098 12.125 -8.975 1.00 88.81 379 PRO A C 1
ATOM 3087 O O . PRO A 1 379 ? 3.982 11.903 -9.444 1.00 88.81 379 PRO A O 1
ATOM 3090 N N . ARG A 1 380 ? 5.775 13.232 -9.316 1.00 81.94 380 ARG A N 1
ATOM 3091 C CA . ARG A 1 380 ? 5.178 14.381 -10.040 1.00 81.94 380 ARG A CA 1
ATOM 3092 C C . ARG A 1 380 ? 4.400 14.023 -11.319 1.00 81.94 380 ARG A C 1
ATOM 3094 O O . ARG A 1 380 ? 3.398 14.683 -11.599 1.00 81.94 380 ARG A O 1
ATOM 3101 N N . ARG A 1 381 ? 4.833 12.996 -12.062 1.00 81.12 381 ARG A N 1
ATOM 3102 C CA . ARG A 1 381 ? 4.243 12.545 -13.342 1.00 81.12 381 ARG A CA 1
ATOM 3103 C C . ARG A 1 381 ? 3.347 11.309 -13.226 1.00 81.12 381 ARG A C 1
ATOM 3105 O O . ARG A 1 381 ? 2.857 10.814 -14.233 1.00 81.12 381 ARG A O 1
ATOM 3112 N N . TYR A 1 382 ? 3.129 10.808 -12.014 1.00 87.75 382 TYR A N 1
ATOM 3113 C CA . TYR A 1 382 ? 2.287 9.641 -11.800 1.00 87.75 382 TYR A CA 1
ATOM 3114 C C . TYR A 1 382 ? 0.813 9.980 -12.045 1.00 87.75 382 TYR A C 1
ATOM 3116 O O . TYR A 1 382 ? 0.271 10.954 -11.507 1.00 87.75 382 TYR A O 1
ATOM 3124 N N . ARG A 1 383 ? 0.143 9.146 -12.834 1.00 87.31 383 ARG A N 1
ATOM 3125 C CA . ARG A 1 383 ? -1.265 9.283 -13.203 1.00 87.31 383 ARG A CA 1
ATOM 3126 C C . ARG A 1 383 ? -2.090 8.181 -12.547 1.00 87.31 383 ARG A C 1
ATOM 3128 O O . ARG A 1 383 ? -1.593 7.103 -12.249 1.00 87.31 383 ARG A O 1
ATOM 3135 N N . ASN A 1 384 ? -3.364 8.468 -12.287 1.00 87.62 384 ASN A N 1
ATOM 3136 C CA . ASN A 1 384 ? -4.368 7.484 -11.859 1.00 87.62 384 ASN A CA 1
ATOM 3137 C C . ASN A 1 384 ? -3.962 6.549 -10.693 1.00 87.62 384 ASN A C 1
ATOM 3139 O O . ASN A 1 384 ? -4.360 5.387 -10.676 1.00 87.62 384 ASN A O 1
ATOM 3143 N N . VAL A 1 385 ? -3.208 7.035 -9.696 1.00 88.00 385 VAL A N 1
ATOM 3144 C CA . VAL A 1 385 ? -2.746 6.221 -8.542 1.00 88.00 385 VAL A CA 1
ATOM 3145 C C . VAL A 1 385 ? -3.893 5.467 -7.856 1.00 88.00 385 VAL A C 1
ATOM 3147 O O . VAL A 1 385 ? -3.746 4.323 -7.422 1.00 88.00 385 VAL A O 1
ATOM 3150 N N . GLY A 1 386 ? -5.061 6.107 -7.775 1.00 86.12 386 GLY A N 1
ATOM 3151 C CA . GLY A 1 386 ? -6.249 5.522 -7.172 1.00 86.12 386 GLY A CA 1
ATOM 3152 C C . GLY A 1 386 ? -6.100 5.340 -5.661 1.00 86.12 386 GLY A C 1
ATOM 3153 O O . GLY A 1 386 ? -5.552 6.189 -4.958 1.00 86.12 386 GLY A O 1
ATOM 3154 N N . ARG A 1 387 ? -6.654 4.244 -5.131 1.00 87.12 387 ARG A N 1
ATOM 3155 C CA . ARG A 1 387 ? -6.617 3.966 -3.688 1.00 87.12 387 ARG A CA 1
ATOM 3156 C C . ARG A 1 387 ? -5.190 3.645 -3.232 1.00 87.12 387 ARG A C 1
ATOM 3158 O O . ARG A 1 387 ? -4.507 2.825 -3.842 1.00 87.12 387 ARG A O 1
ATOM 3165 N N . TRP A 1 388 ? -4.794 4.236 -2.110 1.00 90.00 388 TRP A N 1
ATOM 3166 C CA . TRP A 1 388 ? -3.513 3.965 -1.451 1.00 90.00 388 TRP A CA 1
ATOM 3167 C C . TRP A 1 388 ? -3.503 2.676 -0.637 1.00 90.00 388 TRP A C 1
ATOM 3169 O O . TRP A 1 388 ? -2.442 2.147 -0.353 1.00 90.00 388 TRP A O 1
ATOM 3179 N N . TRP A 1 389 ? -4.664 2.184 -0.231 1.00 94.44 389 TRP A N 1
ATOM 3180 C CA . TRP A 1 389 ? -4.775 0.989 0.589 1.00 94.44 389 TRP A CA 1
ATOM 3181 C C . TRP A 1 389 ? -6.154 0.361 0.407 1.00 94.44 389 TRP A C 1
ATOM 3183 O O . TRP A 1 389 ? -7.080 0.986 -0.134 1.00 94.44 389 TRP A O 1
ATOM 3193 N N . GLY A 1 390 ? -6.292 -0.862 0.891 1.00 93.31 390 GLY A N 1
ATOM 3194 C CA . GLY A 1 390 ? -7.548 -1.584 0.942 1.00 93.31 390 GLY A CA 1
ATOM 3195 C C . GLY A 1 390 ? -7.390 -2.879 1.718 1.00 93.31 390 GLY A C 1
ATOM 3196 O O . GLY A 1 390 ? -6.358 -3.129 2.331 1.00 93.31 390 GLY A O 1
ATOM 3197 N N . TYR A 1 391 ? -8.430 -3.695 1.689 1.00 94.62 391 TYR A N 1
ATOM 3198 C CA . TYR A 1 391 ? -8.428 -5.017 2.290 1.00 94.62 391 TYR A CA 1
ATOM 3199 C C . TYR A 1 391 ? -9.126 -5.995 1.354 1.00 94.62 391 TYR A C 1
ATOM 3201 O O . TYR A 1 391 ? -9.963 -5.594 0.537 1.00 94.62 391 TYR A O 1
ATOM 3209 N N . TRP A 1 392 ? -8.777 -7.267 1.472 1.00 94.56 392 TRP A N 1
ATOM 3210 C CA . TRP A 1 392 ? -9.397 -8.362 0.736 1.00 94.56 392 TRP A CA 1
ATOM 3211 C C . TRP A 1 392 ? -9.863 -9.432 1.705 1.00 94.56 392 TRP A C 1
ATOM 3213 O O . TRP A 1 392 ? -9.243 -9.638 2.748 1.00 94.56 392 TRP A O 1
ATOM 3223 N N . ARG A 1 393 ? -10.971 -10.090 1.340 1.00 92.44 393 ARG A N 1
ATOM 3224 C CA . ARG A 1 393 ? -11.572 -11.199 2.098 1.00 92.44 393 ARG A CA 1
ATOM 3225 C C . ARG A 1 393 ? -11.793 -10.881 3.584 1.00 92.44 393 ARG A C 1
ATOM 3227 O O . ARG A 1 393 ? -11.820 -11.776 4.411 1.00 92.44 393 ARG A O 1
ATOM 3234 N N . TYR A 1 394 ? -11.985 -9.606 3.917 1.00 90.75 394 TYR A N 1
ATOM 3235 C CA . TYR A 1 394 ? -12.316 -9.146 5.259 1.00 90.75 394 TYR A CA 1
ATOM 3236 C C . TYR A 1 394 ? -13.609 -8.342 5.220 1.00 90.75 394 TYR A C 1
ATOM 3238 O O . TYR A 1 394 ? -13.775 -7.456 4.376 1.00 90.75 394 TYR A O 1
ATOM 3246 N N . ARG A 1 395 ? -14.522 -8.641 6.144 1.00 86.75 395 ARG A N 1
ATOM 3247 C CA . ARG A 1 395 ? -15.758 -7.887 6.330 1.00 86.75 395 ARG A CA 1
ATOM 3248 C C . ARG A 1 395 ? -15.588 -6.987 7.545 1.00 86.75 395 ARG A C 1
ATOM 3250 O O . ARG A 1 395 ? -15.498 -7.468 8.665 1.00 86.75 395 ARG A O 1
ATOM 3257 N N . ARG A 1 396 ? -15.558 -5.677 7.297 1.00 83.25 396 ARG A N 1
ATOM 3258 C CA . ARG A 1 396 ? -15.510 -4.647 8.340 1.00 83.25 396 ARG A CA 1
ATOM 3259 C C . ARG A 1 396 ? -16.644 -4.824 9.344 1.00 83.25 396 ARG A C 1
ATOM 3261 O O . ARG A 1 396 ? -17.783 -5.078 8.942 1.00 83.25 396 ARG A O 1
ATOM 3268 N N . ALA A 1 397 ? -16.343 -4.576 10.613 1.00 79.75 397 ALA A N 1
ATOM 3269 C CA . ALA A 1 397 ? -17.369 -4.394 11.622 1.00 79.75 397 ALA A CA 1
ATOM 3270 C C . ALA A 1 397 ? -18.264 -3.198 11.253 1.00 79.75 397 ALA A C 1
ATOM 3272 O O . ALA A 1 397 ? -17.792 -2.166 10.760 1.00 79.75 397 ALA A O 1
ATOM 3273 N N . GLY A 1 398 ? -19.568 -3.354 11.480 1.00 77.06 398 GLY A N 1
ATOM 3274 C CA . GLY A 1 398 ? -20.518 -2.255 11.370 1.00 77.06 398 GLY A CA 1
ATOM 3275 C C . GLY A 1 398 ? -20.269 -1.206 12.452 1.00 77.06 398 GLY A C 1
ATOM 3276 O O . GLY A 1 398 ? -19.732 -1.508 13.518 1.00 77.06 398 GLY A O 1
ATOM 3277 N N . TRP A 1 399 ? -20.675 0.028 12.170 1.00 83.50 399 TRP A N 1
ATOM 3278 C CA . TRP A 1 399 ? -20.789 1.055 13.195 1.00 83.50 399 TRP A CA 1
ATOM 3279 C C . TRP A 1 399 ? -22.167 0.971 13.828 1.00 83.50 399 TRP A C 1
ATOM 3281 O O . TRP A 1 399 ? -23.171 0.957 13.116 1.00 83.50 399 TRP A O 1
ATOM 3291 N N . THR A 1 400 ? -22.206 0.981 15.152 1.00 86.06 400 THR A N 1
ATOM 3292 C CA . THR A 1 400 ? -23.426 1.317 15.876 1.00 86.06 400 THR A CA 1
ATOM 3293 C C . THR A 1 400 ? -23.395 2.812 16.155 1.00 86.06 400 THR A C 1
ATOM 3295 O O . THR A 1 400 ? -22.407 3.330 16.678 1.00 86.06 400 THR A O 1
ATOM 3298 N N . GLU A 1 401 ? -24.455 3.517 15.767 1.00 87.75 401 GLU A N 1
ATOM 3299 C CA . GLU A 1 401 ? -24.572 4.966 15.929 1.00 87.75 401 GLU A CA 1
ATOM 3300 C C . GLU A 1 401 ? -25.756 5.299 16.838 1.00 87.75 401 GLU A C 1
ATOM 3302 O O . GLU A 1 401 ? -26.894 4.931 16.550 1.00 87.75 401 GLU A O 1
ATOM 3307 N N . LEU A 1 402 ? -25.491 6.036 17.915 1.00 84.00 402 LEU A N 1
ATOM 3308 C CA . LEU A 1 402 ? -26.505 6.683 18.738 1.00 84.00 402 LEU A CA 1
ATOM 3309 C C . LEU A 1 402 ? -26.557 8.158 18.357 1.00 84.00 402 LEU A C 1
ATOM 3311 O O . LEU A 1 402 ? -25.544 8.859 18.423 1.00 84.00 402 LEU A O 1
ATOM 3315 N N . VAL A 1 403 ? -27.726 8.619 17.922 1.00 84.69 403 VAL A N 1
ATOM 3316 C CA . VAL A 1 403 ? -27.936 9.994 17.461 1.00 84.69 403 VAL A CA 1
ATOM 3317 C C . VAL A 1 403 ? -28.789 10.732 18.479 1.00 84.69 403 VAL A C 1
ATOM 3319 O O . VAL A 1 403 ? -29.899 10.310 18.785 1.00 84.69 403 VAL A O 1
ATOM 3322 N N . PHE A 1 404 ? -28.273 11.856 18.959 1.00 80.31 404 PHE A N 1
ATOM 3323 C CA . PHE A 1 404 ? -28.922 12.720 19.932 1.00 80.31 404 PHE A CA 1
ATOM 3324 C C . PHE A 1 404 ? -29.197 14.074 19.292 1.00 80.31 404 PHE A C 1
ATOM 3326 O O . PHE A 1 404 ? -28.283 14.711 18.759 1.00 80.31 404 PHE A O 1
ATOM 3333 N N . ASP A 1 405 ? -30.455 14.499 19.338 1.00 80.69 405 ASP A N 1
ATOM 3334 C CA . ASP A 1 405 ? -30.842 15.858 18.979 1.00 80.69 405 ASP A CA 1
ATOM 3335 C C . ASP A 1 405 ? -30.606 16.774 20.181 1.00 80.69 405 ASP A C 1
ATOM 3337 O O . ASP A 1 405 ? -31.318 16.693 21.186 1.00 80.69 405 ASP A O 1
ATOM 3341 N N . LEU A 1 406 ? -29.577 17.617 20.084 1.00 74.75 406 LEU A N 1
ATOM 3342 C CA . LEU A 1 406 ? -29.151 18.476 21.185 1.00 74.75 406 LEU A CA 1
ATOM 3343 C C . LEU A 1 406 ? -30.142 19.611 21.457 1.00 74.75 406 LEU A C 1
ATOM 3345 O O . LEU A 1 406 ? -30.118 20.153 22.555 1.00 74.75 406 LEU A O 1
ATOM 3349 N N . ALA A 1 407 ? -31.022 19.945 20.507 1.00 70.19 407 ALA A N 1
ATOM 3350 C CA . ALA A 1 407 ? -32.051 20.961 20.715 1.00 70.19 407 ALA A CA 1
ATOM 3351 C C . ALA A 1 407 ? -33.149 20.479 21.677 1.00 70.19 407 ALA A C 1
ATOM 3353 O O . ALA A 1 407 ? -33.736 21.275 22.400 1.00 70.19 407 ALA A O 1
ATOM 3354 N N . SER A 1 408 ? -33.422 19.170 21.683 1.00 71.69 408 SER A N 1
ATOM 3355 C CA . SER A 1 408 ? -34.489 18.555 22.490 1.00 71.69 408 SER A CA 1
ATOM 3356 C C . SER A 1 408 ? -33.995 17.772 23.710 1.00 71.69 408 SER A C 1
ATOM 3358 O O . SER A 1 408 ? -34.801 17.343 24.537 1.00 71.69 408 SER A O 1
ATOM 3360 N N . ALA A 1 409 ? -32.685 17.538 23.813 1.00 70.50 409 ALA A N 1
ATOM 3361 C CA . ALA A 1 409 ? -32.101 16.756 24.893 1.00 70.50 409 ALA A CA 1
ATOM 3362 C C . ALA A 1 409 ? -31.873 17.621 26.137 1.00 70.50 409 ALA A C 1
ATOM 3364 O O . ALA A 1 409 ? -31.248 18.679 26.078 1.00 70.50 409 ALA A O 1
ATOM 3365 N N . SER A 1 410 ? -32.310 17.133 27.296 1.00 76.69 410 SER A N 1
ATOM 3366 C CA . SER A 1 410 ? -31.953 17.743 28.574 1.00 76.69 410 SER A CA 1
ATOM 3367 C C . SER A 1 410 ? -30.453 17.599 28.852 1.00 76.69 410 SER A C 1
ATOM 3369 O O . SER A 1 410 ? -29.805 16.625 28.458 1.00 76.69 410 SER A O 1
ATOM 3371 N N . MET A 1 411 ? -29.889 18.528 29.627 1.00 74.88 411 MET A N 1
ATOM 3372 C CA . MET A 1 411 ? -28.479 18.465 30.035 1.00 74.88 411 MET A CA 1
ATOM 3373 C C . MET A 1 411 ? -28.141 17.165 30.790 1.00 74.88 411 MET A C 1
ATOM 3375 O O . MET A 1 411 ? -27.024 16.655 30.698 1.00 74.88 411 MET A O 1
ATOM 3379 N N . ARG A 1 412 ? -29.112 16.597 31.519 1.00 78.06 412 ARG A N 1
ATOM 3380 C CA . ARG A 1 412 ? -28.973 15.289 32.170 1.00 78.06 412 ARG A CA 1
ATOM 3381 C C . ARG A 1 412 ? -28.835 14.172 31.136 1.00 78.06 412 ARG A C 1
ATOM 3383 O O . ARG A 1 412 ? -27.901 13.388 31.245 1.00 78.06 412 ARG A O 1
ATOM 3390 N N . GLU A 1 413 ? -29.704 14.126 30.125 1.00 77.75 413 GLU A N 1
ATOM 3391 C CA . GLU A 1 413 ? -29.617 13.139 29.037 1.00 77.75 413 GLU A CA 1
ATOM 3392 C C . GLU A 1 413 ? -28.283 13.243 28.287 1.00 77.75 413 GLU A C 1
ATOM 3394 O O . GLU A 1 413 ? -27.650 12.224 28.028 1.00 77.75 413 GLU A O 1
ATOM 3399 N N . VAL A 1 414 ? -27.801 14.459 28.011 1.00 77.94 414 VAL A N 1
ATOM 3400 C CA . VAL A 1 414 ? -26.492 14.680 27.370 1.00 77.94 414 VAL A CA 1
ATOM 3401 C C . VAL A 1 414 ? -25.345 14.153 28.242 1.00 77.94 414 VAL A C 1
ATOM 3403 O O . VAL A 1 414 ? -24.445 13.474 27.744 1.00 77.94 414 VAL A O 1
ATOM 3406 N N . LYS A 1 415 ? -25.362 14.423 29.552 1.00 82.44 415 LYS A N 1
ATOM 3407 C CA . LYS A 1 415 ? -24.327 13.920 30.469 1.00 82.44 415 LYS A CA 1
ATOM 3408 C C . LYS A 1 415 ? -24.332 12.394 30.562 1.00 82.44 415 LYS A C 1
ATOM 3410 O O . LYS A 1 415 ? -23.267 11.790 30.462 1.00 82.44 415 LYS A O 1
ATOM 3415 N N . GLU A 1 416 ? -25.505 11.787 30.729 1.00 84.56 416 GLU A N 1
ATOM 3416 C CA . GLU A 1 416 ? -25.664 10.332 30.848 1.00 84.56 416 GLU A CA 1
ATOM 3417 C C . GLU A 1 416 ? -25.300 9.606 29.548 1.00 84.56 416 GLU A C 1
ATOM 3419 O O . GLU A 1 416 ? -24.529 8.656 29.572 1.00 84.56 416 GLU A O 1
ATOM 3424 N N . ALA A 1 417 ? -25.802 10.072 28.404 1.00 83.62 417 ALA A N 1
ATOM 3425 C CA . ALA A 1 417 ? -25.705 9.327 27.153 1.00 83.62 417 ALA A CA 1
ATOM 3426 C C . ALA A 1 417 ? -24.452 9.644 26.321 1.00 83.62 417 ALA A C 1
ATOM 3428 O O . ALA A 1 417 ? -24.127 8.905 25.393 1.00 83.62 417 ALA A O 1
ATOM 3429 N N . ILE A 1 418 ? -23.751 10.747 26.612 1.00 85.94 418 ILE A N 1
ATOM 3430 C CA . ILE A 1 418 ? -22.574 11.179 25.842 1.00 85.94 418 ILE A CA 1
ATOM 3431 C C . ILE A 1 418 ? -21.348 11.328 26.739 1.00 85.94 418 ILE A C 1
ATOM 3433 O O . ILE A 1 418 ? -20.315 10.718 26.467 1.00 85.94 418 ILE A O 1
ATOM 3437 N N . VAL A 1 419 ? -21.430 12.134 27.799 1.00 87.19 419 VAL A N 1
ATOM 3438 C CA . VAL A 1 419 ? -20.238 12.479 28.593 1.00 87.19 419 VAL A CA 1
ATOM 3439 C C . VAL A 1 419 ? -19.743 11.291 29.408 1.00 87.19 419 VAL A C 1
ATOM 3441 O O . VAL A 1 419 ? -18.570 10.942 29.290 1.00 87.19 419 VAL A O 1
ATOM 3444 N N . LYS A 1 420 ? -20.622 10.627 30.169 1.00 90.88 420 LYS A N 1
ATOM 3445 C CA . LYS A 1 420 ? -20.252 9.466 30.992 1.00 90.88 420 LYS A CA 1
ATOM 3446 C C . LYS A 1 420 ? -19.586 8.340 30.180 1.00 90.88 420 LYS A C 1
ATOM 3448 O O . LYS A 1 420 ? -18.509 7.905 30.592 1.00 90.88 420 LYS A O 1
ATOM 3453 N N . PRO A 1 421 ? -20.120 7.910 29.017 1.00 92.25 421 PRO A N 1
ATOM 3454 C CA . PRO A 1 421 ? -19.470 6.906 28.174 1.00 92.25 421 PRO A CA 1
ATOM 3455 C C . PRO A 1 421 ? -18.079 7.317 27.698 1.00 92.25 421 PRO A C 1
ATOM 3457 O O . PRO A 1 421 ? -17.142 6.519 27.733 1.00 92.25 421 PRO A O 1
ATOM 3460 N N . VAL A 1 422 ? -17.909 8.574 27.278 1.00 91.75 422 VAL A N 1
ATOM 3461 C CA . VAL A 1 422 ? -16.603 9.057 26.816 1.00 91.75 422 VAL A CA 1
ATOM 3462 C C . VAL A 1 422 ? -15.615 9.158 27.979 1.00 91.75 422 VAL A C 1
ATOM 3464 O O . VAL A 1 422 ? -14.460 8.772 27.827 1.00 91.75 422 VAL A O 1
ATOM 3467 N N . GLU A 1 423 ? -16.036 9.618 29.156 1.00 93.94 423 GLU A N 1
ATOM 3468 C CA . GLU A 1 423 ? -15.181 9.637 30.346 1.00 93.94 423 GLU A CA 1
ATOM 3469 C C . GLU A 1 423 ? -14.773 8.230 30.791 1.00 93.94 423 GLU A C 1
ATOM 3471 O O . GLU A 1 423 ? -13.607 8.016 31.135 1.00 93.94 423 GLU A O 1
ATOM 3476 N N . ALA A 1 424 ? -15.696 7.264 30.750 1.00 94.06 424 ALA A N 1
ATOM 3477 C CA . ALA A 1 424 ? -15.402 5.861 31.023 1.00 94.06 424 ALA A CA 1
ATOM 3478 C C . ALA A 1 424 ? -14.338 5.324 30.053 1.00 94.06 424 ALA A C 1
ATOM 3480 O O . ALA A 1 424 ? -13.339 4.757 30.493 1.00 94.06 424 ALA A O 1
ATOM 3481 N N . ALA A 1 425 ? -14.478 5.607 28.755 1.00 93.50 425 ALA A N 1
ATOM 3482 C CA . ALA A 1 425 ? -13.480 5.265 27.744 1.00 93.50 425 ALA A CA 1
ATOM 3483 C C . ALA A 1 425 ? -12.114 5.928 27.994 1.00 93.50 425 ALA A C 1
ATOM 3485 O O . ALA A 1 425 ? -11.071 5.292 27.869 1.00 93.50 425 ALA A O 1
ATOM 3486 N N . LEU A 1 426 ? -12.087 7.209 28.373 1.00 92.94 426 LEU A N 1
ATOM 3487 C CA . LEU A 1 426 ? -10.836 7.921 28.655 1.00 92.94 426 LEU A CA 1
ATOM 3488 C C . LEU A 1 426 ? -10.100 7.352 29.876 1.00 92.94 426 LEU A C 1
ATOM 3490 O O . LEU A 1 426 ? -8.868 7.404 29.916 1.00 92.94 426 LEU A O 1
ATOM 3494 N N . LYS A 1 427 ? -10.819 6.802 30.862 1.00 94.19 427 LYS A N 1
ATOM 3495 C CA . LYS A 1 427 ? -10.219 6.181 32.056 1.00 94.19 427 LYS A CA 1
ATOM 3496 C C . LYS A 1 427 ? -9.442 4.906 31.734 1.00 94.19 427 LYS A C 1
ATOM 3498 O O . LYS A 1 427 ? -8.479 4.620 32.439 1.00 94.19 427 LYS A O 1
ATOM 3503 N N . THR A 1 428 ? -9.793 4.187 30.666 1.00 93.19 428 THR A N 1
ATOM 3504 C CA . THR A 1 428 ? -9.084 2.958 30.273 1.00 93.19 428 THR A CA 1
ATOM 3505 C C . THR A 1 428 ? -7.786 3.225 29.515 1.00 93.19 428 THR A C 1
ATOM 3507 O O . THR A 1 428 ? -7.045 2.289 29.224 1.00 93.19 428 THR A O 1
ATOM 3510 N N . LEU A 1 429 ? -7.516 4.475 29.125 1.00 88.62 429 LEU A N 1
ATOM 3511 C CA . LEU A 1 429 ? -6.324 4.792 28.349 1.00 88.62 429 LEU A CA 1
ATOM 3512 C C . LEU A 1 429 ? -5.046 4.663 29.199 1.00 88.62 429 LEU A C 1
ATOM 3514 O O . LEU A 1 429 ? -5.042 5.072 30.366 1.00 88.62 429 LEU A O 1
ATOM 3518 N N . PRO A 1 430 ? -3.931 4.179 28.611 1.00 87.25 430 PRO A N 1
ATOM 3519 C CA . PRO A 1 430 ? -2.652 4.065 29.305 1.00 87.25 430 PRO A CA 1
ATOM 3520 C C . PRO A 1 430 ? -2.165 5.390 29.901 1.00 87.25 430 PRO A C 1
ATOM 3522 O O . PRO A 1 430 ? -2.482 6.476 29.406 1.00 87.25 430 PRO A O 1
ATOM 3525 N N . ARG A 1 431 ? -1.301 5.312 30.924 1.00 85.38 431 ARG A N 1
ATOM 3526 C CA . ARG A 1 431 ? -0.715 6.498 31.582 1.00 85.38 431 ARG A CA 1
ATOM 3527 C C . ARG A 1 431 ? -0.022 7.442 30.593 1.00 85.38 431 ARG A C 1
ATOM 3529 O O . ARG A 1 431 ? -0.182 8.654 30.721 1.00 85.38 431 ARG A O 1
ATOM 3536 N N . ALA A 1 432 ? 0.648 6.891 29.579 1.00 84.75 432 ALA A N 1
ATOM 3537 C CA . ALA A 1 432 ? 1.306 7.642 28.507 1.00 84.75 432 ALA A CA 1
ATOM 3538 C C . ALA A 1 432 ? 0.351 8.558 27.712 1.00 84.75 432 ALA A C 1
ATOM 3540 O O . ALA A 1 432 ? 0.781 9.539 27.119 1.00 84.75 432 ALA A O 1
ATOM 3541 N N . CYS A 1 433 ? -0.960 8.297 27.731 1.00 85.25 433 CYS A N 1
ATOM 3542 C CA . CYS A 1 433 ? -1.969 9.121 27.067 1.00 85.25 433 CYS A CA 1
ATOM 3543 C C . CYS A 1 433 ? -2.503 10.262 27.955 1.00 85.25 433 CYS A C 1
ATOM 3545 O O . CYS A 1 433 ? -3.593 10.771 27.691 1.00 85.25 433 CYS A O 1
ATOM 3547 N N . ARG A 1 434 ? -1.787 10.664 29.019 1.00 85.88 434 ARG A N 1
ATOM 3548 C CA . ARG A 1 434 ? -2.203 11.739 29.944 1.00 85.88 434 ARG A CA 1
ATOM 3549 C C . ARG A 1 434 ? -2.605 13.016 29.206 1.00 85.88 434 ARG A C 1
ATOM 3551 O O . ARG A 1 434 ? -3.729 13.470 29.387 1.00 85.88 434 ARG A O 1
ATOM 3558 N N . ASP A 1 435 ? -1.757 13.527 28.321 1.00 81.25 435 ASP A N 1
ATOM 3559 C CA . ASP A 1 435 ? -2.025 14.796 27.632 1.00 81.25 435 ASP A CA 1
ATOM 3560 C C . ASP A 1 435 ? -3.257 14.715 26.729 1.00 81.25 435 ASP A C 1
ATOM 3562 O O . ASP A 1 435 ? -4.032 15.662 26.619 1.00 81.25 435 ASP A O 1
ATOM 3566 N N . PHE A 1 436 ? -3.468 13.562 26.087 1.00 86.19 436 PHE A N 1
ATOM 3567 C CA . PHE A 1 436 ? -4.676 13.330 25.304 1.00 86.19 436 PHE A CA 1
ATOM 3568 C C . PHE A 1 436 ? -5.922 13.300 26.194 1.00 86.19 436 PHE A C 1
ATOM 3570 O O . PHE A 1 436 ? -6.916 13.929 25.840 1.00 86.19 436 PHE A O 1
ATOM 3577 N N . ARG A 1 437 ? -5.867 12.623 27.352 1.00 88.25 437 ARG A N 1
ATOM 3578 C CA . ARG A 1 437 ? -6.982 12.584 28.312 1.00 88.25 437 ARG A CA 1
ATOM 3579 C C . ARG A 1 437 ? -7.370 13.984 28.772 1.00 88.25 437 ARG A C 1
ATOM 3581 O O . ARG A 1 437 ? -8.552 14.309 28.751 1.00 88.25 437 ARG A O 1
ATOM 3588 N N . GLU A 1 438 ? -6.397 14.819 29.122 1.00 87.06 438 GLU A N 1
ATOM 3589 C CA . GLU A 1 438 ? -6.669 16.189 29.571 1.00 87.06 438 GLU A CA 1
ATOM 3590 C C . GLU A 1 438 ? -7.249 17.060 28.448 1.00 87.06 438 GLU A C 1
ATOM 3592 O O . GLU A 1 438 ? -8.254 17.743 28.653 1.00 87.06 438 GLU A O 1
ATOM 3597 N N . ARG A 1 439 ? -6.724 16.956 27.217 1.00 85.00 439 ARG A N 1
ATOM 3598 C CA . ARG A 1 439 ? -7.323 17.635 26.054 1.00 85.00 439 ARG A CA 1
ATOM 3599 C C . ARG A 1 439 ? -8.753 17.168 25.776 1.00 85.00 439 ARG A C 1
ATOM 3601 O O . ARG A 1 439 ? -9.619 17.996 25.505 1.00 85.00 439 ARG A O 1
ATOM 3608 N N . ALA A 1 440 ? -9.011 15.864 25.849 1.00 86.38 440 ALA A N 1
ATOM 3609 C CA . ALA A 1 440 ? -10.333 15.293 25.610 1.00 86.38 440 ALA A CA 1
ATOM 3610 C C . ALA A 1 440 ? -11.351 15.732 26.675 1.00 86.38 440 ALA A C 1
ATOM 3612 O O . ALA A 1 440 ? -12.465 16.118 26.324 1.00 86.38 440 ALA A O 1
ATOM 3613 N N . LYS A 1 441 ? -10.962 15.766 27.956 1.00 87.12 441 LYS A N 1
ATOM 3614 C CA . LYS A 1 441 ? -11.792 16.332 29.032 1.00 87.12 441 LYS A CA 1
ATOM 3615 C C . LYS A 1 441 ? -12.093 17.809 28.790 1.00 87.12 441 LYS A C 1
ATOM 3617 O O . LYS A 1 441 ? -13.249 18.207 28.850 1.00 87.12 441 LYS A O 1
ATOM 3622 N N . ALA A 1 442 ? -11.087 18.612 28.438 1.00 83.88 442 ALA A N 1
ATOM 3623 C CA . ALA A 1 442 ? -11.291 20.025 28.119 1.00 83.88 442 ALA A CA 1
ATOM 3624 C C . ALA A 1 442 ? -12.246 20.218 26.925 1.00 83.88 442 ALA A C 1
ATOM 3626 O O . ALA A 1 442 ? -13.080 21.123 26.931 1.00 83.88 442 ALA A O 1
ATOM 3627 N N . MET A 1 443 ? -12.165 19.347 25.913 1.00 81.25 443 MET A N 1
ATOM 3628 C CA . MET A 1 443 ? -13.110 19.309 24.795 1.00 81.25 443 MET A CA 1
ATOM 3629 C C . MET A 1 443 ? -14.536 18.971 25.249 1.00 81.25 443 MET A C 1
ATOM 3631 O O . MET A 1 443 ? -15.464 19.647 24.817 1.00 81.25 443 MET A O 1
ATOM 3635 N N . LEU A 1 444 ? -14.726 17.982 26.127 1.00 82.94 444 LEU A N 1
ATOM 3636 C CA . LEU A 1 444 ? -16.042 17.639 26.686 1.00 82.94 444 LEU A CA 1
ATOM 3637 C C . LEU A 1 444 ? -16.626 18.776 27.528 1.00 82.94 444 LEU A C 1
ATOM 3639 O O . LEU A 1 444 ? -17.794 19.115 27.364 1.00 82.94 444 LEU A O 1
ATOM 3643 N N . THR A 1 445 ? -15.812 19.412 28.372 1.00 81.88 445 THR A N 1
ATOM 3644 C CA . THR A 1 445 ? -16.225 20.589 29.146 1.00 81.88 445 THR A CA 1
ATOM 3645 C C . THR A 1 445 ? -16.661 21.724 28.227 1.00 81.88 445 THR A C 1
ATOM 3647 O O . THR A 1 445 ? -17.677 22.363 28.482 1.00 81.88 445 THR A O 1
ATOM 3650 N N . ARG A 1 446 ? -15.926 21.964 27.134 1.00 75.56 446 ARG A N 1
ATOM 3651 C CA . ARG A 1 446 ? -16.308 22.953 26.118 1.00 75.56 446 ARG A CA 1
ATOM 3652 C C . ARG A 1 446 ? -17.630 22.582 25.454 1.00 75.56 446 ARG A C 1
ATOM 3654 O O . ARG A 1 446 ? -18.522 23.415 25.412 1.00 75.56 446 ARG A O 1
ATOM 3661 N N . PHE A 1 447 ? -17.784 21.329 25.036 1.00 76.75 447 PHE A N 1
ATOM 3662 C CA . PHE A 1 447 ? -19.019 20.826 24.440 1.00 76.75 447 PHE A CA 1
ATOM 3663 C C . PHE A 1 447 ? -20.229 21.003 25.362 1.00 76.75 447 PHE A C 1
ATOM 3665 O O . PHE A 1 447 ? -21.271 21.455 24.904 1.00 76.75 447 PHE A O 1
ATOM 3672 N N . LEU A 1 448 ? -20.087 20.731 26.660 1.00 74.00 448 LEU A N 1
ATOM 3673 C CA . LEU A 1 448 ? -21.152 20.969 27.637 1.00 74.00 448 LEU A CA 1
ATOM 3674 C C . LEU A 1 448 ? -21.501 22.455 27.805 1.00 74.00 448 LEU A C 1
ATOM 3676 O O . LEU A 1 448 ? -22.646 22.770 28.112 1.00 74.00 448 LEU A O 1
ATOM 3680 N N . LYS A 1 449 ? -20.526 23.356 27.630 1.00 71.75 449 LYS A N 1
ATOM 3681 C CA . LYS A 1 449 ? -20.719 24.808 27.765 1.00 71.75 449 LYS A CA 1
ATOM 3682 C C . LYS A 1 449 ? -21.286 25.461 26.505 1.00 71.75 449 LYS A C 1
ATOM 3684 O O . LYS A 1 449 ? -22.068 26.391 26.624 1.00 71.75 449 LYS A O 1
ATOM 3689 N N . THR A 1 450 ? -20.858 25.021 25.322 1.00 65.75 450 THR A N 1
ATOM 3690 C CA . THR A 1 450 ? -21.104 25.737 24.055 1.00 65.75 450 THR A CA 1
ATOM 3691 C C . THR A 1 450 ? -21.805 24.897 22.991 1.00 65.75 450 THR A C 1
ATOM 3693 O O . THR A 1 450 ? -22.048 25.379 21.891 1.00 65.75 450 THR A O 1
ATOM 3696 N N . GLY A 1 451 ?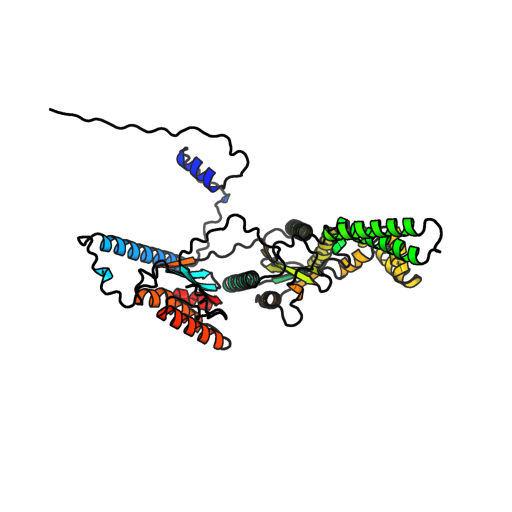 -22.058 23.610 23.246 1.00 61.03 451 GLY A N 1
ATOM 3697 C CA . GLY A 1 451 ? -22.535 22.679 22.223 1.00 61.03 451 GLY A CA 1
ATOM 3698 C C . GLY A 1 451 ? -21.509 22.376 21.121 1.00 61.03 451 GLY A C 1
ATOM 3699 O O . GLY A 1 451 ? -21.848 21.693 20.159 1.00 61.03 451 GLY A O 1
ATOM 3700 N N . SER A 1 452 ? -20.255 22.841 21.239 1.00 58.81 452 SER A N 1
ATOM 3701 C CA . SER A 1 452 ? -19.205 22.692 20.221 1.00 58.81 452 SER A CA 1
ATOM 3702 C C . SER A 1 452 ? -17.869 22.220 20.805 1.00 58.81 452 SER A C 1
ATOM 3704 O O . SER A 1 452 ? -17.503 22.511 21.944 1.00 58.81 452 SER A O 1
ATOM 3706 N N . PHE A 1 453 ? -17.101 21.493 19.990 1.00 51.97 453 PHE A N 1
ATOM 3707 C CA . PHE A 1 453 ? -15.757 21.019 20.335 1.00 51.97 453 PHE A CA 1
ATOM 3708 C C . PHE A 1 453 ? -14.624 21.960 19.903 1.00 51.97 453 PHE A C 1
ATOM 3710 O O . PHE A 1 453 ? -13.497 21.792 20.376 1.00 51.97 453 PHE A O 1
ATOM 3717 N N . SER A 1 454 ? -14.896 22.929 19.026 1.00 55.00 454 SER A N 1
ATOM 3718 C CA . SER A 1 454 ? -13.876 23.815 18.452 1.00 55.00 454 SER A CA 1
ATOM 3719 C C . SER A 1 454 ? -13.629 25.040 19.337 1.00 55.00 454 SER A C 1
ATOM 3721 O O . SER A 1 454 ? -14.557 25.602 19.913 1.00 55.00 454 SER A O 1
ATOM 3723 N N . ALA A 1 455 ? -12.363 25.443 19.478 1.00 46.00 455 ALA A N 1
ATOM 3724 C CA . ALA A 1 455 ? -12.009 26.756 20.016 1.00 46.00 455 ALA A CA 1
ATOM 3725 C C . ALA A 1 455 ? -12.275 27.820 18.942 1.00 46.00 455 ALA A C 1
ATOM 3727 O O . ALA A 1 455 ? -12.033 27.544 17.767 1.00 46.00 455 ALA A O 1
ATOM 3728 N N . GLN A 1 456 ? -12.734 29.011 19.331 1.00 50.78 456 GLN A N 1
ATOM 3729 C CA . GLN A 1 456 ? -12.817 30.154 18.422 1.00 50.78 456 GLN A CA 1
ATOM 3730 C C . GLN A 1 456 ? -11.457 30.387 17.763 1.00 50.78 456 GLN A C 1
ATOM 3732 O O . GLN A 1 456 ? -10.445 30.541 18.450 1.00 50.78 456 GLN A O 1
ATOM 3737 N N . LYS A 1 457 ? -11.431 30.378 16.430 1.00 40.19 457 LYS A N 1
ATOM 3738 C CA . LYS A 1 457 ? -10.277 30.809 15.648 1.00 40.19 457 LYS A CA 1
ATOM 3739 C C . LYS A 1 457 ? -10.665 32.120 14.978 1.00 40.19 457 LYS A C 1
ATOM 3741 O O . LYS A 1 457 ? -11.552 32.139 14.131 1.00 40.19 457 LYS A O 1
ATOM 3746 N N . ILE A 1 458 ? -10.027 33.199 15.414 1.00 45.59 458 ILE A N 1
ATOM 3747 C CA . ILE A 1 458 ? -10.116 34.504 14.764 1.00 45.59 458 ILE A CA 1
ATOM 3748 C C . ILE A 1 458 ? -9.028 34.491 13.691 1.00 45.59 458 ILE A C 1
ATOM 3750 O O . ILE A 1 458 ? -7.841 34.409 14.016 1.00 45.59 458 ILE A O 1
ATOM 3754 N N . ASP A 1 459 ? -9.419 34.459 12.418 1.00 44.22 459 ASP A N 1
ATOM 3755 C CA . ASP A 1 459 ? -8.458 34.613 11.327 1.00 44.22 459 ASP A CA 1
ATOM 3756 C C . ASP A 1 459 ? -7.951 36.069 11.274 1.00 44.22 459 ASP A C 1
ATOM 3758 O O . ASP A 1 459 ? -8.530 36.967 11.887 1.00 44.22 459 ASP A O 1
ATOM 3762 N N . ARG A 1 460 ? -6.836 36.316 10.569 1.00 36.84 460 ARG A N 1
ATOM 3763 C CA . ARG A 1 460 ? -6.165 37.636 10.527 1.00 36.84 460 ARG A CA 1
ATOM 3764 C C . ARG A 1 460 ? -7.068 38.784 10.052 1.00 36.84 460 ARG A C 1
ATOM 3766 O O . ARG A 1 460 ? -6.787 39.928 10.383 1.00 36.84 460 ARG A O 1
ATOM 3773 N N . ASP A 1 461 ? -8.154 38.457 9.357 1.00 43.16 461 ASP A N 1
ATOM 3774 C CA . ASP A 1 461 ? -9.122 39.404 8.799 1.00 43.16 461 ASP A CA 1
ATOM 3775 C C . ASP A 1 461 ? -10.353 39.612 9.709 1.00 43.16 461 ASP A C 1
ATOM 3777 O O . ASP A 1 461 ? -11.361 40.165 9.281 1.00 43.16 461 ASP A O 1
ATOM 3781 N N . GLY A 1 462 ? -10.323 39.116 10.953 1.00 35.50 462 GLY A N 1
ATOM 3782 C CA . GLY A 1 462 ? -11.433 39.240 11.911 1.00 35.50 462 GLY A CA 1
ATOM 3783 C C . GLY A 1 462 ? -12.612 38.294 11.651 1.00 35.50 462 GLY A C 1
ATOM 3784 O O . GLY A 1 462 ? -13.568 38.271 12.425 1.00 35.50 462 GLY A O 1
ATOM 3785 N N . VAL A 1 463 ? -12.543 37.469 10.601 1.00 37.50 463 VAL A N 1
ATOM 3786 C CA . VAL A 1 463 ? -13.551 36.444 10.313 1.00 37.50 463 VAL A CA 1
ATOM 3787 C C . VAL A 1 463 ? -13.411 35.304 11.319 1.00 37.50 463 VAL A C 1
ATOM 3789 O O . VAL A 1 463 ? -12.410 34.584 11.351 1.00 37.50 463 VAL A O 1
ATOM 3792 N N . VAL A 1 464 ? -14.441 35.129 12.144 1.00 43.75 464 VAL A N 1
ATOM 3793 C CA . VAL A 1 464 ? -14.589 33.961 13.010 1.00 43.75 464 VAL A CA 1
ATOM 3794 C C . VAL A 1 464 ? -15.055 32.798 12.137 1.00 43.75 464 VAL A C 1
ATOM 3796 O O . VAL A 1 464 ? -16.229 32.703 11.782 1.00 43.75 464 VAL A O 1
ATOM 3799 N N . THR A 1 465 ? -14.144 31.895 11.771 1.00 42.47 465 THR A N 1
ATOM 3800 C CA . THR A 1 465 ? -14.498 30.631 11.106 1.00 42.47 465 THR A CA 1
ATOM 3801 C C . THR A 1 465 ? -15.035 29.639 12.141 1.00 42.47 465 THR A C 1
ATOM 3803 O O . THR A 1 465 ? -14.447 28.599 12.437 1.00 42.47 465 THR A O 1
ATOM 3806 N N . GLU A 1 466 ? -16.172 29.980 12.746 1.00 44.34 466 GLU A N 1
ATOM 3807 C CA . GLU A 1 466 ? -16.907 29.083 13.625 1.00 44.34 466 GLU A CA 1
ATOM 3808 C C . GLU A 1 466 ? -17.678 28.057 12.798 1.00 44.34 466 GLU A C 1
ATOM 3810 O O . GLU A 1 466 ? -18.461 28.364 11.902 1.00 44.34 466 GLU A O 1
ATOM 3815 N N . GLY A 1 467 ? -17.480 26.796 13.144 1.00 41.88 467 GLY A N 1
ATOM 3816 C CA . GLY A 1 467 ? -18.426 25.753 12.824 1.00 41.88 467 GLY A CA 1
ATOM 3817 C C . GLY A 1 467 ? -18.739 24.996 14.110 1.00 41.88 467 GLY A C 1
ATOM 3818 O O . GLY A 1 467 ? -17.792 24.656 14.828 1.00 41.88 467 GLY A O 1
ATOM 3819 N N . PRO A 1 468 ? -20.007 24.662 14.413 1.00 47.47 468 PRO A N 1
ATOM 3820 C CA . PRO A 1 468 ? -20.397 23.832 15.561 1.00 47.47 468 PRO A CA 1
ATOM 3821 C C . PRO A 1 468 ? -19.997 22.352 15.368 1.00 47.47 468 PRO A C 1
ATOM 3823 O O . PRO A 1 468 ? -20.713 21.415 15.713 1.00 47.47 468 PRO A O 1
ATOM 3826 N N . TYR A 1 469 ? -18.848 22.131 14.734 1.00 58.97 469 TYR A N 1
ATOM 3827 C CA . TYR A 1 469 ? -18.405 20.874 14.173 1.00 58.97 469 TYR A CA 1
ATOM 3828 C C . TYR A 1 469 ? -17.137 20.429 14.875 1.00 58.97 469 TYR A C 1
ATOM 3830 O O . TYR A 1 469 ? -16.149 21.156 14.949 1.00 58.97 469 TYR A O 1
ATOM 3838 N N . GLY A 1 470 ? -17.143 19.188 15.337 1.00 66.44 470 GLY A N 1
ATOM 3839 C CA . GLY A 1 470 ? -15.940 18.557 15.845 1.00 66.44 470 GLY A CA 1
ATOM 3840 C C . GLY A 1 470 ? -16.129 17.071 16.057 1.00 66.44 470 GLY A C 1
ATOM 3841 O O . GLY A 1 470 ? -17.241 16.537 15.988 1.00 66.44 470 GLY A O 1
ATOM 3842 N N . TYR A 1 471 ? -15.014 16.386 16.266 1.00 79.56 471 TYR A N 1
ATOM 3843 C CA . TYR A 1 471 ? -15.016 14.977 16.602 1.00 79.56 471 TYR A CA 1
ATOM 3844 C C . TYR A 1 471 ? -13.986 14.690 17.686 1.00 79.56 471 TYR A C 1
ATOM 3846 O O . TYR A 1 471 ? -12.908 15.281 17.712 1.00 79.56 471 TYR A O 1
ATOM 3854 N N . LEU A 1 472 ? -14.320 13.741 18.546 1.00 85.19 472 LEU A N 1
ATOM 3855 C CA . LEU A 1 472 ? -13.425 13.148 19.519 1.00 85.19 472 LEU A CA 1
ATOM 3856 C C . LEU 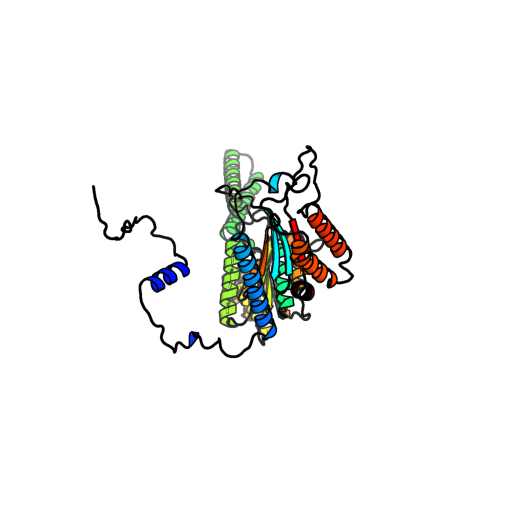A 1 472 ? -13.396 11.647 19.249 1.00 85.19 472 LEU A C 1
ATOM 3858 O O . LEU A 1 472 ? -14.442 11.007 19.188 1.00 85.19 472 LEU A O 1
ATOM 3862 N N . THR A 1 473 ? -12.204 11.092 19.061 1.00 88.19 473 THR A N 1
ATOM 3863 C CA . THR A 1 473 ? -12.018 9.662 18.804 1.00 88.19 473 THR A CA 1
ATOM 3864 C C . THR A 1 473 ? -11.182 9.068 19.925 1.00 88.19 473 THR A C 1
ATOM 3866 O O . THR A 1 473 ? -10.086 9.557 20.186 1.00 88.19 473 THR A O 1
ATOM 3869 N N . VAL A 1 474 ? -11.680 8.010 20.557 1.00 87.75 474 VAL A N 1
ATOM 3870 C CA . VAL A 1 474 ? -10.967 7.224 21.565 1.00 87.75 474 VAL A CA 1
ATOM 3871 C C . VAL A 1 474 ? -10.792 5.809 21.018 1.00 87.75 474 VAL A C 1
ATOM 3873 O O . VAL A 1 474 ? -11.752 5.180 20.577 1.00 87.75 474 VAL A O 1
ATOM 3876 N N . TRP A 1 475 ? -9.555 5.322 20.997 1.00 86.56 475 TRP A N 1
ATOM 3877 C CA . TRP A 1 475 ? -9.217 4.003 20.461 1.00 86.56 475 TRP A CA 1
ATOM 3878 C C . TRP A 1 475 ? -9.019 2.977 21.571 1.00 86.56 475 TRP A C 1
ATOM 3880 O O . TRP A 1 475 ? -8.509 3.308 22.640 1.00 86.56 475 TRP A O 1
ATOM 3890 N N . GLY A 1 476 ? -9.335 1.723 21.259 1.00 84.81 476 GLY A N 1
ATOM 3891 C CA . GLY A 1 476 ? -9.058 0.564 22.099 1.00 84.81 476 GLY A CA 1
ATOM 3892 C C . GLY A 1 476 ? -10.321 -0.191 22.491 1.00 84.81 476 GLY A C 1
ATOM 3893 O O . GLY A 1 476 ? -11.349 0.410 22.798 1.00 84.81 476 GLY A O 1
ATOM 3894 N N . HIS A 1 477 ? -10.221 -1.519 22.518 1.00 87.69 477 HIS A N 1
ATOM 3895 C CA . HIS A 1 477 ? -11.333 -2.394 22.883 1.00 87.69 477 HIS A CA 1
ATOM 3896 C C . HIS A 1 477 ? -11.857 -2.101 24.295 1.00 87.69 477 HIS A C 1
ATOM 3898 O O . HIS A 1 477 ? -13.050 -1.883 24.475 1.00 87.69 477 HIS A O 1
ATOM 3904 N N . SER A 1 478 ? -10.963 -1.983 25.284 1.00 89.12 478 SER A N 1
ATOM 3905 C CA . SER A 1 478 ? -11.337 -1.651 26.667 1.00 89.12 478 SER A CA 1
ATOM 3906 C C . SER A 1 478 ? -12.073 -0.316 26.769 1.00 89.12 478 SER A C 1
ATOM 3908 O O . SER A 1 478 ? -13.018 -0.198 27.541 1.00 89.12 478 SER A O 1
ATOM 3910 N N . ALA A 1 479 ? -11.684 0.671 25.957 1.00 89.38 479 ALA A N 1
ATOM 3911 C CA . ALA A 1 479 ? -12.328 1.979 25.934 1.00 89.38 479 ALA A CA 1
ATOM 3912 C C . ALA A 1 479 ? -13.766 1.880 25.405 1.00 89.38 479 ALA A C 1
ATOM 3914 O O . ALA A 1 479 ? -14.682 2.470 25.975 1.00 89.38 479 ALA A O 1
ATOM 3915 N N . VAL A 1 480 ? -13.972 1.092 24.346 1.00 89.19 480 VAL A N 1
ATOM 3916 C CA . VAL A 1 480 ? -15.302 0.816 23.789 1.00 89.19 480 VAL A CA 1
ATOM 3917 C C . VAL A 1 480 ? -16.165 0.047 24.792 1.00 89.19 480 VAL A C 1
ATOM 3919 O O . VAL A 1 480 ? -17.299 0.449 25.029 1.00 89.19 480 VAL A O 1
ATOM 3922 N N . GLN A 1 481 ? -15.635 -1.003 25.427 1.00 91.25 481 GLN A N 1
ATOM 3923 C CA . GLN A 1 481 ? -16.373 -1.774 26.436 1.00 91.25 481 GLN A CA 1
ATOM 3924 C C . GLN A 1 481 ? -16.755 -0.920 27.649 1.00 91.25 481 GLN A C 1
ATOM 3926 O O . GLN A 1 481 ? -17.892 -0.985 28.107 1.00 91.25 481 GLN A O 1
ATOM 3931 N N . ALA A 1 482 ? -15.849 -0.065 28.130 1.00 92.88 482 ALA A N 1
ATOM 3932 C CA . ALA A 1 482 ? -16.137 0.850 29.231 1.00 92.88 482 ALA A CA 1
ATOM 3933 C C . ALA A 1 482 ? -17.210 1.886 28.864 1.00 92.88 482 ALA A C 1
ATOM 3935 O O . ALA A 1 482 ? -18.071 2.185 29.686 1.00 92.88 482 ALA A O 1
ATOM 3936 N N . ALA A 1 483 ? -17.190 2.410 27.634 1.00 91.06 483 ALA A N 1
ATOM 3937 C CA . ALA A 1 483 ? -18.238 3.306 27.154 1.00 91.06 483 ALA A CA 1
ATOM 3938 C C . ALA A 1 483 ? -19.597 2.608 27.063 1.00 91.06 483 ALA A C 1
ATOM 3940 O O . ALA A 1 483 ? -20.591 3.175 27.502 1.00 91.06 483 ALA A O 1
ATOM 3941 N N . ILE A 1 484 ? -19.636 1.384 26.526 1.00 89.31 484 ILE A N 1
ATOM 3942 C CA . ILE A 1 484 ? -20.866 0.589 26.427 1.00 89.31 484 ILE A CA 1
ATOM 3943 C C . ILE A 1 484 ? -21.402 0.241 27.816 1.00 89.31 484 ILE A C 1
ATOM 3945 O O . ILE A 1 484 ? -22.601 0.327 28.019 1.00 89.31 484 ILE A O 1
ATOM 3949 N N . GLY A 1 485 ? -20.544 -0.116 28.774 1.00 89.69 485 GLY A N 1
ATOM 3950 C CA . GLY A 1 485 ? -20.970 -0.417 30.144 1.00 89.69 485 GLY A CA 1
ATOM 3951 C C . GLY A 1 485 ? -21.450 0.802 30.940 1.00 89.69 485 GLY A C 1
ATOM 3952 O O . GLY A 1 485 ? -22.107 0.635 31.962 1.00 89.69 485 GLY A O 1
ATOM 3953 N N . ALA A 1 486 ? -21.110 2.017 30.498 1.00 90.19 486 ALA A N 1
ATOM 3954 C CA . ALA A 1 486 ? -21.574 3.266 31.098 1.00 90.19 486 ALA A CA 1
ATOM 3955 C C . ALA A 1 486 ? -22.882 3.800 30.480 1.00 90.19 486 ALA A C 1
ATOM 3957 O O . ALA A 1 486 ? -23.451 4.742 31.035 1.00 90.19 486 ALA A O 1
ATOM 3958 N N . LEU A 1 487 ? -23.320 3.234 29.346 1.00 85.25 487 LEU A N 1
ATOM 3959 C CA . LEU A 1 487 ? -24.634 3.448 28.724 1.00 85.25 487 LEU A CA 1
ATOM 3960 C C . LEU A 1 487 ? -25.662 2.482 29.322 1.00 85.25 487 LEU A C 1
ATOM 3962 O O . LEU A 1 487 ? -26.819 2.922 29.520 1.00 85.25 487 LEU A O 1
#

pLDDT: mean 73.14, std 24.28, range [25.62, 97.94]

Foldseek 3Di:
DDDDDDDDDDDDDDDDDPPDPDDDDDPVVVVVVCVPPDPDDDDDDDCVPVPPDDDDPPPVVVCLVVVVVVVVVVVVVVVVVVVPDDDDDDPVVPPVPPDFPPQPFKKWKFKDALWKTKIWIAGDPPPPPVPDPDPDFQFFCDPVNLVVVVVVQRNCVSVLHFFFKKKKFWAFPVLFCLQFVVLVVLVVQLVVLVVLLVVLVPPDDDPCSVVSNVVSVVSNVVSVVSNLVDGRELVSVVVLVVQLVVVCCVVQNQQKKWKKFWWADPSLIIMIMIGMDSRPDDDQVVVLQCSLQSSLCSRVVDDCPCVPDPVLVVLLVVQCVVPNNVRSQVVVVVVVDHPSSVVSSVPRMDMDGDPDGGPVVVSDLSVADVPGRNRGGHPPRYPHSDDRMDMPSDDDTDMDMDMDSPSPDDLVNCCQQPVQLQLQLLVPDDPVCVVVSVLVVVQVVCCSVPVASDDFDQPPVRDGPDGSIDMDMRTHSSSSVSSSVSD

Radius of gyration: 32.57 Å; chains: 1; bounding box: 118×67×78 Å